Protein AF-A0A2E5CVJ9-F1 (afdb_monomer)

Solvent-accessible surface area (backbone atoms only — not comparable to full-atom values): 20787 Å² total; per-residue (Å²): 78,38,44,54,58,46,54,50,49,50,53,54,50,50,54,51,42,42,71,76,62,38,68,64,44,75,41,68,32,81,36,80,92,50,66,47,78,45,80,44,48,50,70,61,49,52,54,45,48,54,71,52,48,55,94,54,54,66,62,48,43,51,52,49,49,52,39,53,52,56,51,56,73,47,45,86,59,35,15,34,48,66,8,47,48,53,57,63,71,62,81,58,63,62,57,53,71,69,59,51,49,56,24,42,77,51,47,33,35,79,43,66,55,35,90,88,40,83,83,40,42,88,94,59,72,52,65,37,55,35,95,87,59,55,48,70,37,27,38,39,73,44,95,61,48,53,56,91,58,66,48,98,76,36,35,35,41,39,49,52,56,100,43,71,67,48,20,47,36,53,54,48,45,40,47,50,18,62,70,56,51,46,59,39,65,29,37,40,36,41,66,30,41,38,77,80,46,98,84,43,39,33,33,30,40,31,29,45,26,30,51,69,58,61,73,87,63,86,49,56,64,84,44,48,60,47,57,47,33,36,26,45,34,50,61,67,56,51,51,51,48,50,50,52,53,52,47,33,60,73,41,92,58,76,55,79,62,72,70,83,74,57,66,67,56,41,66,64,49,13,49,70,43,27,72,75,42,71,56,37,54,15,50,52,46,30,36,25,75,71,64,37,53,22,42,35,68,88,60,69,42,44,46,36,65,82,44,59,74,89,43,52,39,80,37,54,54,59,22,61,69,58,20,68,75,36,78,95,32,54,84,47,45,42,28,24,71,31,27,28,65,25,39,46,73,43,44,63,72,46,66,79,46,66,66,51,71,71,42,43,54,30,35,68,72,72,40,29,48,34,54,45,52,74,77,40,45,67,61,31,72,75,67

pLDDT: mean 88.73, std 8.66, range [50.25, 98.0]

Secondary structure (DSSP, 8-state):
--HHHHHHHHHHHHHHHHHHH---EEEEEP-TT-PEEEEE-HHHHHHHHHHHS-S-HHHHHHHHHHHHHHHHTTGGGPPPHHHHHHHHHT--SB--HHHHHHHHHTT---EE--SS-TTS-TTS-SEEE-TTSSSEEEEE--TTSEES---TTSEEEEPPPSSHHHHHHHHHHHHHHHHHSSPPEEEEEEEEE--SSSS--EEEEEEEEEEEE--S---HHHHTTPPEEEEE--HHHHHHHHHHHHHHHH-SS-PPPPPPPPHHHHHHT-HHHHHHSTHHHHHHHHHHHTT-B---GGGTT-BGGGS-GGGEEEEESS-HHHHHHSGGGTTTTT-GGGEEEEEHHHHHHHTTSPPPHHHHHHHHHH--HHHHHHHHHHHHHT-

Foldseek 3Di:
DFLLVLLVCLLVLVLVLLVPFADWDWDWFDWPVGTDTDTDDSVVLNVLSPLLCDPDSVVVLVQVLVLLVVLLVCLVQAFALVLVVLVLVVPAQADDPVSVVVSVVRRWGKDFADPVDPQRHDPDDQWDADPSRNAGAAGEDDRTFWDSDQDPQRKTWGWFDSDSNRLVRLLSQLSSCVSQVFFRKHKYKYKHQYPPDPRGGMIMHIFIKTFDDNPPDPNCNVRSGGITIIGTDHSVSSVVSSVSSVCSNPDPDPDRDDNDFDVVCQVCQFQVNLVVDCLVVLQLVLQLVVQFFALFPVVPGHTSVPPDSVQKDKAFQQAPVNLVVDVVSVSVHRGQQRIAIHGNVRRVVQPNHHDDPSSVVSCVVRDTSSRCCVPPVVSSVVD

Mean predicted aligned error: 9.16 Å

Sequence (383 aa):
MKLEQHLSKIASSLSNDISKKFIDGNREIPRPNGSKKIYISKSKLLSTLNNLIPSKINNYNDQFIDNIMSIRSYLSFCSTPKAFRTAWDLRSLELNSQDAETILNQGGQFVPFNTESRVFKYEMQGVLYDESKHFLKGIRHVEGNYDDKLDDLGHFTYQPPENMSGMLRYRIAERISVETSIPYVVLVIMWFKYKINNKLNHVFTIAPAKIVSINQSKNINKNIEKSLTLQLISRKEAQSLINLFLSLHETALDIDVRTELKEELTREWSYDKVCSSNKGKKIKNWAKKTGKVCPGTICSHRNFNDIPLSQIAFGHIVSQKWCKSFTYLLDKVNHPDNLYLTCNKCNSSLSDKFPNIKLRNSIVKYGTIGDWLRSDIDAIRDS

Nearest PDB structures (foldseek):
  4v98-assembly1_AO  TM=3.113E-01  e=5.704E+00  Drosophila melanogaster
  5ms8-assembly1_A-2  TM=2.003E-01  e=3.496E+00  Legionella pneumophila subsp. pneumophila ATCC 33215
  5izv-assembly2_B  TM=1.790E-01  e=7.906E+00  Legionella pneumophila subsp. pneumophila str. Philadelphia 1
  5izv-assembly1_A  TM=1.404E-01  e=7.091E+00  Legionella pneumophila subsp. pneumophila str. Philadelphia 1

Structure (mmCIF, N/CA/C/O backbone):
data_AF-A0A2E5CVJ9-F1
#
_entry.id   AF-A0A2E5CVJ9-F1
#
loop_
_atom_site.group_PDB
_atom_site.id
_atom_site.type_symbol
_atom_site.label_atom_id
_atom_site.label_alt_id
_atom_site.label_comp_id
_atom_site.label_asym_id
_atom_site.label_entity_id
_atom_site.label_seq_id
_atom_site.pdbx_PDB_ins_code
_atom_site.Cartn_x
_atom_site.Cartn_y
_atom_site.Cartn_z
_atom_site.occupancy
_atom_site.B_iso_or_equiv
_atom_site.auth_seq_id
_atom_site.auth_comp_id
_atom_site.auth_asym_id
_atom_site.auth_atom_id
_atom_site.pdbx_PDB_model_num
ATOM 1 N N . MET A 1 1 ? 0.719 5.404 16.244 1.00 66.88 1 MET A N 1
ATOM 2 C CA . MET A 1 1 ? 2.050 5.978 16.576 1.00 66.88 1 MET A CA 1
ATOM 3 C C . MET A 1 1 ? 2.409 7.001 15.501 1.00 66.88 1 MET A C 1
ATOM 5 O O . MET A 1 1 ? 1.917 6.862 14.387 1.00 66.88 1 MET A O 1
ATOM 9 N N . LYS A 1 2 ? 3.153 8.084 15.794 1.00 83.38 2 LYS A N 1
ATOM 10 C CA . LYS A 1 2 ? 3.495 9.072 14.742 1.00 83.38 2 LYS A CA 1
ATOM 11 C C . LYS A 1 2 ? 4.380 8.425 13.679 1.00 83.38 2 LYS A C 1
ATOM 13 O O . LYS A 1 2 ? 5.191 7.559 14.008 1.00 83.38 2 LYS A O 1
ATOM 18 N N . LEU A 1 3 ? 4.287 8.874 12.427 1.00 86.50 3 LEU A N 1
ATOM 19 C CA . LEU A 1 3 ? 5.105 8.328 11.338 1.00 86.50 3 LEU A CA 1
ATOM 20 C C . LEU A 1 3 ? 6.612 8.341 11.656 1.00 86.50 3 LEU A C 1
ATOM 22 O O . LEU A 1 3 ? 7.287 7.327 11.493 1.00 86.50 3 LEU A O 1
ATOM 26 N N . GLU A 1 4 ? 7.120 9.441 12.211 1.00 89.00 4 GLU A N 1
ATOM 27 C CA . GLU A 1 4 ? 8.515 9.577 12.650 1.00 89.00 4 GLU A CA 1
ATOM 28 C C . GLU A 1 4 ? 8.931 8.479 13.648 1.00 89.00 4 GLU A C 1
ATOM 30 O O . GLU A 1 4 ? 10.008 7.891 13.539 1.00 89.00 4 GLU A O 1
ATOM 35 N N . GLN A 1 5 ? 8.047 8.134 14.587 1.00 88.75 5 GLN A N 1
ATOM 36 C CA . GLN A 1 5 ? 8.289 7.082 15.575 1.00 88.75 5 GLN A CA 1
ATOM 37 C C . GLN A 1 5 ? 8.313 5.692 14.916 1.00 88.75 5 GLN A C 1
ATOM 39 O O . GLN A 1 5 ? 9.154 4.864 15.274 1.00 88.75 5 GLN A O 1
ATOM 44 N N . HIS A 1 6 ? 7.460 5.441 13.911 1.00 89.69 6 HIS A N 1
ATOM 45 C CA . HIS A 1 6 ? 7.540 4.220 13.097 1.00 89.69 6 HIS A CA 1
ATOM 46 C C . HIS A 1 6 ? 8.879 4.135 12.356 1.00 89.69 6 HIS A C 1
ATOM 48 O O . HIS A 1 6 ? 9.546 3.103 12.424 1.00 89.69 6 HIS A O 1
ATOM 54 N N . LEU A 1 7 ? 9.308 5.213 11.696 1.00 91.38 7 LEU A N 1
ATOM 55 C CA . LEU A 1 7 ? 10.571 5.249 10.954 1.00 91.38 7 LEU A CA 1
ATOM 56 C C . LEU A 1 7 ? 11.788 5.062 11.874 1.00 91.38 7 LEU A C 1
ATOM 58 O O . LEU A 1 7 ? 12.687 4.284 11.551 1.00 91.38 7 LEU A O 1
ATOM 62 N N . SER A 1 8 ? 11.780 5.688 13.054 1.00 90.56 8 SER A N 1
ATOM 63 C CA . SER A 1 8 ? 12.811 5.499 14.082 1.00 90.56 8 SER A CA 1
ATOM 64 C C . SER A 1 8 ? 12.890 4.037 14.537 1.00 90.56 8 SER A C 1
ATOM 66 O O . SER A 1 8 ? 13.958 3.418 14.525 1.00 90.56 8 SER A O 1
ATOM 68 N N . LYS A 1 9 ? 11.736 3.422 14.830 1.00 90.56 9 LYS A N 1
ATOM 69 C CA . LYS A 1 9 ? 11.647 2.005 15.206 1.00 90.56 9 LYS A CA 1
ATOM 70 C C . LYS A 1 9 ? 12.171 1.079 14.105 1.00 90.56 9 LYS A C 1
ATOM 72 O O . LYS A 1 9 ? 12.856 0.101 14.411 1.00 90.56 9 LYS A O 1
ATOM 77 N N . ILE A 1 10 ? 11.887 1.379 12.836 1.00 90.94 10 ILE A N 1
ATOM 78 C CA . ILE A 1 10 ? 12.404 0.624 11.684 1.00 90.94 10 ILE A CA 1
ATOM 79 C C . ILE A 1 10 ? 13.930 0.698 11.640 1.00 90.94 10 ILE A C 1
ATOM 81 O O . ILE A 1 10 ? 14.576 -0.346 11.524 1.00 90.94 10 ILE A O 1
ATOM 85 N N . ALA A 1 11 ? 14.502 1.895 11.787 1.00 90.38 11 ALA A N 1
ATOM 86 C CA . ALA A 1 11 ? 15.947 2.102 11.784 1.00 90.38 11 ALA A CA 1
ATOM 87 C C . ALA A 1 11 ? 16.637 1.284 12.887 1.00 90.38 11 ALA A C 1
ATOM 89 O O . ALA A 1 11 ? 17.545 0.492 12.611 1.00 90.38 11 ALA A O 1
ATOM 90 N N . SER A 1 12 ? 16.152 1.400 14.128 1.00 90.75 12 SER A N 1
ATOM 91 C CA . SER A 1 12 ? 16.694 0.653 15.266 1.00 90.75 12 SER A CA 1
ATOM 92 C C . SER A 1 12 ? 16.511 -0.858 15.108 1.00 90.75 12 SER A C 1
ATOM 94 O O . SER A 1 12 ? 17.447 -1.621 15.356 1.00 90.75 12 SER A O 1
ATOM 96 N N . SER A 1 13 ? 15.334 -1.315 14.658 1.00 90.44 13 SER A N 1
ATOM 97 C CA . SER A 1 13 ? 15.065 -2.744 14.460 1.00 90.44 13 SER A CA 1
ATOM 98 C C . SER A 1 13 ? 15.957 -3.346 13.381 1.00 90.44 13 SER A C 1
ATOM 100 O O . SER A 1 13 ? 16.484 -4.435 13.598 1.00 90.44 13 SER A O 1
ATOM 102 N N . LEU A 1 14 ? 16.123 -2.677 12.235 1.00 90.94 14 LEU A N 1
ATOM 103 C CA . LEU A 1 14 ? 16.967 -3.169 11.144 1.00 90.94 14 LEU A CA 1
ATOM 104 C C . LEU A 1 14 ? 18.436 -3.205 11.556 1.00 90.94 14 LEU A C 1
ATOM 106 O O . LEU A 1 14 ? 19.096 -4.218 11.341 1.00 90.94 14 LEU A O 1
ATOM 110 N N . SER A 1 15 ? 18.930 -2.147 12.203 1.00 92.44 15 SER A N 1
ATOM 111 C CA . SER A 1 15 ? 20.306 -2.097 12.704 1.00 92.44 15 SER A CA 1
ATOM 112 C C . SER A 1 15 ? 20.592 -3.237 13.692 1.00 92.44 15 SER A C 1
ATOM 114 O O . SER A 1 15 ? 21.582 -3.963 13.558 1.00 92.44 15 SER A O 1
ATOM 116 N N . ASN A 1 16 ? 19.675 -3.479 14.634 1.00 91.56 16 ASN A N 1
ATOM 117 C CA . ASN A 1 16 ? 19.777 -4.576 15.595 1.00 91.56 16 ASN A CA 1
ATOM 118 C C . ASN A 1 16 ? 19.699 -5.961 14.924 1.00 91.56 16 ASN A C 1
ATOM 120 O O . ASN A 1 16 ? 20.491 -6.847 15.255 1.00 91.56 16 ASN A O 1
ATOM 124 N N . ASP A 1 17 ? 18.782 -6.154 13.970 1.00 90.62 17 ASP A N 1
ATOM 125 C CA . ASP A 1 17 ? 18.656 -7.410 13.223 1.00 90.62 17 ASP A CA 1
ATOM 126 C C . ASP A 1 17 ? 19.923 -7.702 12.404 1.00 90.62 17 ASP A C 1
ATOM 128 O O . ASP A 1 17 ? 20.408 -8.834 12.421 1.00 90.62 17 ASP A O 1
ATOM 132 N N . ILE A 1 18 ? 20.510 -6.695 11.748 1.00 92.81 18 ILE A N 1
ATOM 133 C CA . ILE A 1 18 ? 21.761 -6.865 11.002 1.00 92.81 18 ILE A CA 1
ATOM 134 C C . ILE A 1 18 ? 22.907 -7.217 11.956 1.00 92.81 18 ILE A C 1
ATOM 136 O O . ILE A 1 18 ? 23.622 -8.197 11.743 1.00 92.81 18 ILE A O 1
ATOM 140 N N . SER A 1 19 ? 23.056 -6.459 13.042 1.00 92.44 19 SER A N 1
ATOM 141 C CA . SER A 1 19 ? 24.164 -6.628 13.988 1.00 92.44 19 SER A CA 1
ATOM 142 C C . SER A 1 19 ? 24.170 -8.025 14.618 1.00 92.44 19 SER A C 1
ATOM 144 O O . SER A 1 19 ? 25.200 -8.707 14.628 1.00 92.44 19 SER A O 1
ATOM 146 N N . LYS A 1 20 ? 23.002 -8.481 15.089 1.00 91.38 20 LYS A N 1
ATOM 147 C CA . LYS A 1 20 ? 22.864 -9.734 15.843 1.00 91.38 20 LYS A CA 1
ATOM 148 C C . LYS A 1 20 ? 22.680 -10.971 14.969 1.00 91.38 20 LYS A C 1
ATOM 150 O O . LYS A 1 20 ? 23.138 -12.038 15.358 1.00 91.38 20 LYS A O 1
ATOM 155 N N . LYS A 1 21 ? 21.986 -10.859 13.831 1.00 89.88 21 LYS A N 1
ATOM 156 C CA . LYS A 1 21 ? 21.498 -12.033 13.078 1.00 89.88 21 LYS A CA 1
ATOM 157 C C . LYS A 1 21 ? 22.088 -12.169 11.679 1.00 89.88 21 LYS A C 1
ATOM 159 O O . LYS A 1 21 ? 21.960 -13.242 11.094 1.00 89.88 21 LYS A O 1
ATOM 164 N N .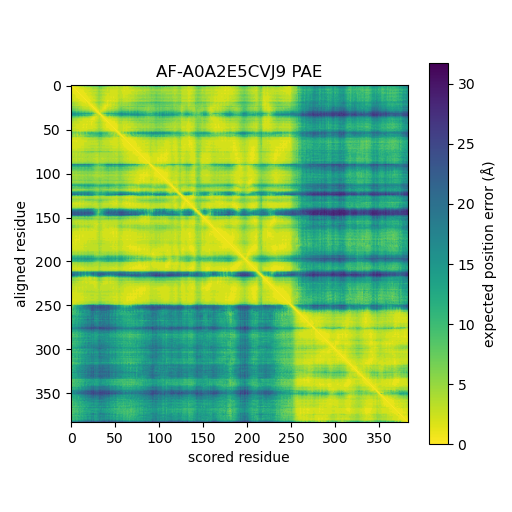 PHE A 1 22 ? 22.684 -11.116 11.115 1.00 93.19 22 PHE A N 1
ATOM 165 C CA . PHE A 1 22 ? 23.265 -11.208 9.778 1.00 93.19 22 PHE A CA 1
ATOM 166 C C . PHE A 1 22 ? 24.570 -12.000 9.806 1.00 93.19 22 PHE A C 1
ATOM 168 O O . PHE A 1 22 ? 25.380 -11.850 10.723 1.00 93.19 22 PHE A O 1
ATOM 175 N N . ILE A 1 23 ? 24.764 -12.836 8.793 1.00 94.00 23 ILE A N 1
ATOM 176 C CA . ILE A 1 23 ? 25.963 -13.642 8.599 1.00 94.00 23 ILE A CA 1
ATOM 177 C C . ILE A 1 23 ? 26.539 -13.265 7.242 1.00 94.00 23 ILE A C 1
ATOM 179 O O . ILE A 1 23 ? 25.831 -13.279 6.231 1.00 94.00 23 ILE A O 1
ATOM 183 N N . ASP A 1 24 ? 27.818 -12.920 7.234 1.00 95.81 24 ASP A N 1
ATOM 184 C CA . ASP A 1 24 ? 28.555 -12.598 6.021 1.00 95.81 24 ASP A CA 1
ATOM 185 C C . ASP A 1 24 ? 28.488 -13.756 5.023 1.00 95.81 24 ASP A C 1
ATOM 187 O O . ASP A 1 24 ? 28.498 -14.930 5.395 1.00 95.81 24 ASP A O 1
ATOM 191 N N . GLY A 1 25 ? 28.397 -13.437 3.736 1.00 94.25 25 GLY A N 1
ATOM 192 C CA . GLY A 1 25 ? 28.458 -14.459 2.704 1.00 94.25 25 GLY A CA 1
ATOM 193 C C . GLY A 1 25 ? 27.848 -14.035 1.384 1.00 94.25 25 GLY A C 1
ATOM 194 O O . GLY A 1 25 ? 27.333 -12.928 1.220 1.00 94.25 25 GLY A O 1
ATOM 195 N N . ASN A 1 26 ? 27.884 -14.967 0.438 1.00 92.81 26 ASN A N 1
ATOM 196 C CA . ASN A 1 26 ? 27.261 -14.781 -0.860 1.00 92.81 26 ASN A CA 1
ATOM 197 C C . ASN A 1 26 ? 25.738 -14.866 -0.747 1.00 92.81 26 ASN A C 1
ATOM 199 O O . ASN A 1 26 ? 25.193 -15.653 0.031 1.00 92.81 26 ASN A O 1
ATOM 203 N N . ARG A 1 27 ? 25.057 -14.035 -1.526 1.00 91.00 27 ARG A N 1
ATOM 204 C CA . ARG A 1 27 ? 23.621 -14.099 -1.774 1.00 91.00 27 ARG A CA 1
ATOM 205 C C . ARG A 1 27 ? 23.390 -14.279 -3.260 1.00 91.00 27 ARG A C 1
ATOM 207 O O . ARG A 1 27 ? 24.069 -13.645 -4.067 1.00 91.00 27 ARG A O 1
ATOM 214 N N . GLU A 1 28 ? 22.455 -15.152 -3.598 1.00 89.62 28 GLU A N 1
ATOM 215 C CA . GLU A 1 28 ? 22.069 -15.420 -4.977 1.00 89.62 28 GLU A CA 1
ATOM 216 C C . GLU A 1 28 ? 20.807 -14.640 -5.310 1.00 89.62 28 GLU A C 1
ATOM 218 O O . GLU A 1 28 ? 19.771 -14.812 -4.672 1.00 89.62 28 GLU A O 1
ATOM 223 N N . ILE A 1 29 ? 20.908 -13.774 -6.314 1.00 85.62 29 ILE A N 1
ATOM 224 C CA . ILE A 1 29 ? 19.768 -13.038 -6.848 1.00 85.62 29 ILE A CA 1
ATOM 225 C C . ILE A 1 29 ? 19.336 -13.742 -8.130 1.00 85.62 29 ILE A C 1
ATOM 227 O O . ILE A 1 29 ? 20.142 -13.812 -9.066 1.00 85.62 29 ILE A O 1
ATOM 231 N N . PRO A 1 30 ? 18.100 -14.252 -8.204 1.00 79.06 30 PRO A N 1
ATOM 232 C CA . PRO A 1 30 ? 17.574 -14.817 -9.436 1.00 79.06 30 PRO A CA 1
ATOM 233 C C . PRO A 1 30 ? 17.549 -13.766 -10.553 1.00 79.06 30 PRO A C 1
ATOM 235 O O . PRO A 1 30 ? 17.074 -12.646 -10.353 1.00 79.06 30 PRO A O 1
ATOM 238 N N . ARG A 1 31 ? 18.034 -14.140 -11.739 1.00 77.38 31 ARG A N 1
ATOM 239 C CA . ARG A 1 31 ? 17.828 -13.410 -12.998 1.00 77.38 31 ARG A CA 1
ATOM 240 C C . ARG A 1 31 ? 17.408 -14.402 -14.083 1.00 77.38 31 ARG A C 1
ATOM 242 O O . ARG A 1 31 ? 17.767 -15.576 -13.977 1.00 77.38 31 ARG A O 1
ATOM 249 N N . PRO A 1 32 ? 16.748 -13.942 -15.155 1.00 64.06 32 PRO A N 1
ATOM 250 C CA . PRO A 1 32 ? 16.433 -14.779 -16.312 1.00 64.06 32 PRO A CA 1
ATOM 251 C C . PRO A 1 32 ? 17.667 -15.382 -16.995 1.00 64.06 32 PRO A C 1
ATOM 253 O O . PRO A 1 32 ? 17.611 -16.519 -17.443 1.00 64.06 32 PRO A O 1
ATOM 256 N N . ASN A 1 33 ? 18.815 -14.692 -16.967 1.00 68.69 33 ASN A N 1
ATOM 257 C CA . ASN A 1 33 ? 20.073 -15.180 -17.558 1.00 68.69 33 ASN A CA 1
ATOM 258 C C . ASN A 1 33 ? 20.957 -15.977 -16.570 1.00 68.69 33 ASN A C 1
ATOM 260 O O . ASN A 1 33 ? 22.147 -16.161 -16.820 1.00 68.69 33 ASN A O 1
ATOM 264 N N . GLY A 1 34 ? 20.402 -16.421 -15.436 1.00 74.31 34 GLY A N 1
ATOM 265 C CA . GLY A 1 34 ? 21.121 -17.143 -14.378 1.00 74.31 34 GLY A CA 1
ATOM 266 C C . GLY A 1 34 ? 21.323 -16.319 -13.103 1.00 74.31 34 GLY A C 1
ATOM 267 O O . GLY A 1 34 ? 21.303 -15.090 -13.120 1.00 74.31 34 GLY A O 1
ATOM 268 N N . SER A 1 35 ? 21.486 -16.983 -11.955 1.00 80.69 35 SER A N 1
ATOM 269 C CA . SER A 1 35 ? 21.605 -16.276 -10.676 1.00 80.69 35 SER A CA 1
ATOM 270 C C . SER A 1 35 ? 22.925 -15.508 -10.569 1.00 80.69 35 SER A C 1
ATOM 272 O O . SER A 1 35 ? 23.999 -16.009 -10.910 1.00 80.69 35 SER A O 1
ATOM 274 N N . LYS A 1 36 ? 22.863 -14.276 -10.053 1.00 84.25 36 LYS A N 1
ATOM 275 C CA . LYS A 1 36 ? 24.064 -13.495 -9.743 1.00 84.25 36 LYS A CA 1
ATOM 276 C C . LYS A 1 36 ? 24.418 -13.638 -8.272 1.00 84.25 36 LYS A C 1
ATOM 278 O O . LYS A 1 36 ? 23.585 -13.390 -7.399 1.00 84.25 36 LYS A O 1
ATOM 283 N N . LYS A 1 37 ? 25.676 -13.985 -7.999 1.00 89.38 37 LYS A N 1
ATOM 284 C CA . LYS A 1 37 ? 26.233 -14.043 -6.643 1.00 89.38 37 LYS A CA 1
ATOM 285 C C . LYS A 1 37 ? 26.786 -12.687 -6.233 1.00 89.38 37 LYS A C 1
ATOM 287 O O . LYS A 1 37 ? 27.607 -12.108 -6.940 1.00 89.38 37 LYS A O 1
ATOM 292 N N . ILE A 1 38 ? 26.355 -12.198 -5.076 1.00 91.00 38 ILE A N 1
ATOM 293 C CA . ILE A 1 38 ? 26.859 -10.963 -4.473 1.00 91.00 38 ILE A CA 1
ATOM 294 C C . ILE A 1 38 ? 27.292 -11.254 -3.048 1.00 91.00 38 ILE A C 1
ATOM 296 O O . ILE A 1 38 ? 26.495 -11.724 -2.238 1.00 91.00 38 ILE A O 1
ATOM 300 N N . TYR A 1 39 ? 28.547 -10.949 -2.733 1.00 93.50 39 TYR A N 1
ATOM 301 C CA . TYR A 1 39 ? 29.034 -11.022 -1.364 1.00 93.50 39 TYR A CA 1
ATOM 302 C C . TYR A 1 39 ? 28.523 -9.830 -0.551 1.00 93.50 39 TYR A C 1
ATOM 304 O O . TYR A 1 39 ? 28.719 -8.671 -0.933 1.00 93.50 39 TYR A O 1
ATOM 312 N N . ILE A 1 40 ? 27.885 -10.111 0.583 1.00 94.12 40 ILE A N 1
ATOM 313 C CA . ILE A 1 40 ? 27.387 -9.101 1.516 1.00 94.12 40 ILE A CA 1
ATOM 314 C C . ILE A 1 40 ? 28.063 -9.325 2.865 1.00 94.12 40 ILE A C 1
ATOM 316 O O . ILE A 1 40 ? 27.905 -10.386 3.469 1.00 94.12 40 ILE A O 1
ATOM 320 N N . SER A 1 41 ? 28.785 -8.312 3.348 1.00 95.25 41 SER A N 1
ATOM 321 C CA . SER A 1 41 ? 29.308 -8.292 4.714 1.00 95.25 41 SER A CA 1
ATOM 322 C C . SER A 1 41 ? 28.399 -7.495 5.640 1.00 95.25 41 SER A C 1
ATOM 324 O O . SER A 1 41 ? 27.815 -6.478 5.251 1.00 95.25 41 SER A O 1
ATOM 326 N N . LYS A 1 42 ? 28.322 -7.919 6.900 1.00 95.81 42 LYS A N 1
ATOM 327 C CA . LYS A 1 42 ? 27.581 -7.241 7.965 1.00 95.81 42 LYS A CA 1
ATOM 328 C C . LYS A 1 42 ? 28.027 -5.792 8.134 1.00 95.81 42 LYS A C 1
ATOM 330 O O . LYS A 1 42 ? 27.186 -4.901 8.210 1.00 95.81 42 LYS A O 1
ATOM 335 N N . SER A 1 43 ? 29.339 -5.550 8.159 1.00 95.00 43 SER A N 1
ATOM 336 C CA . SER A 1 43 ? 29.911 -4.209 8.347 1.00 95.00 43 SER A CA 1
ATOM 337 C C . SER A 1 43 ? 29.488 -3.244 7.239 1.00 95.00 43 SER A C 1
ATOM 339 O O . SER A 1 43 ? 29.063 -2.123 7.518 1.00 95.00 43 SER A O 1
ATOM 341 N N . LYS A 1 44 ? 29.529 -3.698 5.981 1.00 94.62 44 LYS A N 1
ATOM 342 C CA . LYS A 1 44 ? 29.136 -2.896 4.819 1.00 94.62 44 LYS A CA 1
ATOM 343 C C . LYS A 1 44 ? 27.624 -2.713 4.732 1.00 94.62 44 LYS A C 1
ATOM 345 O O . LYS A 1 44 ? 27.157 -1.669 4.281 1.00 94.62 44 LYS A O 1
ATOM 350 N N . LEU A 1 45 ? 26.848 -3.695 5.185 1.00 94.38 45 LEU A N 1
ATOM 351 C CA . LEU A 1 45 ? 25.396 -3.578 5.255 1.00 94.38 45 LEU A CA 1
ATOM 352 C C . LEU A 1 45 ? 24.965 -2.544 6.309 1.00 94.38 45 LEU A C 1
ATOM 354 O O . LEU A 1 45 ? 24.104 -1.717 6.019 1.00 94.38 45 LEU A O 1
ATOM 358 N N . LEU A 1 46 ? 25.603 -2.536 7.486 1.00 94.25 46 LEU A N 1
ATOM 359 C CA . LEU A 1 46 ? 25.372 -1.524 8.526 1.00 94.25 46 LEU A CA 1
ATOM 360 C C . LEU A 1 46 ? 25.763 -0.121 8.061 1.00 94.25 46 LEU A C 1
ATOM 362 O O . LEU A 1 46 ? 24.979 0.811 8.225 1.00 94.25 46 LEU A O 1
ATOM 366 N N . SER A 1 47 ? 26.935 0.040 7.438 1.00 94.19 47 SER A N 1
ATOM 367 C CA . SER A 1 47 ? 27.337 1.349 6.909 1.00 94.19 47 SER A CA 1
ATOM 368 C C . SER A 1 47 ? 26.394 1.831 5.805 1.00 94.19 47 SER A C 1
ATOM 370 O O . SER A 1 47 ? 26.029 3.003 5.772 1.00 94.19 47 SER A O 1
ATOM 372 N N . THR A 1 48 ? 25.916 0.922 4.949 1.00 94.50 48 THR A N 1
ATOM 373 C CA . THR A 1 48 ? 24.906 1.247 3.934 1.00 94.50 48 THR A CA 1
ATOM 374 C C . THR A 1 48 ? 23.589 1.680 4.578 1.00 94.50 48 THR A C 1
ATOM 376 O O . THR A 1 48 ? 23.010 2.665 4.133 1.00 94.50 48 THR A O 1
ATOM 379 N N . LEU A 1 49 ? 23.124 1.000 5.632 1.00 93.38 49 LEU A N 1
ATOM 380 C CA . LEU A 1 49 ? 21.911 1.390 6.358 1.00 93.38 49 LEU A CA 1
ATOM 381 C C . LEU A 1 49 ? 22.040 2.796 6.959 1.00 93.38 49 LEU A C 1
ATOM 383 O O . LEU A 1 49 ? 21.137 3.607 6.782 1.00 93.38 49 LEU A O 1
ATOM 387 N N . ASN A 1 50 ? 23.171 3.101 7.597 1.00 90.50 50 ASN A N 1
ATOM 388 C CA . ASN A 1 50 ? 23.429 4.418 8.189 1.00 90.50 50 ASN A CA 1
ATOM 389 C C . ASN A 1 50 ? 23.494 5.539 7.138 1.00 90.50 50 ASN A C 1
ATOM 391 O O . ASN A 1 50 ? 23.147 6.675 7.431 1.00 90.50 50 ASN A O 1
ATOM 395 N N . ASN A 1 51 ? 23.904 5.228 5.905 1.00 90.12 51 ASN A N 1
ATOM 396 C CA . ASN A 1 51 ? 23.864 6.188 4.799 1.00 90.12 51 ASN A CA 1
ATOM 397 C C . ASN A 1 51 ? 22.447 6.367 4.229 1.00 90.12 51 ASN A C 1
ATOM 399 O O . ASN A 1 51 ? 22.133 7.417 3.673 1.00 90.12 51 ASN A O 1
ATOM 403 N N . LEU A 1 52 ? 21.599 5.337 4.321 1.00 90.56 52 LEU A N 1
ATOM 404 C CA . LEU A 1 52 ? 20.216 5.384 3.846 1.00 90.56 52 LEU A CA 1
ATOM 405 C C . LEU A 1 52 ? 19.266 6.052 4.833 1.00 90.56 52 LEU A C 1
ATOM 407 O O . LEU A 1 52 ? 18.265 6.602 4.390 1.00 90.56 52 LEU A O 1
ATOM 411 N N . ILE A 1 53 ? 19.547 5.978 6.131 1.00 88.69 53 ILE A N 1
ATOM 412 C CA . ILE A 1 53 ? 18.726 6.582 7.178 1.00 88.69 53 ILE A CA 1
ATOM 413 C C . ILE A 1 53 ? 19.553 7.699 7.825 1.00 88.69 53 ILE A C 1
ATOM 415 O O . ILE A 1 53 ? 20.495 7.397 8.558 1.00 88.69 53 ILE A O 1
ATOM 419 N N . PRO A 1 54 ? 19.242 8.979 7.561 1.00 78.00 54 PRO A N 1
ATOM 420 C CA . PRO A 1 54 ? 20.003 10.092 8.098 1.00 78.00 54 PRO A CA 1
ATOM 421 C C . PRO A 1 54 ? 19.886 10.148 9.626 1.00 78.00 54 PRO A C 1
ATOM 423 O O . PRO A 1 54 ? 18.893 9.730 10.219 1.00 78.00 54 PRO A O 1
ATOM 426 N N . SER A 1 55 ? 20.904 10.718 10.272 1.00 75.88 55 SER A N 1
ATOM 427 C CA . SER A 1 55 ? 20.981 10.827 11.736 1.00 75.88 55 SER A CA 1
ATOM 428 C C . SER A 1 55 ? 19.854 11.667 12.347 1.00 75.88 55 SER A C 1
ATOM 430 O O . SER A 1 55 ? 19.457 11.434 13.487 1.00 75.88 55 SER A O 1
ATOM 432 N N . LYS A 1 56 ? 19.320 12.634 11.590 1.00 82.50 56 LYS A N 1
ATOM 433 C CA . LYS A 1 56 ? 18.148 13.433 11.965 1.00 82.50 56 LYS A CA 1
ATOM 434 C C . LYS A 1 56 ? 16.884 12.784 11.406 1.00 82.50 56 LYS A C 1
ATOM 436 O O . LYS A 1 56 ? 16.588 12.933 10.222 1.00 82.50 56 LYS A O 1
ATOM 441 N N . ILE A 1 57 ? 16.128 12.105 12.268 1.00 83.38 57 ILE A N 1
ATOM 442 C CA . ILE A 1 57 ? 14.930 11.359 11.862 1.00 83.38 57 ILE A CA 1
ATOM 443 C C . ILE A 1 57 ? 13.824 12.253 11.276 1.00 83.38 57 ILE A C 1
ATOM 445 O O . ILE A 1 57 ? 13.133 11.820 10.360 1.00 83.38 57 ILE A O 1
ATOM 449 N N . ASN A 1 58 ? 13.709 13.511 11.718 1.00 80.50 58 ASN A N 1
ATOM 450 C CA . ASN A 1 58 ? 12.733 14.463 11.167 1.00 80.50 58 ASN A CA 1
ATOM 451 C C . ASN A 1 58 ? 12.952 14.674 9.668 1.00 80.50 58 ASN A C 1
ATOM 453 O O . ASN A 1 58 ? 12.019 14.537 8.889 1.00 80.50 58 ASN A O 1
ATOM 457 N N . ASN A 1 59 ? 14.207 14.871 9.253 1.00 84.88 59 ASN A N 1
ATOM 458 C CA . ASN A 1 59 ? 14.543 15.009 7.839 1.00 84.88 59 ASN A CA 1
ATOM 459 C C . ASN A 1 59 ? 14.166 13.745 7.051 1.00 84.88 59 ASN A C 1
ATOM 461 O O . ASN A 1 59 ? 13.709 13.847 5.921 1.00 84.88 59 ASN A O 1
ATOM 465 N N . TYR A 1 60 ? 14.334 12.558 7.643 1.00 88.69 60 TYR A N 1
ATOM 466 C CA . TYR A 1 60 ? 13.951 11.295 7.004 1.00 88.69 60 TYR A CA 1
ATOM 467 C C . TYR A 1 60 ? 12.434 11.153 6.840 1.00 88.69 60 TYR A C 1
ATOM 469 O O . TYR A 1 60 ? 11.958 10.640 5.830 1.00 88.69 60 TYR A O 1
ATOM 477 N N . ASN A 1 61 ? 11.679 11.604 7.842 1.00 91.06 61 ASN A N 1
ATOM 478 C CA . ASN A 1 61 ? 10.222 11.641 7.823 1.00 91.06 61 ASN A CA 1
ATOM 479 C C . ASN A 1 61 ? 9.705 12.595 6.737 1.00 91.06 61 ASN A C 1
ATOM 481 O O . ASN A 1 61 ? 8.844 12.201 5.954 1.00 91.06 61 ASN A O 1
ATOM 485 N N . ASP A 1 62 ? 10.283 13.790 6.628 1.00 90.69 62 ASP A N 1
ATOM 486 C CA . ASP A 1 62 ? 9.916 14.763 5.594 1.00 90.69 62 ASP A CA 1
ATOM 487 C C . ASP A 1 62 ? 10.263 14.232 4.194 1.00 90.69 62 ASP A C 1
ATOM 489 O O . ASP A 1 62 ? 9.409 14.208 3.313 1.00 90.69 62 ASP A O 1
ATOM 493 N N . GLN A 1 63 ? 11.456 13.652 4.016 1.00 92.75 63 GLN A N 1
ATOM 494 C CA . GLN A 1 63 ? 11.862 12.998 2.763 1.00 92.75 63 GLN A CA 1
ATOM 495 C C . GLN A 1 63 ? 10.938 11.839 2.362 1.00 92.75 63 GLN A C 1
ATOM 497 O O . GLN A 1 63 ? 10.693 11.608 1.174 1.00 92.75 63 GLN A O 1
ATOM 502 N N . PHE A 1 64 ? 10.419 11.082 3.334 1.00 95.19 64 PHE A N 1
ATOM 503 C CA . PHE A 1 64 ? 9.434 10.041 3.055 1.00 95.19 64 PHE A CA 1
ATOM 504 C C . PHE A 1 64 ? 8.134 10.650 2.528 1.00 95.19 64 PHE A C 1
ATOM 506 O O . PHE A 1 64 ? 7.598 10.169 1.526 1.00 95.19 64 PHE A O 1
ATOM 513 N N . ILE A 1 65 ? 7.639 11.711 3.170 1.00 94.94 65 ILE A N 1
ATOM 514 C CA . ILE A 1 65 ? 6.429 12.410 2.734 1.00 94.94 65 ILE A CA 1
ATOM 515 C C . ILE A 1 65 ? 6.618 13.039 1.358 1.00 94.94 65 ILE A C 1
ATOM 517 O O . ILE A 1 65 ? 5.743 12.872 0.510 1.00 94.94 65 ILE A O 1
ATOM 521 N N . ASP A 1 66 ? 7.771 13.642 1.082 1.00 95.31 66 ASP A N 1
ATOM 522 C CA . ASP A 1 66 ? 8.108 14.169 -0.240 1.00 95.31 66 ASP A CA 1
ATOM 523 C C . ASP A 1 66 ? 8.075 13.071 -1.306 1.00 95.31 66 ASP A C 1
ATOM 525 O O . ASP A 1 66 ? 7.493 13.259 -2.377 1.00 95.31 66 ASP A O 1
ATOM 529 N N . ASN A 1 67 ? 8.619 11.882 -1.018 1.00 95.94 67 ASN A N 1
ATOM 530 C CA . ASN A 1 67 ? 8.529 10.742 -1.932 1.00 95.94 67 ASN A CA 1
ATOM 531 C C . ASN A 1 67 ? 7.071 10.317 -2.179 1.00 95.94 67 ASN A C 1
ATOM 533 O O . ASN A 1 67 ? 6.664 10.135 -3.328 1.00 95.94 67 ASN A O 1
ATOM 537 N N . ILE A 1 68 ? 6.268 10.192 -1.121 1.00 96.38 68 ILE A N 1
ATOM 538 C CA . ILE A 1 68 ? 4.854 9.808 -1.211 1.00 96.38 68 ILE A CA 1
ATOM 539 C C . ILE A 1 68 ? 4.032 10.853 -1.988 1.00 96.38 68 ILE A C 1
ATOM 541 O O . ILE A 1 68 ? 3.235 10.500 -2.861 1.00 96.38 68 ILE A O 1
ATOM 545 N N . MET A 1 69 ? 4.263 12.142 -1.744 1.00 95.81 69 MET A N 1
ATOM 546 C CA . MET A 1 69 ? 3.641 13.242 -2.485 1.00 95.81 69 MET A CA 1
ATOM 547 C C . MET A 1 69 ? 4.109 13.288 -3.940 1.00 95.81 69 MET A C 1
ATOM 549 O O . MET A 1 69 ? 3.310 13.546 -4.842 1.00 95.81 69 MET A O 1
ATOM 553 N N . SER A 1 70 ? 5.374 12.953 -4.193 1.00 95.19 70 SER A N 1
ATOM 554 C CA . SER A 1 70 ? 5.898 12.803 -5.546 1.00 95.19 70 SER A CA 1
ATOM 555 C C . SER A 1 70 ? 5.208 11.665 -6.293 1.00 95.19 70 SER A C 1
ATOM 557 O O . SER A 1 70 ? 4.938 11.814 -7.472 1.00 95.19 70 SER A O 1
ATOM 559 N N . ILE A 1 71 ? 4.873 10.543 -5.647 1.00 96.81 71 ILE A N 1
ATOM 560 C CA . ILE A 1 71 ? 4.067 9.476 -6.270 1.00 96.81 71 ILE A CA 1
ATOM 561 C C . ILE A 1 71 ? 2.644 9.972 -6.548 1.00 96.81 71 ILE A C 1
ATOM 563 O O . ILE A 1 71 ? 2.114 9.739 -7.638 1.00 96.81 71 ILE A O 1
ATOM 567 N N . ARG A 1 72 ? 2.040 10.695 -5.593 1.00 97.12 72 ARG A N 1
ATOM 568 C CA . ARG A 1 72 ? 0.687 11.259 -5.718 1.00 97.12 72 ARG A CA 1
ATOM 569 C C . ARG A 1 72 ? 0.526 12.107 -6.979 1.00 97.12 72 ARG A C 1
ATOM 571 O O . ARG A 1 72 ? -0.495 11.987 -7.653 1.00 97.12 72 ARG A O 1
ATOM 578 N N . SER A 1 73 ? 1.524 12.924 -7.320 1.00 95.38 73 SER A N 1
ATOM 579 C CA . SER A 1 73 ? 1.463 13.805 -8.493 1.00 95.38 73 SER A CA 1
ATOM 580 C C . SER A 1 73 ? 1.415 13.053 -9.830 1.00 95.38 73 SER A C 1
ATOM 582 O O . SER A 1 73 ? 0.952 13.620 -10.817 1.00 95.38 73 SER A O 1
ATOM 584 N N . TYR A 1 74 ? 1.807 11.772 -9.867 1.00 96.06 74 TYR A N 1
ATOM 585 C CA . TYR A 1 74 ? 1.689 10.934 -11.064 1.00 96.06 74 TYR A CA 1
ATOM 586 C C . TYR A 1 74 ? 0.380 10.143 -11.155 1.00 96.06 74 TYR A C 1
ATOM 588 O O . TYR A 1 74 ? 0.109 9.552 -12.201 1.00 96.06 74 TYR A O 1
ATOM 596 N N . LEU A 1 75 ? -0.452 10.111 -10.105 1.00 96.75 75 LEU A N 1
ATOM 597 C CA . LEU A 1 75 ? -1.656 9.271 -10.097 1.00 96.75 75 LEU A CA 1
ATOM 598 C C . LEU A 1 75 ? -2.661 9.659 -11.185 1.00 96.75 75 LEU A C 1
ATOM 600 O O . LEU A 1 75 ? -3.344 8.787 -11.719 1.00 96.75 75 LEU A O 1
ATOM 604 N N . SER A 1 76 ? -2.744 10.940 -11.545 1.00 93.75 76 SER A N 1
ATOM 605 C CA . SER A 1 76 ? -3.606 11.415 -12.634 1.00 93.75 76 SER A CA 1
ATOM 606 C C . SER A 1 76 ? -3.220 10.839 -13.997 1.00 93.75 76 SER A C 1
ATOM 608 O O . SER A 1 76 ? -4.121 10.645 -14.810 1.00 93.75 76 SER A O 1
ATOM 610 N N . PHE A 1 77 ? -1.930 10.533 -14.191 1.00 95.44 77 PHE A N 1
ATOM 611 C CA . PHE A 1 77 ? -1.334 9.964 -15.406 1.00 95.44 77 PHE A CA 1
ATOM 612 C C . PHE A 1 77 ? -1.315 8.426 -15.421 1.00 95.44 77 PHE A C 1
ATOM 614 O O . PHE A 1 77 ? -0.748 7.815 -16.326 1.00 95.44 77 PHE A O 1
ATOM 621 N N . CYS A 1 78 ? -1.874 7.786 -14.390 1.00 97.38 78 CYS A N 1
ATOM 622 C CA . CYS A 1 78 ? -1.874 6.335 -14.285 1.00 97.38 78 CYS A CA 1
ATOM 623 C C . CYS A 1 78 ? -3.022 5.684 -15.060 1.00 97.38 78 CYS A C 1
ATOM 625 O O . CYS A 1 78 ? -4.193 6.052 -14.916 1.00 97.38 78 CYS A O 1
ATOM 627 N N . SER A 1 79 ? -2.666 4.634 -15.792 1.00 97.44 79 SER A N 1
ATOM 628 C CA . SER A 1 79 ? -3.569 3.658 -16.391 1.00 97.44 79 SER A CA 1
ATOM 629 C C . SER A 1 79 ? -4.341 2.881 -15.320 1.00 97.44 79 SER A C 1
ATOM 631 O O . SER A 1 79 ? -3.911 2.755 -14.168 1.00 97.44 79 SER A O 1
ATOM 633 N N . THR A 1 80 ? -5.489 2.316 -15.697 1.00 96.56 80 THR A N 1
ATOM 634 C CA . THR A 1 80 ? -6.169 1.318 -14.856 1.00 96.56 80 THR A CA 1
ATOM 635 C C . THR A 1 80 ? -5.313 0.044 -14.730 1.00 96.56 80 THR A C 1
ATOM 637 O O . THR A 1 80 ? -4.543 -0.259 -15.646 1.00 96.56 80 THR A O 1
ATOM 640 N N . PRO A 1 81 ? -5.467 -0.759 -13.655 1.00 95.94 81 PRO A N 1
ATOM 641 C CA . PRO A 1 81 ? -4.790 -2.056 -13.545 1.00 95.94 81 PRO A CA 1
ATOM 642 C C . PRO A 1 81 ? -5.033 -2.965 -14.753 1.00 95.94 81 PRO A C 1
ATOM 644 O O . PRO A 1 81 ? -4.109 -3.606 -15.242 1.00 95.94 81 PRO A O 1
ATOM 647 N N . LYS A 1 82 ? -6.266 -2.962 -15.279 1.00 95.00 82 LYS A N 1
ATOM 648 C CA . LYS A 1 82 ? -6.655 -3.743 -16.456 1.00 95.00 82 LYS A CA 1
ATOM 649 C C . LYS A 1 82 ? -5.890 -3.306 -17.710 1.00 95.00 82 LYS A C 1
ATOM 651 O O . LYS A 1 82 ? -5.300 -4.144 -18.379 1.00 95.00 82 LYS A O 1
ATOM 656 N N . ALA A 1 83 ? -5.855 -2.005 -18.000 1.00 95.62 83 ALA A N 1
ATOM 657 C CA . ALA A 1 83 ? -5.130 -1.491 -19.158 1.00 95.62 83 ALA A CA 1
ATOM 658 C C . ALA A 1 83 ? -3.616 -1.697 -19.038 1.00 95.62 83 ALA A C 1
ATOM 660 O O . ALA A 1 83 ? -2.957 -2.022 -20.022 1.00 95.62 83 ALA A O 1
ATOM 661 N N . PHE A 1 84 ? -3.062 -1.530 -17.833 1.00 94.81 84 PHE A N 1
ATOM 662 C CA . PHE A 1 84 ? -1.644 -1.777 -17.588 1.00 94.81 84 PHE A CA 1
ATOM 663 C C . PHE A 1 84 ? -1.287 -3.254 -17.773 1.00 94.81 84 PHE A C 1
ATOM 665 O O . PHE A 1 84 ? -0.267 -3.553 -18.382 1.00 94.81 84 PHE A O 1
ATOM 672 N N . ARG A 1 85 ? -2.150 -4.176 -17.327 1.00 92.94 85 ARG A N 1
ATOM 673 C CA . ARG A 1 85 ? -1.997 -5.609 -17.598 1.00 92.94 85 ARG A CA 1
ATOM 674 C C . ARG A 1 85 ? -2.017 -5.916 -19.091 1.00 92.94 85 ARG A C 1
ATOM 676 O O . ARG A 1 85 ? -1.127 -6.596 -19.575 1.00 92.94 85 ARG A O 1
ATOM 683 N N . THR A 1 86 ? -2.973 -5.363 -19.829 1.00 93.06 86 THR A N 1
ATOM 684 C CA . THR A 1 86 ? -3.014 -5.536 -21.287 1.00 93.06 86 THR A CA 1
ATOM 685 C C . THR A 1 86 ? -1.729 -5.048 -21.944 1.00 93.06 86 THR A C 1
ATOM 687 O O . THR A 1 86 ? -1.192 -5.737 -22.799 1.00 93.06 86 THR A O 1
ATOM 690 N N . ALA A 1 87 ? -1.183 -3.911 -21.501 1.00 92.00 87 ALA A N 1
ATOM 691 C CA . ALA A 1 87 ? 0.114 -3.439 -21.975 1.00 92.00 87 ALA A CA 1
ATOM 692 C C . ALA A 1 87 ? 1.260 -4.405 -21.619 1.00 92.00 87 ALA A C 1
ATOM 694 O O . ALA A 1 87 ? 2.120 -4.666 -22.456 1.00 92.00 87 ALA A O 1
ATOM 695 N N . TRP A 1 88 ? 1.260 -4.954 -20.402 1.00 89.31 88 TRP A N 1
ATOM 696 C CA . TRP A 1 88 ? 2.221 -5.959 -19.934 1.00 89.31 88 TRP A CA 1
ATOM 697 C C . TRP A 1 88 ? 2.221 -7.224 -20.800 1.00 89.31 88 TRP A C 1
ATOM 699 O O . TRP A 1 88 ? 3.282 -7.744 -21.151 1.00 89.31 88 TRP A O 1
ATOM 709 N N . ASP A 1 89 ? 1.034 -7.679 -21.194 1.00 89.31 89 ASP A N 1
ATOM 710 C CA . ASP A 1 89 ? 0.832 -8.918 -21.944 1.00 89.31 89 ASP A CA 1
ATOM 711 C C . ASP A 1 89 ? 1.186 -8.803 -23.438 1.00 89.31 89 ASP A C 1
ATOM 713 O O . ASP A 1 89 ? 1.338 -9.831 -24.094 1.00 89.31 89 ASP A O 1
ATOM 717 N N . LEU A 1 90 ? 1.397 -7.593 -23.980 1.00 86.25 90 LEU A N 1
ATOM 718 C CA . LEU A 1 90 ? 1.792 -7.404 -25.387 1.00 86.25 90 LEU A CA 1
ATOM 719 C C . LEU A 1 90 ? 3.162 -8.009 -25.727 1.00 86.25 90 LEU A C 1
ATOM 721 O O . LEU A 1 90 ? 3.422 -8.288 -26.894 1.00 86.25 90 LEU A O 1
ATOM 725 N N . ARG A 1 91 ? 4.056 -8.171 -24.736 1.00 74.50 91 ARG A N 1
ATOM 726 C CA . ARG A 1 91 ? 5.434 -8.697 -24.899 1.00 74.50 91 ARG A CA 1
ATOM 727 C C . ARG A 1 91 ? 6.222 -8.089 -26.071 1.00 74.50 91 ARG A C 1
ATOM 729 O O . ARG A 1 91 ? 7.137 -8.715 -26.596 1.00 74.50 91 ARG A O 1
ATOM 736 N N . SER A 1 92 ? 5.891 -6.860 -26.458 1.00 81.00 92 SER A N 1
ATOM 737 C CA . SER A 1 92 ? 6.523 -6.128 -27.554 1.00 81.00 92 SER A CA 1
ATOM 738 C C . SER A 1 92 ? 7.163 -4.848 -27.033 1.00 81.00 92 SER A C 1
ATOM 740 O O . SER A 1 92 ? 6.611 -4.168 -26.168 1.00 81.00 92 SER A O 1
ATOM 742 N N . LEU A 1 93 ? 8.324 -4.499 -27.591 1.00 83.81 93 LEU A N 1
ATOM 743 C CA . LEU A 1 93 ? 8.975 -3.208 -27.356 1.00 83.81 93 LEU A CA 1
ATOM 744 C C . LEU A 1 93 ? 8.403 -2.098 -28.247 1.00 83.81 93 LEU A C 1
ATOM 746 O O . LEU A 1 93 ? 8.601 -0.920 -27.949 1.00 83.81 93 LEU A O 1
ATOM 750 N N . GLU A 1 94 ? 7.706 -2.453 -29.328 1.00 90.38 94 GLU A N 1
ATOM 751 C CA . GLU A 1 94 ? 7.078 -1.511 -30.256 1.00 90.38 94 GLU A CA 1
ATOM 752 C C . GLU A 1 94 ? 5.556 -1.617 -30.170 1.00 90.38 94 GLU A C 1
ATOM 754 O O . GLU A 1 94 ? 4.997 -2.713 -30.144 1.00 90.38 94 GLU A O 1
ATOM 759 N N . LEU A 1 95 ? 4.890 -0.466 -30.122 1.00 91.19 95 LEU A N 1
ATOM 760 C CA . LEU A 1 95 ? 3.438 -0.383 -30.029 1.00 91.19 95 LEU A CA 1
ATOM 761 C C . LEU A 1 95 ? 2.859 -0.023 -31.402 1.00 91.19 95 LEU A C 1
ATOM 763 O O . LEU A 1 95 ? 3.240 0.993 -31.984 1.00 91.19 95 LEU A O 1
ATOM 767 N N . ASN A 1 96 ? 1.941 -0.835 -31.926 1.00 91.38 96 ASN A N 1
ATOM 768 C CA . ASN A 1 96 ? 1.172 -0.482 -33.123 1.00 91.38 96 ASN A CA 1
ATOM 769 C C . ASN A 1 96 ? -0.144 0.229 -32.739 1.00 91.38 96 ASN A C 1
ATOM 771 O O . ASN A 1 96 ? -0.499 0.328 -31.563 1.00 91.38 96 ASN A O 1
ATOM 775 N N . SER A 1 97 ? -0.871 0.756 -33.728 1.00 90.94 97 SER A N 1
ATOM 776 C CA . SER A 1 97 ? -2.112 1.505 -33.488 1.00 90.94 97 SER A CA 1
ATOM 777 C C . SER A 1 97 ? -3.224 0.657 -32.861 1.00 90.94 97 SER A C 1
ATOM 779 O O . SER A 1 97 ? -3.946 1.161 -32.006 1.00 90.94 97 SER A O 1
ATOM 781 N N . GLN A 1 98 ? -3.339 -0.619 -33.237 1.00 93.25 98 GLN A N 1
ATOM 782 C CA . GLN A 1 98 ? -4.365 -1.531 -32.724 1.00 93.25 98 GLN A CA 1
ATOM 783 C C . GLN A 1 98 ? -4.129 -1.875 -31.246 1.00 93.25 98 GLN A C 1
ATOM 785 O O . GLN A 1 98 ? -5.058 -1.873 -30.434 1.00 93.25 98 GLN A O 1
ATOM 790 N N . ASP A 1 99 ? -2.874 -2.127 -30.880 1.00 93.75 99 ASP A N 1
ATOM 791 C CA . ASP A 1 99 ? -2.464 -2.383 -29.501 1.00 93.75 99 ASP A CA 1
ATOM 792 C C . ASP A 1 99 ? -2.667 -1.136 -28.635 1.00 93.75 99 ASP A C 1
ATOM 794 O O . ASP A 1 99 ? -3.198 -1.215 -27.523 1.00 93.75 99 ASP A O 1
ATOM 798 N N . ALA A 1 100 ? -2.303 0.037 -29.169 1.00 93.81 100 ALA A N 1
ATOM 799 C CA . ALA A 1 100 ? -2.528 1.316 -28.507 1.00 93.81 100 ALA A CA 1
ATOM 800 C C . ALA A 1 100 ? -4.021 1.548 -28.233 1.00 93.81 100 ALA A C 1
ATOM 802 O O . ALA A 1 100 ? -4.397 1.883 -27.109 1.00 93.81 100 ALA A O 1
ATOM 803 N N . GLU A 1 101 ? -4.879 1.323 -29.229 1.00 94.94 101 GLU A N 1
ATOM 804 C CA . GLU A 1 101 ? -6.330 1.456 -29.094 1.00 94.94 101 GLU A CA 1
ATOM 805 C C . GLU A 1 101 ? -6.902 0.466 -28.069 1.00 94.94 101 GLU A C 1
ATOM 807 O O . GLU A 1 101 ? -7.719 0.840 -27.224 1.00 94.94 101 GLU A O 1
ATOM 812 N N . THR A 1 102 ? -6.410 -0.774 -28.060 1.00 95.75 102 THR A N 1
ATOM 813 C CA . THR A 1 102 ? -6.821 -1.797 -27.087 1.00 95.75 102 THR A CA 1
ATOM 814 C C . THR A 1 102 ? -6.495 -1.375 -25.651 1.00 95.75 102 THR A C 1
ATOM 816 O O . THR A 1 102 ? -7.343 -1.495 -24.762 1.00 95.75 102 THR A O 1
ATOM 819 N N . ILE A 1 103 ? -5.296 -0.833 -25.413 1.00 96.06 103 ILE A N 1
ATOM 820 C CA . ILE A 1 103 ? -4.892 -0.304 -24.102 1.00 96.06 103 ILE A CA 1
ATOM 821 C C . ILE A 1 103 ? -5.777 0.887 -23.703 1.00 96.06 103 ILE A C 1
ATOM 823 O O . ILE A 1 103 ? -6.290 0.926 -22.580 1.00 96.06 103 ILE A O 1
ATOM 827 N N . LEU A 1 104 ? -5.993 1.845 -24.611 1.00 96.00 104 LEU A N 1
ATOM 828 C CA . LEU A 1 104 ? -6.801 3.045 -24.358 1.00 96.00 104 LEU A CA 1
ATOM 829 C C . LEU A 1 104 ? -8.250 2.695 -23.997 1.00 96.00 104 LEU A C 1
ATOM 831 O O . LEU A 1 104 ? -8.765 3.191 -22.993 1.00 96.00 104 LEU A O 1
ATOM 835 N N . ASN A 1 105 ? -8.871 1.772 -24.734 1.00 96.56 105 ASN A N 1
ATOM 836 C CA . ASN A 1 105 ? -10.252 1.332 -24.509 1.00 96.56 105 ASN A CA 1
ATOM 837 C C . ASN A 1 105 ? -10.467 0.660 -23.143 1.00 96.56 105 ASN A C 1
ATOM 839 O O . ASN A 1 105 ? -11.590 0.585 -22.647 1.00 96.56 105 ASN A O 1
ATOM 843 N N . GLN A 1 106 ? -9.398 0.200 -22.492 1.00 96.00 106 GLN A N 1
ATOM 844 C CA . GLN A 1 106 ? -9.450 -0.366 -21.143 1.00 96.00 106 GLN A CA 1
ATOM 845 C C . GLN A 1 106 ? -9.120 0.654 -20.038 1.00 96.00 106 GLN A C 1
ATOM 847 O O . GLN A 1 106 ? -9.003 0.292 -18.862 1.00 96.00 106 GLN A O 1
ATOM 852 N N . GLY A 1 107 ? -8.985 1.933 -20.392 1.00 95.94 107 GLY A N 1
ATOM 853 C CA . GLY A 1 107 ? -8.603 3.011 -19.481 1.00 95.94 107 GLY A CA 1
ATOM 854 C C . GLY A 1 107 ? -7.090 3.185 -19.351 1.00 95.94 107 GLY A C 1
ATOM 855 O O . GLY A 1 107 ? -6.600 3.567 -18.285 1.00 95.94 107 GLY A O 1
ATOM 856 N N . GLY A 1 108 ? -6.345 2.856 -20.404 1.00 95.81 108 GLY A N 1
ATOM 857 C CA . GLY A 1 108 ? -4.923 3.142 -20.495 1.00 95.81 108 GLY A CA 1
ATOM 858 C C . GLY A 1 108 ? -4.655 4.628 -20.681 1.00 95.81 108 GLY A C 1
ATOM 859 O O . GLY A 1 108 ? -5.473 5.364 -21.231 1.00 95.81 108 GLY A O 1
ATOM 860 N N . GLN A 1 109 ? -3.496 5.071 -20.214 1.00 95.62 109 GLN A N 1
ATOM 861 C CA . GLN A 1 109 ? -2.995 6.418 -20.422 1.00 95.62 109 GLN A CA 1
ATOM 862 C C . GLN A 1 109 ? -1.571 6.342 -20.958 1.00 95.62 109 GLN A C 1
ATOM 864 O O . GLN A 1 109 ? -0.708 5.694 -20.363 1.00 95.62 109 GLN A O 1
ATOM 869 N N . PHE A 1 110 ? -1.336 7.015 -22.084 1.00 94.38 110 PHE A N 1
ATOM 870 C CA . PHE A 1 110 ? -0.006 7.151 -22.658 1.00 94.38 110 PHE A CA 1
ATOM 871 C C . PHE A 1 110 ? 0.574 8.514 -22.318 1.00 94.38 110 PHE A C 1
ATOM 873 O O . PHE A 1 110 ? -0.017 9.549 -22.621 1.00 94.38 110 PHE A O 1
ATOM 880 N N . VAL A 1 111 ? 1.758 8.503 -21.716 1.00 93.75 111 VAL A N 1
ATOM 881 C CA . VAL A 1 111 ? 2.536 9.711 -21.454 1.00 93.75 111 VAL A CA 1
ATOM 882 C C . VAL A 1 111 ? 3.709 9.746 -22.429 1.00 93.75 111 VAL A C 1
ATOM 884 O O . VAL A 1 111 ? 4.493 8.795 -22.451 1.00 93.75 111 VAL A O 1
ATOM 887 N N . PRO A 1 112 ? 3.862 10.793 -23.254 1.00 90.94 112 PRO A N 1
ATOM 888 C CA . PRO A 1 112 ? 5.000 10.889 -24.155 1.00 90.94 112 PRO A CA 1
ATOM 889 C C . PRO A 1 112 ? 6.314 11.020 -23.377 1.00 90.94 112 PRO A C 1
ATOM 891 O O . PRO A 1 112 ? 6.354 11.520 -22.251 1.00 90.94 112 PRO A O 1
ATOM 894 N N . PHE A 1 113 ? 7.401 10.580 -24.006 1.00 88.44 113 PHE A N 1
ATOM 895 C CA . PHE A 1 113 ? 8.757 10.777 -23.505 1.00 88.44 113 PHE A CA 1
ATOM 896 C C . PHE A 1 113 ? 9.040 12.226 -23.085 1.00 88.44 113 PHE A C 1
ATOM 898 O O . PHE A 1 113 ? 8.693 13.172 -23.791 1.00 88.44 113 PHE A O 1
ATOM 905 N N . ASN A 1 114 ? 9.713 12.380 -21.940 1.00 84.00 114 ASN A N 1
ATOM 906 C CA . ASN A 1 114 ? 10.113 13.674 -21.400 1.00 84.00 114 ASN A CA 1
ATOM 907 C C . ASN A 1 114 ? 11.483 13.567 -20.704 1.00 84.00 114 ASN A C 1
ATOM 909 O O . ASN A 1 114 ? 11.673 12.760 -19.793 1.00 84.00 114 ASN A O 1
ATOM 913 N N . THR A 1 115 ? 12.433 14.412 -21.114 1.00 79.50 115 THR A N 1
ATOM 914 C CA . THR A 1 115 ? 13.805 14.455 -20.583 1.00 79.50 115 THR A CA 1
ATOM 915 C C . THR A 1 115 ? 13.926 15.048 -19.181 1.00 79.50 115 THR A C 1
ATOM 917 O O . THR A 1 115 ? 14.877 14.722 -18.473 1.00 79.50 115 THR A O 1
ATOM 920 N N . GLU A 1 116 ? 12.991 15.903 -18.774 1.00 84.75 116 GLU A N 1
ATOM 921 C CA . GLU A 1 116 ? 12.988 16.587 -17.474 1.00 84.75 116 GLU A CA 1
ATOM 922 C C . GLU A 1 116 ? 12.501 15.664 -16.350 1.00 84.75 116 GLU A C 1
ATOM 924 O O . GLU A 1 116 ? 12.927 15.772 -15.201 1.00 84.75 116 GLU A O 1
ATOM 929 N N . SER A 1 117 ? 11.644 14.695 -16.683 1.00 84.06 117 SER A N 1
ATOM 930 C CA . SER A 1 117 ? 11.117 13.734 -15.719 1.00 84.06 117 SER A CA 1
ATOM 931 C C . SER A 1 117 ? 11.930 12.446 -15.717 1.00 84.06 117 SER A C 1
ATOM 933 O O . SER A 1 117 ? 11.893 11.656 -16.661 1.00 84.06 117 SER A O 1
ATOM 935 N N . ARG A 1 118 ? 12.556 12.131 -14.577 1.00 85.00 118 ARG A N 1
ATOM 936 C CA . ARG A 1 118 ? 13.179 10.813 -14.361 1.00 85.00 118 ARG A CA 1
ATOM 937 C C . ARG A 1 118 ? 12.198 9.647 -14.461 1.00 85.00 118 ARG A C 1
ATOM 939 O O . ARG A 1 118 ? 12.673 8.528 -14.579 1.00 85.00 118 ARG A O 1
ATOM 946 N N . VAL A 1 119 ? 10.878 9.862 -14.395 1.00 88.06 119 VAL A N 1
ATOM 947 C CA . VAL A 1 119 ? 9.852 8.816 -14.598 1.00 88.06 119 VAL A CA 1
ATOM 948 C C . VAL A 1 119 ? 9.666 8.516 -16.091 1.00 88.06 119 VAL A C 1
ATOM 950 O O . VAL A 1 119 ? 9.572 7.349 -16.468 1.00 88.06 119 VAL A O 1
ATOM 953 N N . PHE A 1 120 ? 9.737 9.527 -16.957 1.00 89.62 120 PHE A N 1
ATOM 954 C CA . PHE A 1 120 ? 9.430 9.414 -18.392 1.00 89.62 120 PHE A CA 1
ATOM 955 C C . PHE A 1 120 ? 10.679 9.419 -19.288 1.00 89.62 120 PHE A C 1
ATOM 957 O O . PHE A 1 120 ? 10.636 9.864 -20.434 1.00 89.62 120 PHE A O 1
ATOM 964 N N . LYS A 1 121 ? 11.790 8.880 -18.767 1.00 85.69 121 LYS A N 1
ATOM 965 C CA . LYS A 1 121 ? 13.052 8.660 -19.486 1.00 85.69 121 LYS A CA 1
ATOM 966 C C . LYS A 1 121 ? 13.299 7.160 -19.709 1.00 85.69 121 LYS A C 1
ATOM 968 O O . LYS A 1 121 ? 13.330 6.404 -18.739 1.00 85.69 121 LYS A O 1
ATOM 973 N N . TYR A 1 122 ? 13.468 6.731 -20.965 1.00 76.19 122 TYR A N 1
ATOM 974 C CA . TYR A 1 122 ? 13.497 5.304 -21.342 1.00 76.19 122 TYR A CA 1
ATOM 975 C C . TYR A 1 122 ? 14.852 4.613 -21.076 1.00 76.19 122 TYR A C 1
ATOM 977 O O . TYR A 1 122 ? 14.889 3.413 -20.841 1.00 76.19 122 TYR A O 1
ATOM 985 N N . GLU A 1 123 ? 15.959 5.360 -21.004 1.00 70.69 123 GLU A N 1
ATOM 986 C CA . GLU A 1 123 ? 17.333 4.830 -20.832 1.00 70.69 123 GLU A CA 1
ATOM 987 C C . GLU A 1 123 ? 17.732 4.533 -19.369 1.00 70.69 123 GLU A C 1
ATOM 989 O O . GLU A 1 123 ? 18.913 4.436 -19.038 1.00 70.69 123 GLU A O 1
ATOM 994 N N . MET A 1 124 ? 16.772 4.465 -18.444 1.00 67.38 124 MET A N 1
ATOM 995 C CA . MET A 1 124 ? 17.057 4.377 -17.007 1.00 67.38 124 MET A CA 1
ATOM 996 C C . MET A 1 124 ? 16.932 2.951 -16.453 1.00 67.38 124 MET A C 1
ATOM 998 O O . MET A 1 124 ? 16.056 2.188 -16.848 1.00 67.38 124 MET A O 1
ATOM 1002 N N . GLN A 1 125 ? 17.789 2.623 -15.477 1.00 65.69 125 GLN A N 1
ATOM 1003 C CA . GLN A 1 125 ? 17.793 1.333 -14.773 1.00 65.69 125 GLN A CA 1
ATOM 1004 C C . GLN A 1 125 ? 16.448 1.013 -14.094 1.00 65.69 125 GLN A C 1
ATOM 1006 O O . GLN A 1 125 ? 15.680 1.905 -13.734 1.00 65.69 125 GLN A O 1
ATOM 1011 N N . GLY A 1 126 ? 16.209 -0.285 -13.867 1.00 80.25 126 GLY A N 1
ATOM 1012 C CA . GLY A 1 126 ? 14.927 -0.872 -13.459 1.00 80.25 126 GLY A CA 1
ATOM 1013 C C . GLY A 1 126 ? 14.300 -0.378 -12.147 1.00 80.25 126 GLY A C 1
ATOM 1014 O O . GLY A 1 126 ? 13.140 -0.683 -11.891 1.00 80.25 126 GLY A O 1
ATOM 1015 N N . VAL A 1 127 ? 15.010 0.367 -11.298 1.00 88.31 127 VAL A N 1
ATOM 1016 C CA . VAL A 1 127 ? 14.463 0.893 -10.036 1.00 88.31 127 VAL A CA 1
ATOM 1017 C C . VAL A 1 127 ? 14.611 2.404 -9.993 1.00 88.31 127 VAL A C 1
ATOM 1019 O O . VAL A 1 127 ? 15.687 2.943 -10.253 1.00 88.31 127 VAL A O 1
ATOM 1022 N N . LEU A 1 128 ? 13.525 3.080 -9.631 1.00 91.25 128 LEU A N 1
ATOM 1023 C CA . LEU A 1 128 ? 13.458 4.521 -9.476 1.00 91.25 128 LEU A CA 1
ATOM 1024 C C . LEU A 1 128 ? 13.397 4.882 -7.991 1.00 91.25 128 LEU A C 1
ATOM 1026 O O . LEU A 1 128 ? 12.514 4.432 -7.259 1.00 91.25 128 LEU A O 1
ATOM 1030 N N . TYR A 1 129 ? 14.315 5.743 -7.572 1.00 91.31 129 TYR A N 1
ATOM 1031 C CA . TYR A 1 129 ? 14.328 6.324 -6.233 1.00 91.31 129 TYR A CA 1
ATOM 1032 C C . TYR A 1 129 ? 13.841 7.770 -6.268 1.00 91.31 129 TYR A C 1
ATOM 1034 O O . TYR A 1 129 ? 13.784 8.396 -7.333 1.00 91.31 129 TYR A O 1
ATOM 1042 N N . ASP A 1 130 ? 13.508 8.294 -5.099 1.00 87.44 130 ASP A N 1
ATOM 1043 C CA . ASP A 1 130 ? 13.274 9.718 -4.898 1.00 87.44 130 ASP A CA 1
ATOM 1044 C C . ASP A 1 130 ? 14.562 10.546 -5.116 1.00 87.44 130 ASP A C 1
ATOM 1046 O O . ASP A 1 130 ? 15.646 10.007 -5.374 1.00 87.44 130 ASP A O 1
ATOM 1050 N N . GLU A 1 131 ? 14.460 11.874 -5.043 1.00 85.25 131 GLU A N 1
ATOM 1051 C CA . GLU A 1 131 ? 15.592 12.773 -5.313 1.00 85.25 131 GLU A CA 1
ATOM 1052 C C . GLU A 1 131 ? 16.743 12.586 -4.325 1.00 85.25 131 GLU A C 1
ATOM 1054 O O . GLU A 1 131 ? 17.905 12.523 -4.744 1.00 85.25 131 GLU A O 1
ATOM 1059 N N . SER A 1 132 ? 16.413 12.395 -3.045 1.00 84.75 132 SER A N 1
ATOM 1060 C CA . SER A 1 132 ? 17.383 12.115 -1.984 1.00 84.75 132 SER A CA 1
ATOM 1061 C C . SER A 1 132 ? 17.896 10.670 -2.010 1.00 84.75 132 SER A C 1
ATOM 1063 O O . SER A 1 132 ? 18.864 10.324 -1.335 1.00 84.75 132 SER A O 1
ATOM 1065 N N . LYS A 1 133 ? 17.299 9.826 -2.862 1.00 89.06 133 LYS A N 1
ATOM 1066 C CA . LYS A 1 133 ? 17.595 8.400 -3.017 1.00 89.06 133 LYS A CA 1
ATOM 1067 C C . LYS A 1 133 ? 17.453 7.629 -1.706 1.00 89.06 133 LYS A C 1
ATOM 1069 O O . LYS A 1 133 ? 18.124 6.615 -1.530 1.00 89.06 133 LYS A O 1
ATOM 1074 N N . HIS A 1 134 ? 16.606 8.048 -0.783 1.00 90.69 134 HIS A N 1
ATOM 1075 C CA . HIS A 1 134 ? 16.354 7.325 0.460 1.00 90.69 134 HIS A CA 1
ATOM 1076 C C . HIS A 1 134 ? 15.252 6.273 0.302 1.00 90.69 134 HIS A C 1
ATOM 1078 O O . HIS A 1 134 ? 15.323 5.202 0.910 1.00 90.69 134 HIS A O 1
ATOM 1084 N N . PHE A 1 135 ? 14.292 6.523 -0.585 1.00 94.06 135 PHE A N 1
ATOM 1085 C CA . PHE A 1 135 ? 13.059 5.761 -0.703 1.00 94.06 135 PHE A CA 1
ATOM 1086 C C . PHE A 1 135 ? 12.821 5.234 -2.117 1.00 94.06 135 PHE A C 1
ATOM 1088 O O . PHE A 1 135 ? 13.356 5.725 -3.113 1.00 94.06 135 PHE A O 1
ATOM 1095 N N . LEU A 1 136 ? 12.027 4.167 -2.193 1.00 94.56 136 LEU A N 1
ATOM 1096 C CA . LEU A 1 136 ? 11.598 3.584 -3.454 1.00 94.56 136 LEU A CA 1
ATOM 1097 C C . LEU A 1 136 ? 10.436 4.417 -4.005 1.00 94.56 136 LEU A C 1
ATOM 1099 O O . LEU A 1 136 ? 9.394 4.526 -3.370 1.00 94.56 136 LEU A O 1
ATOM 1103 N N . LYS A 1 137 ? 10.602 4.987 -5.197 1.00 95.25 137 LYS A N 1
ATOM 1104 C CA . LYS A 1 137 ? 9.541 5.742 -5.876 1.00 95.25 137 LYS A CA 1
ATOM 1105 C C . LYS A 1 137 ? 8.787 4.870 -6.872 1.00 95.25 137 LYS A C 1
ATOM 1107 O O . LYS A 1 137 ? 7.572 4.974 -7.029 1.00 95.25 137 LYS A O 1
ATOM 1112 N N . GLY A 1 138 ? 9.513 4.004 -7.568 1.00 94.19 138 GLY A N 1
ATOM 1113 C CA . GLY A 1 138 ? 8.932 3.159 -8.593 1.00 94.19 138 GLY A CA 1
ATOM 1114 C C . GLY A 1 138 ? 9.877 2.094 -9.109 1.00 94.19 138 GLY A C 1
ATOM 1115 O O . GLY A 1 138 ? 11.059 2.043 -8.769 1.00 94.19 138 GLY A O 1
ATOM 1116 N N . ILE A 1 139 ? 9.335 1.256 -9.970 1.00 92.69 139 ILE A N 1
ATOM 1117 C CA . ILE A 1 139 ? 10.035 0.208 -10.691 1.00 92.69 139 ILE A CA 1
ATOM 1118 C C . ILE A 1 13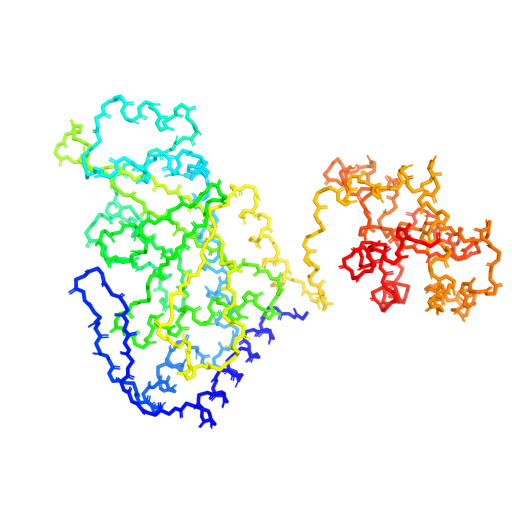9 ? 9.682 0.314 -12.170 1.00 92.69 139 ILE A C 1
ATOM 1120 O O . ILE A 1 139 ? 8.577 0.713 -12.542 1.00 92.69 139 ILE A O 1
ATOM 1124 N N . ARG A 1 140 ? 10.641 -0.021 -13.025 1.00 88.38 140 ARG A N 1
ATOM 1125 C CA . ARG A 1 140 ? 10.447 -0.073 -14.468 1.00 88.38 140 ARG A CA 1
ATOM 1126 C C . ARG A 1 140 ? 10.363 -1.519 -14.903 1.00 88.38 140 ARG A C 1
ATOM 1128 O O . ARG A 1 140 ? 11.206 -2.326 -14.529 1.00 88.38 140 ARG A O 1
ATOM 1135 N N . HIS A 1 141 ? 9.389 -1.817 -15.738 1.00 80.38 141 HIS A N 1
ATOM 1136 C CA . HIS A 1 141 ? 9.349 -3.062 -16.470 1.00 80.38 141 HIS A CA 1
ATOM 1137 C C . HIS A 1 141 ? 10.523 -3.092 -17.449 1.00 80.38 141 HIS A C 1
ATOM 1139 O O . HIS A 1 141 ? 10.575 -2.319 -18.406 1.00 80.38 141 HIS A O 1
ATOM 1145 N N . VAL A 1 142 ? 11.505 -3.935 -17.153 1.00 69.69 142 VAL A N 1
ATOM 1146 C CA . VAL A 1 142 ? 12.700 -4.148 -17.970 1.00 69.69 142 VAL A CA 1
ATOM 1147 C C . VAL A 1 142 ? 12.897 -5.644 -18.036 1.00 69.69 142 VAL A C 1
ATOM 1149 O O . VAL A 1 142 ? 13.075 -6.266 -16.983 1.00 69.69 142 VAL A O 1
ATOM 1152 N N . GLU A 1 143 ? 12.797 -6.210 -19.241 1.00 62.06 143 GLU A N 1
ATOM 1153 C CA . GLU A 1 143 ? 13.016 -7.638 -19.498 1.00 62.06 143 GLU A CA 1
ATOM 1154 C C . GLU A 1 143 ? 14.284 -8.097 -18.759 1.00 62.06 143 GLU A C 1
ATOM 1156 O O . GLU A 1 143 ? 15.313 -7.421 -18.816 1.00 62.06 143 GLU A O 1
ATOM 1161 N N . GLY A 1 144 ? 14.196 -9.162 -17.955 1.00 55.91 144 GLY A N 1
ATOM 1162 C CA . GLY A 1 144 ? 15.320 -9.583 -17.104 1.00 55.91 144 GLY A CA 1
ATOM 1163 C C . GLY A 1 144 ? 15.217 -9.269 -15.599 1.00 55.91 144 GLY A C 1
ATOM 1164 O O . GLY A 1 144 ? 15.997 -9.813 -14.818 1.00 55.91 144 GLY A O 1
ATOM 1165 N N . ASN A 1 145 ? 14.301 -8.401 -15.145 1.00 56.88 145 ASN A N 1
ATOM 1166 C CA . ASN A 1 145 ? 14.238 -7.951 -13.734 1.00 56.88 145 ASN A CA 1
ATOM 1167 C C . ASN A 1 145 ? 12.998 -8.401 -12.938 1.00 56.88 145 ASN A C 1
ATOM 1169 O O . ASN A 1 145 ? 12.851 -8.036 -11.768 1.00 56.88 145 ASN A O 1
ATOM 1173 N N . TYR A 1 146 ? 12.131 -9.214 -13.529 1.00 62.50 146 TYR A N 1
ATOM 1174 C CA . TYR A 1 146 ? 10.864 -9.655 -12.949 1.00 62.50 146 TYR A CA 1
ATOM 1175 C C . TYR A 1 146 ? 10.606 -11.130 -13.291 1.00 62.50 146 TYR A C 1
ATOM 1177 O O . TYR A 1 146 ? 11.203 -11.660 -14.224 1.00 62.50 146 TYR A O 1
ATOM 1185 N N . ASP A 1 147 ? 9.769 -11.800 -12.496 1.00 60.22 147 ASP A N 1
ATOM 1186 C CA . ASP A 1 147 ? 9.095 -13.018 -12.960 1.00 60.22 147 ASP A CA 1
ATOM 1187 C C . ASP A 1 147 ? 7.928 -1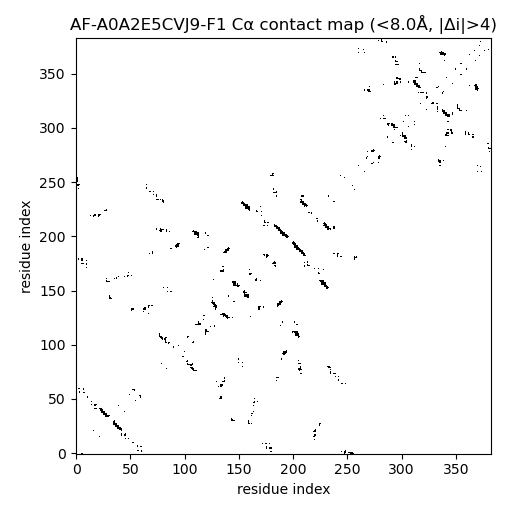2.540 -13.828 1.00 60.22 147 ASP A C 1
ATOM 1189 O O . ASP A 1 147 ? 7.105 -11.750 -13.362 1.00 60.22 147 ASP A O 1
ATOM 1193 N N . ASP A 1 148 ? 7.901 -12.939 -15.098 1.00 62.22 148 ASP A N 1
ATOM 1194 C CA . ASP A 1 148 ? 7.036 -12.396 -16.155 1.00 62.22 148 ASP A CA 1
ATOM 1195 C C . ASP A 1 148 ? 5.528 -12.501 -15.880 1.00 62.22 148 ASP A C 1
ATOM 1197 O O . ASP A 1 148 ? 4.715 -11.963 -16.630 1.00 62.22 148 ASP A O 1
ATOM 1201 N N . LYS A 1 149 ? 5.119 -13.176 -14.810 1.00 74.81 149 LYS A N 1
ATOM 1202 C CA . LYS A 1 149 ? 3.720 -13.480 -14.525 1.00 74.81 149 LYS A CA 1
ATOM 1203 C C . LYS A 1 149 ? 3.058 -12.365 -13.718 1.00 74.81 149 LYS A C 1
ATOM 1205 O O . LYS A 1 149 ? 3.249 -12.262 -12.507 1.00 74.81 149 LYS A O 1
ATOM 1210 N N . LEU A 1 150 ? 2.245 -11.571 -14.413 1.00 86.00 150 LEU A N 1
ATOM 1211 C CA . LEU A 1 150 ? 1.218 -10.722 -13.821 1.00 86.00 150 LEU A CA 1
ATOM 1212 C C . LEU A 1 150 ? -0.092 -11.522 -13.748 1.00 86.00 150 LEU A C 1
ATOM 1214 O O . LEU A 1 150 ? -0.651 -11.886 -14.783 1.00 86.00 150 LEU A O 1
ATOM 1218 N N . ASP A 1 151 ? -0.551 -11.850 -12.540 1.00 87.56 151 ASP A N 1
ATOM 1219 C CA . ASP A 1 151 ? -1.752 -12.674 -12.353 1.00 87.56 151 ASP A CA 1
ATOM 1220 C C . ASP A 1 151 ? -3.067 -11.894 -12.568 1.00 87.56 151 ASP A C 1
ATOM 1222 O O . ASP A 1 151 ? -3.081 -10.680 -12.796 1.00 87.56 151 ASP A O 1
ATOM 1226 N N . ASP A 1 152 ? -4.202 -12.596 -12.474 1.00 84.38 152 ASP A N 1
ATOM 1227 C CA . ASP A 1 152 ? -5.528 -11.998 -12.673 1.00 84.38 152 ASP A CA 1
ATOM 1228 C C . ASP A 1 152 ? -5.907 -10.913 -11.665 1.00 84.38 152 ASP A C 1
ATOM 1230 O O . ASP A 1 152 ? -6.736 -10.049 -11.956 1.00 84.38 152 ASP A O 1
ATOM 1234 N N . LEU A 1 153 ? -5.273 -10.933 -10.498 1.00 86.56 153 LEU A N 1
ATOM 1235 C CA . LEU A 1 153 ? -5.460 -9.968 -9.424 1.00 86.56 153 LEU A CA 1
ATOM 1236 C C . LEU A 1 153 ? -4.411 -8.846 -9.473 1.00 86.56 153 LEU A C 1
ATOM 1238 O O . LEU A 1 153 ? -4.385 -7.989 -8.585 1.00 86.56 153 LEU A O 1
ATOM 1242 N N . GLY A 1 154 ? -3.565 -8.838 -10.507 1.00 90.50 154 GLY A N 1
ATOM 1243 C CA . GLY A 1 154 ? -2.509 -7.862 -10.715 1.00 90.50 154 GLY A CA 1
ATOM 1244 C C . GLY A 1 154 ? -1.281 -8.084 -9.836 1.00 90.50 154 GLY A C 1
ATOM 1245 O O . GLY A 1 154 ? -0.528 -7.129 -9.637 1.00 90.50 154 GLY A O 1
ATOM 1246 N N . HIS A 1 155 ? -1.073 -9.283 -9.285 1.00 92.12 155 HIS A N 1
ATOM 1247 C CA . HIS A 1 155 ? 0.134 -9.614 -8.535 1.00 92.12 155 HIS A CA 1
ATOM 1248 C C . HIS A 1 155 ? 1.294 -9.974 -9.448 1.00 92.12 155 HIS A C 1
ATOM 1250 O O . HIS A 1 155 ? 1.127 -10.672 -10.445 1.00 92.12 155 HIS A O 1
ATOM 1256 N N . PHE A 1 156 ? 2.488 -9.548 -9.055 1.00 90.38 156 PHE A N 1
ATOM 1257 C CA . PHE A 1 156 ? 3.732 -9.887 -9.732 1.00 90.38 156 PHE A CA 1
ATOM 1258 C C . PHE A 1 156 ? 4.909 -9.784 -8.757 1.00 90.38 156 PHE A C 1
ATOM 1260 O O . PHE A 1 156 ? 4.796 -9.202 -7.670 1.00 90.38 156 PHE A O 1
ATOM 1267 N N . THR A 1 157 ? 6.061 -10.341 -9.137 1.00 89.69 157 THR A N 1
ATOM 1268 C CA . THR A 1 157 ? 7.288 -10.220 -8.340 1.00 89.69 157 THR A CA 1
ATOM 1269 C C . THR A 1 157 ? 8.359 -9.419 -9.060 1.00 89.69 157 THR A C 1
ATOM 1271 O O . THR A 1 157 ? 8.480 -9.461 -10.283 1.00 89.69 157 THR A O 1
ATOM 1274 N N . TYR A 1 158 ? 9.150 -8.675 -8.290 1.00 89.00 158 TYR A N 1
ATOM 1275 C CA . TYR A 1 158 ? 10.182 -7.804 -8.836 1.00 89.00 158 TYR A CA 1
ATOM 1276 C C . TYR A 1 158 ? 11.510 -8.000 -8.101 1.00 89.00 158 TYR A C 1
ATOM 1278 O O . TYR A 1 158 ? 11.586 -7.856 -6.874 1.00 89.00 158 TYR A O 1
ATOM 1286 N N . GLN A 1 159 ? 12.554 -8.377 -8.841 1.00 88.12 159 GLN A N 1
ATOM 1287 C CA . GLN A 1 159 ? 13.845 -8.762 -8.269 1.00 88.12 159 GLN A CA 1
ATOM 1288 C C . GLN A 1 159 ? 14.587 -7.540 -7.703 1.00 88.12 159 GLN A C 1
ATOM 1290 O O . GLN A 1 159 ? 14.440 -6.420 -8.209 1.00 88.12 159 GLN A O 1
ATOM 1295 N N . PRO A 1 160 ? 15.392 -7.704 -6.639 1.00 87.50 160 PRO A N 1
ATOM 1296 C CA . PRO A 1 160 ? 16.136 -6.590 -6.071 1.00 87.50 160 PRO A CA 1
ATOM 1297 C C . PRO A 1 160 ? 17.298 -6.153 -6.971 1.00 87.50 160 PRO A C 1
ATOM 1299 O O . PRO A 1 160 ? 17.820 -6.951 -7.756 1.00 87.50 160 PRO A O 1
ATOM 1302 N N . PRO A 1 161 ? 17.765 -4.898 -6.845 1.00 87.75 161 PRO A N 1
ATOM 1303 C CA . PRO A 1 161 ? 19.004 -4.453 -7.469 1.00 87.75 161 PRO A CA 1
ATOM 1304 C C . PRO A 1 161 ? 20.224 -5.237 -6.982 1.00 87.75 161 PRO A C 1
ATOM 1306 O O . PRO A 1 161 ? 20.278 -5.716 -5.852 1.00 87.75 161 PRO A O 1
ATOM 1309 N N . GLU A 1 162 ? 21.268 -5.262 -7.806 1.00 86.69 162 GLU A N 1
ATOM 1310 C CA . GLU A 1 162 ? 22.537 -5.962 -7.544 1.00 86.69 162 GLU A CA 1
ATOM 1311 C C . GLU A 1 162 ? 23.471 -5.185 -6.610 1.00 86.69 162 GLU A C 1
ATOM 1313 O O . GLU A 1 162 ? 24.690 -5.182 -6.757 1.00 86.69 162 GLU A O 1
ATOM 1318 N N . ASN A 1 163 ? 22.898 -4.453 -5.662 1.00 88.62 163 ASN A N 1
ATOM 1319 C CA . ASN A 1 163 ? 23.655 -3.699 -4.685 1.00 88.62 163 ASN A CA 1
ATOM 1320 C C . ASN A 1 163 ? 22.904 -3.651 -3.353 1.00 88.62 163 ASN A C 1
ATOM 1322 O O . ASN A 1 163 ? 21.675 -3.581 -3.312 1.00 88.62 163 ASN A O 1
ATOM 1326 N N . MET A 1 164 ? 23.671 -3.631 -2.260 1.00 90.75 164 MET A N 1
ATOM 1327 C CA . MET A 1 164 ? 23.138 -3.626 -0.892 1.00 90.75 164 MET A CA 1
ATOM 1328 C C . MET A 1 164 ? 22.173 -2.470 -0.638 1.00 90.75 164 MET A C 1
ATOM 1330 O O . MET A 1 164 ? 21.203 -2.638 0.092 1.00 90.75 164 MET A O 1
ATOM 1334 N N . SER A 1 165 ? 22.409 -1.305 -1.250 1.00 92.31 165 SER A N 1
ATOM 1335 C CA . SER A 1 165 ? 21.550 -0.143 -1.032 1.00 92.31 165 SER A CA 1
ATOM 1336 C C . SER A 1 165 ? 20.146 -0.358 -1.609 1.00 92.31 165 SER A C 1
ATOM 1338 O O . SER A 1 165 ? 19.155 -0.017 -0.971 1.00 92.31 165 SER A O 1
ATOM 1340 N N . GLY A 1 166 ? 20.036 -0.951 -2.800 1.00 91.19 166 GLY A N 1
ATOM 1341 C CA . GLY A 1 166 ? 18.758 -1.285 -3.423 1.00 91.19 166 GLY A CA 1
ATOM 1342 C C . GLY A 1 166 ? 18.026 -2.383 -2.657 1.00 91.19 166 GLY A C 1
ATOM 1343 O O . GLY A 1 166 ? 16.846 -2.235 -2.349 1.00 91.19 166 GLY A O 1
ATOM 1344 N N . MET A 1 167 ? 18.751 -3.434 -2.263 1.00 91.75 167 MET A N 1
ATOM 1345 C CA . MET A 1 167 ? 18.216 -4.512 -1.423 1.00 91.75 167 MET A CA 1
ATOM 1346 C C . MET A 1 167 ? 17.656 -3.988 -0.096 1.00 91.75 167 MET A C 1
ATOM 1348 O O . MET A 1 167 ? 16.534 -4.323 0.282 1.00 91.75 167 MET A O 1
ATOM 1352 N N . LEU A 1 168 ? 18.403 -3.123 0.601 1.00 92.94 168 LEU A N 1
ATOM 1353 C CA . LEU A 1 168 ? 17.952 -2.525 1.857 1.00 92.94 168 LEU A CA 1
ATOM 1354 C C . LEU A 1 168 ? 16.706 -1.662 1.665 1.00 92.94 168 LEU A C 1
ATOM 1356 O O . LEU A 1 168 ? 15.800 -1.753 2.486 1.00 92.94 168 LEU A O 1
ATOM 1360 N N . ARG A 1 169 ? 16.605 -0.882 0.581 1.00 93.38 169 ARG A N 1
ATOM 1361 C CA . ARG A 1 169 ? 15.402 -0.076 0.305 1.00 93.38 169 ARG A CA 1
ATOM 1362 C C . ARG A 1 169 ? 14.147 -0.931 0.134 1.00 93.38 169 ARG A C 1
ATOM 1364 O O . ARG A 1 169 ? 13.094 -0.532 0.618 1.00 93.38 169 ARG A O 1
ATOM 1371 N N . TYR A 1 170 ? 14.249 -2.116 -0.472 1.00 93.00 170 TYR A N 1
ATOM 1372 C CA . TYR A 1 170 ? 13.115 -3.050 -0.548 1.00 93.00 170 TYR A CA 1
ATOM 1373 C C . TYR A 1 170 ? 12.674 -3.490 0.848 1.00 93.00 170 TYR A C 1
ATOM 1375 O O . TYR A 1 170 ? 11.492 -3.426 1.179 1.00 93.00 170 TYR A O 1
ATOM 1383 N N . ARG A 1 171 ? 13.636 -3.871 1.696 1.00 92.31 171 ARG A N 1
ATOM 1384 C CA . ARG A 1 171 ? 13.348 -4.295 3.073 1.00 92.31 171 ARG A CA 1
ATOM 1385 C C . ARG A 1 171 ? 12.818 -3.144 3.934 1.00 92.31 171 ARG A C 1
ATOM 1387 O O . ARG A 1 171 ? 11.967 -3.375 4.787 1.00 92.31 171 ARG A O 1
ATOM 1394 N N . ILE A 1 172 ? 13.276 -1.912 3.705 1.00 93.06 172 ILE A N 1
ATOM 1395 C CA . ILE A 1 172 ? 12.739 -0.707 4.351 1.00 93.06 172 ILE A CA 1
ATOM 1396 C C . ILE A 1 172 ? 11.284 -0.481 3.921 1.00 93.06 172 ILE A C 1
ATOM 1398 O O . ILE A 1 172 ? 10.435 -0.305 4.788 1.00 93.06 172 ILE A O 1
ATOM 1402 N N . ALA A 1 173 ? 10.965 -0.552 2.625 1.00 93.88 173 ALA A N 1
ATOM 1403 C CA . ALA A 1 173 ? 9.598 -0.369 2.127 1.00 93.88 173 ALA A CA 1
ATOM 1404 C C . ALA A 1 173 ? 8.616 -1.422 2.689 1.00 93.88 173 ALA A C 1
ATOM 1406 O O . ALA A 1 173 ? 7.511 -1.089 3.128 1.00 93.88 173 ALA A O 1
ATOM 1407 N N . GLU A 1 174 ? 9.038 -2.687 2.775 1.00 92.31 174 GLU A N 1
ATOM 1408 C CA . GLU A 1 174 ? 8.272 -3.735 3.463 1.00 92.31 174 GLU A CA 1
ATOM 1409 C C . GLU A 1 174 ? 8.093 -3.434 4.956 1.00 92.31 174 GLU A C 1
ATOM 1411 O O . GLU A 1 174 ? 6.990 -3.556 5.483 1.00 92.31 174 GLU A O 1
ATOM 1416 N N . ARG A 1 175 ? 9.161 -3.024 5.655 1.00 90.81 175 ARG A N 1
ATOM 1417 C CA . ARG A 1 175 ? 9.100 -2.702 7.090 1.00 90.81 175 ARG A CA 1
ATOM 1418 C C . ARG A 1 175 ? 8.207 -1.502 7.376 1.00 90.81 175 ARG A C 1
ATOM 1420 O O . ARG A 1 175 ? 7.495 -1.538 8.371 1.00 90.81 175 ARG A O 1
ATOM 1427 N N . ILE A 1 176 ? 8.191 -0.493 6.506 1.00 92.31 176 ILE A N 1
ATOM 1428 C CA . ILE A 1 176 ? 7.227 0.612 6.582 1.00 92.31 176 ILE A CA 1
ATOM 1429 C C . ILE A 1 176 ? 5.810 0.052 6.495 1.00 92.31 176 ILE A C 1
ATOM 1431 O O . ILE A 1 176 ? 4.988 0.378 7.348 1.00 92.31 176 ILE A O 1
ATOM 1435 N N . SER A 1 177 ? 5.554 -0.856 5.548 1.00 91.69 177 SER A N 1
ATOM 1436 C CA . SER A 1 177 ? 4.233 -1.478 5.396 1.00 91.69 177 SER A CA 1
ATOM 1437 C C . SER A 1 177 ? 3.785 -2.235 6.647 1.00 91.69 177 SER A C 1
ATOM 1439 O O . SER A 1 177 ? 2.643 -2.107 7.076 1.00 91.69 177 SER A O 1
ATOM 1441 N N . VAL A 1 178 ? 4.701 -2.984 7.268 1.00 87.94 178 VAL A N 1
ATOM 1442 C CA . VAL A 1 178 ? 4.440 -3.732 8.509 1.00 87.94 178 VAL A CA 1
ATOM 1443 C C . VAL A 1 178 ? 4.193 -2.807 9.684 1.00 87.94 178 VAL A C 1
ATOM 1445 O O . VAL A 1 178 ? 3.202 -2.952 10.389 1.00 87.94 178 VAL A O 1
ATOM 1448 N N . GLU A 1 179 ? 5.130 -1.898 9.944 1.00 87.56 179 GLU A N 1
ATOM 1449 C CA . GLU A 1 179 ? 5.113 -1.123 11.178 1.00 87.56 179 GLU A CA 1
ATOM 1450 C C . GLU A 1 179 ? 3.968 -0.114 11.174 1.00 87.56 179 GLU A C 1
ATOM 1452 O O . GLU A 1 179 ? 3.414 0.140 12.235 1.00 87.56 179 GLU A O 1
ATOM 1457 N N . THR A 1 180 ? 3.594 0.429 10.011 1.00 87.00 180 THR A N 1
ATOM 1458 C CA . THR A 1 180 ? 2.471 1.376 9.883 1.00 87.00 180 THR A CA 1
ATOM 1459 C C . THR A 1 180 ? 1.126 0.699 9.628 1.00 87.00 180 THR A C 1
ATOM 1461 O O . THR A 1 180 ? 0.094 1.350 9.747 1.00 87.00 180 THR A O 1
ATOM 1464 N N . SER A 1 181 ? 1.114 -0.590 9.269 1.00 87.19 181 SER A N 1
ATOM 1465 C CA . SER A 1 181 ? -0.070 -1.289 8.741 1.00 87.19 181 SER A CA 1
ATOM 1466 C C . SER A 1 181 ? -0.672 -0.649 7.477 1.00 87.19 181 SER A C 1
ATOM 1468 O O . SER A 1 181 ? -1.832 -0.898 7.149 1.00 87.19 181 SER A O 1
ATOM 1470 N N . ILE A 1 182 ? 0.111 0.150 6.740 1.00 90.94 182 ILE A N 1
ATOM 1471 C CA . ILE A 1 182 ? -0.278 0.770 5.468 1.00 90.94 182 ILE A CA 1
ATOM 1472 C C . ILE A 1 182 ? 0.629 0.225 4.361 1.00 90.94 182 ILE A C 1
ATOM 1474 O O . ILE A 1 182 ? 1.830 0.490 4.389 1.00 90.94 182 ILE A O 1
ATOM 1478 N N . PRO A 1 183 ? 0.102 -0.494 3.356 1.00 94.06 183 PRO A N 1
ATOM 1479 C CA . PRO A 1 183 ? 0.898 -0.942 2.218 1.00 94.06 183 PRO A CA 1
ATOM 1480 C C . PRO A 1 183 ? 1.670 0.199 1.539 1.00 94.06 183 PRO A C 1
ATOM 1482 O O . PRO A 1 183 ? 1.092 1.214 1.144 1.00 94.06 183 PRO A O 1
ATOM 1485 N N . TYR A 1 184 ? 2.981 0.019 1.376 1.00 95.88 184 TYR A N 1
ATOM 1486 C CA . TYR A 1 184 ? 3.840 0.974 0.683 1.00 95.88 184 TYR A CA 1
ATOM 1487 C C . TYR A 1 184 ? 3.471 1.030 -0.802 1.00 95.88 184 TYR A C 1
ATOM 1489 O O . TYR A 1 184 ? 3.406 -0.009 -1.465 1.00 95.88 184 TYR A O 1
ATOM 1497 N N . VAL A 1 185 ? 3.266 2.241 -1.320 1.00 97.50 185 VAL A N 1
ATOM 1498 C CA . VAL A 1 185 ? 2.870 2.491 -2.712 1.00 97.50 185 VAL A CA 1
ATOM 1499 C C . VAL A 1 185 ? 4.096 2.828 -3.558 1.00 97.50 185 VAL A C 1
ATOM 1501 O O . VAL A 1 185 ? 4.962 3.583 -3.128 1.00 97.50 185 VAL A O 1
ATOM 1504 N N . VAL A 1 186 ? 4.157 2.288 -4.773 1.00 97.06 186 VAL A N 1
ATOM 1505 C CA . VAL A 1 186 ? 5.182 2.576 -5.787 1.00 97.06 186 VAL A CA 1
ATOM 1506 C C . VAL A 1 186 ? 4.534 2.772 -7.156 1.00 97.06 186 VAL A C 1
ATOM 1508 O O . VAL A 1 186 ? 3.419 2.312 -7.395 1.00 97.06 186 VAL A O 1
ATOM 1511 N N . LEU A 1 187 ? 5.243 3.416 -8.082 1.00 97.00 187 LEU A N 1
ATOM 1512 C CA . LEU A 1 187 ? 4.863 3.439 -9.498 1.00 97.00 187 LEU A CA 1
ATOM 1513 C C . LEU A 1 187 ? 5.465 2.246 -10.243 1.00 97.00 187 LEU A C 1
ATOM 1515 O O . LEU A 1 187 ? 6.658 1.980 -10.122 1.00 97.00 187 LEU A O 1
ATOM 1519 N N . VAL A 1 188 ? 4.669 1.575 -11.065 1.00 94.81 188 VAL A N 1
ATOM 1520 C CA . VAL A 1 188 ? 5.128 0.604 -12.061 1.00 94.81 188 VAL A CA 1
ATOM 1521 C C . VAL A 1 188 ? 5.113 1.291 -13.414 1.00 94.81 188 VAL A C 1
ATOM 1523 O O . VAL A 1 188 ? 4.121 1.921 -13.776 1.00 94.81 188 VAL A O 1
ATOM 1526 N N . ILE A 1 189 ? 6.228 1.225 -14.133 1.00 93.69 189 ILE A N 1
ATOM 1527 C CA . ILE A 1 189 ? 6.456 2.025 -15.335 1.00 93.69 189 ILE A CA 1
ATOM 1528 C C . ILE A 1 189 ? 6.852 1.106 -16.483 1.00 93.69 189 ILE A C 1
ATOM 1530 O O . ILE A 1 189 ? 7.864 0.417 -16.397 1.00 93.69 189 ILE A O 1
ATOM 1534 N N . MET A 1 190 ? 6.110 1.147 -17.580 1.00 90.75 190 MET A N 1
ATOM 1535 C CA . MET A 1 190 ? 6.490 0.526 -18.847 1.00 90.75 190 MET A CA 1
ATOM 1536 C C . MET A 1 190 ? 6.684 1.604 -19.903 1.00 90.75 190 MET A C 1
ATOM 1538 O O . MET A 1 190 ? 6.078 2.676 -19.829 1.00 90.75 190 MET A O 1
ATOM 1542 N N . TRP A 1 191 ? 7.509 1.312 -20.900 1.00 91.25 191 TRP A N 1
ATOM 1543 C CA . TRP A 1 191 ? 7.648 2.151 -22.079 1.00 91.25 191 TRP A CA 1
ATOM 1544 C C . TRP A 1 191 ? 7.567 1.305 -23.340 1.00 91.25 191 TRP A C 1
ATOM 1546 O O . TRP A 1 191 ? 7.962 0.143 -23.339 1.00 91.25 191 TRP A O 1
ATOM 1556 N N . PHE A 1 192 ? 7.074 1.925 -24.403 1.00 90.81 192 PHE A N 1
ATOM 1557 C CA . PHE A 1 192 ? 7.045 1.371 -25.744 1.00 90.81 192 PHE A CA 1
ATOM 1558 C C . PHE A 1 192 ? 7.663 2.371 -26.700 1.00 90.81 192 PHE A C 1
ATOM 1560 O O . PHE A 1 192 ? 7.493 3.586 -26.556 1.00 90.81 192 PHE A O 1
ATOM 1567 N N . LYS A 1 193 ? 8.349 1.859 -27.709 1.00 92.06 193 LYS A N 1
ATOM 1568 C CA . LYS A 1 193 ? 8.718 2.637 -28.877 1.00 92.06 193 LYS A CA 1
ATOM 1569 C C . LYS A 1 193 ? 7.450 2.881 -29.698 1.00 92.06 193 LYS A C 1
ATOM 1571 O O . LYS A 1 193 ? 6.740 1.949 -30.066 1.00 92.06 193 LYS A O 1
ATOM 1576 N N . TYR A 1 194 ? 7.154 4.152 -29.940 1.00 91.06 194 TYR A N 1
ATOM 1577 C CA . TYR A 1 194 ? 5.986 4.615 -30.685 1.00 91.06 194 TYR A CA 1
ATOM 1578 C C . TYR A 1 194 ? 6.385 5.873 -31.453 1.00 91.06 194 TYR A C 1
ATOM 1580 O O . TYR A 1 194 ? 6.488 6.965 -30.889 1.00 91.06 194 TYR A O 1
ATOM 1588 N N . LYS A 1 195 ? 6.727 5.703 -32.733 1.00 87.75 195 LYS A N 1
ATOM 1589 C CA . LYS A 1 195 ? 7.372 6.750 -33.531 1.00 87.75 195 LYS A CA 1
ATOM 1590 C C . LYS A 1 195 ? 6.334 7.657 -34.186 1.00 87.75 195 LYS A C 1
ATOM 1592 O O . LYS A 1 195 ? 5.849 7.359 -35.269 1.00 87.75 195 LYS A O 1
ATOM 1597 N N . ILE A 1 196 ? 6.064 8.797 -33.553 1.00 85.44 196 ILE A N 1
ATOM 1598 C CA . ILE A 1 196 ? 5.299 9.896 -34.161 1.00 85.44 196 ILE A CA 1
ATOM 1599 C C . ILE A 1 196 ? 6.248 10.789 -34.967 1.00 85.44 196 ILE A C 1
ATOM 1601 O O . ILE A 1 196 ? 5.971 11.149 -36.106 1.00 85.44 196 ILE A O 1
ATOM 1605 N N . ASN A 1 197 ? 7.395 11.143 -34.382 1.00 86.19 197 ASN A N 1
ATOM 1606 C CA . ASN A 1 197 ? 8.468 11.889 -35.043 1.00 86.19 197 ASN A CA 1
ATOM 1607 C C . ASN A 1 197 ? 9.815 11.644 -34.331 1.00 86.19 197 ASN A C 1
ATOM 1609 O O . ASN A 1 197 ? 9.909 10.824 -33.420 1.00 86.19 197 ASN A O 1
ATOM 1613 N N . ASN A 1 198 ? 10.874 12.353 -34.735 1.00 82.88 198 ASN A N 1
ATOM 1614 C CA . ASN A 1 198 ? 12.216 12.173 -34.161 1.00 82.88 198 ASN A CA 1
ATOM 1615 C C . ASN A 1 198 ? 12.331 12.590 -32.680 1.00 82.88 198 ASN A C 1
ATOM 1617 O O . ASN A 1 198 ? 13.248 12.138 -32.004 1.00 82.88 198 ASN A O 1
ATOM 1621 N N . LYS A 1 199 ? 11.426 13.440 -32.177 1.00 82.12 199 LYS A N 1
ATOM 1622 C CA . LYS A 1 199 ? 11.392 13.903 -30.777 1.00 82.12 199 LYS A CA 1
ATOM 1623 C C . LYS A 1 199 ? 10.413 13.099 -29.912 1.00 82.12 199 LYS A C 1
ATOM 1625 O O . LYS A 1 199 ? 10.647 12.933 -28.722 1.00 82.12 199 LYS A O 1
ATOM 1630 N N . LEU A 1 200 ? 9.330 12.600 -30.507 1.00 84.31 200 LEU A N 1
ATOM 1631 C CA . LEU A 1 200 ? 8.289 11.791 -29.871 1.00 84.31 200 LEU A CA 1
ATOM 1632 C C . LEU A 1 200 ? 8.343 10.373 -30.436 1.00 84.31 200 LEU A C 1
ATOM 1634 O O . LEU A 1 200 ? 7.631 10.031 -31.382 1.00 84.31 200 LEU A O 1
ATOM 1638 N N . ASN A 1 201 ? 9.251 9.580 -29.875 1.00 89.56 201 ASN A N 1
ATOM 1639 C CA . ASN A 1 201 ? 9.553 8.224 -30.328 1.00 89.56 201 ASN A CA 1
ATOM 1640 C C . ASN A 1 201 ? 9.262 7.138 -29.283 1.00 89.56 201 ASN A C 1
ATOM 1642 O O . ASN A 1 201 ? 9.365 5.956 -29.608 1.00 89.56 201 ASN A O 1
ATOM 1646 N N . HIS A 1 202 ? 8.891 7.522 -28.059 1.00 92.25 202 HIS A N 1
ATOM 1647 C CA . HIS A 1 202 ? 8.495 6.604 -26.998 1.00 92.25 202 HIS A CA 1
ATOM 1648 C C . HIS A 1 202 ? 7.288 7.141 -26.233 1.00 92.25 202 HIS A C 1
ATOM 1650 O O . HIS A 1 202 ? 7.138 8.353 -26.038 1.00 92.25 202 HIS A O 1
ATOM 1656 N N . VAL A 1 203 ? 6.466 6.214 -25.756 1.00 93.38 203 VAL A N 1
ATOM 1657 C CA . VAL A 1 203 ? 5.343 6.470 -24.854 1.00 93.38 203 VAL A CA 1
ATOM 1658 C C . VAL A 1 203 ? 5.460 5.580 -23.627 1.00 93.38 203 VAL A C 1
ATOM 1660 O O . VAL A 1 203 ? 6.004 4.480 -23.687 1.00 93.38 203 VAL A O 1
ATOM 1663 N N . PHE A 1 204 ? 4.947 6.064 -22.506 1.00 93.94 204 PHE A N 1
ATOM 1664 C CA . PHE A 1 204 ? 4.954 5.379 -21.225 1.00 93.94 204 PHE A CA 1
ATOM 1665 C C . PHE A 1 204 ? 3.530 5.041 -20.818 1.00 93.94 204 PHE A C 1
ATOM 1667 O O . PHE A 1 204 ? 2.630 5.862 -20.978 1.00 93.94 204 PHE A O 1
ATOM 1674 N N . THR A 1 205 ? 3.350 3.867 -20.226 1.00 94.44 205 THR A N 1
ATOM 1675 C CA . THR A 1 205 ? 2.178 3.557 -19.404 1.00 94.44 205 THR A CA 1
ATOM 1676 C C . THR A 1 205 ? 2.665 3.365 -17.978 1.00 94.44 205 THR A C 1
ATOM 1678 O O . THR A 1 205 ? 3.717 2.762 -17.742 1.00 94.44 205 THR A O 1
ATOM 1681 N N . ILE A 1 206 ? 1.940 3.933 -17.021 1.00 96.12 206 ILE A N 1
ATOM 1682 C CA . ILE A 1 206 ? 2.271 3.825 -15.602 1.00 96.12 206 ILE A CA 1
ATOM 1683 C C . ILE A 1 206 ? 1.046 3.374 -14.817 1.00 96.12 206 ILE A C 1
ATOM 1685 O O . ILE A 1 206 ? -0.083 3.700 -15.181 1.00 96.12 206 ILE A O 1
ATOM 1689 N N . ALA A 1 207 ? 1.261 2.638 -13.735 1.00 97.25 207 ALA A N 1
ATOM 1690 C CA . ALA A 1 207 ? 0.211 2.242 -12.804 1.00 97.25 207 ALA A CA 1
ATOM 1691 C C . ALA A 1 207 ? 0.743 2.266 -11.367 1.00 97.25 207 ALA A C 1
ATOM 1693 O O . ALA A 1 207 ? 1.922 1.977 -11.150 1.00 97.25 207 ALA A O 1
ATOM 1694 N N . PRO A 1 208 ? -0.085 2.594 -10.364 1.00 98.00 208 PRO A N 1
ATOM 1695 C CA . PRO A 1 208 ? 0.317 2.433 -8.982 1.00 98.00 208 PRO A CA 1
ATOM 1696 C C . PRO A 1 208 ? 0.264 0.951 -8.595 1.00 98.00 208 PRO A C 1
ATOM 1698 O O . PRO A 1 208 ? -0.640 0.213 -8.993 1.00 98.00 208 PRO A O 1
ATOM 1701 N N . ALA A 1 209 ? 1.215 0.531 -7.772 1.00 97.19 209 ALA A N 1
ATOM 1702 C CA . ALA A 1 209 ? 1.215 -0.769 -7.122 1.00 97.19 209 ALA A CA 1
ATOM 1703 C C . ALA A 1 209 ? 1.479 -0.622 -5.625 1.00 97.19 209 ALA A C 1
ATOM 1705 O O . ALA A 1 209 ? 2.114 0.339 -5.189 1.00 97.19 209 ALA A O 1
ATOM 1706 N N . LYS A 1 210 ? 1.024 -1.599 -4.842 1.00 96.38 210 LYS A N 1
ATOM 1707 C CA . LYS A 1 210 ? 1.367 -1.730 -3.422 1.00 96.38 210 LYS A CA 1
ATOM 1708 C C . LYS A 1 210 ? 2.195 -2.979 -3.168 1.00 96.38 210 LYS A C 1
ATOM 1710 O O . LYS A 1 210 ? 2.052 -3.975 -3.874 1.00 96.38 210 LYS A O 1
ATOM 1715 N N . ILE A 1 211 ? 3.018 -2.951 -2.126 1.00 94.06 211 ILE A N 1
ATOM 1716 C CA . ILE A 1 211 ? 3.690 -4.150 -1.612 1.00 94.06 211 ILE A CA 1
ATOM 1717 C C . ILE A 1 211 ? 2.664 -5.008 -0.855 1.00 94.06 211 ILE A C 1
ATOM 1719 O O . ILE A 1 211 ? 2.033 -4.520 0.080 1.00 94.06 211 ILE A O 1
ATOM 1723 N N . VAL A 1 212 ? 2.492 -6.274 -1.259 1.00 87.06 212 VAL A N 1
ATOM 1724 C CA . VAL A 1 212 ? 1.499 -7.201 -0.665 1.00 87.06 212 VAL A CA 1
ATOM 1725 C C . VAL A 1 212 ? 2.114 -8.330 0.151 1.00 87.06 212 VAL A C 1
ATOM 1727 O O . VAL A 1 212 ? 1.559 -8.705 1.181 1.00 87.06 212 VAL A O 1
ATOM 1730 N N . SER A 1 213 ? 3.265 -8.861 -0.268 1.00 68.88 213 SER A N 1
ATOM 1731 C CA . SER A 1 213 ? 3.981 -9.857 0.526 1.00 68.88 213 SER A CA 1
ATOM 1732 C C . SER A 1 213 ? 5.034 -9.151 1.349 1.00 68.88 213 SER A C 1
ATOM 1734 O O . SER A 1 213 ? 6.027 -8.641 0.833 1.00 68.88 213 SER A O 1
ATOM 1736 N N . ILE A 1 214 ? 4.805 -9.141 2.651 1.00 64.12 214 ILE A N 1
ATOM 1737 C CA . ILE A 1 214 ? 5.853 -8.898 3.620 1.00 64.12 214 ILE A CA 1
ATOM 1738 C C . ILE A 1 214 ? 6.475 -10.266 3.858 1.00 64.12 214 ILE A C 1
ATOM 1740 O O . ILE A 1 214 ? 5.815 -11.142 4.419 1.00 64.12 214 ILE A O 1
ATOM 1744 N N . ASN A 1 215 ? 7.729 -10.464 3.447 1.00 56.28 215 ASN A N 1
ATOM 1745 C CA . ASN A 1 215 ? 8.455 -11.686 3.779 1.00 56.28 215 ASN A CA 1
ATOM 1746 C C . ASN A 1 215 ? 8.314 -11.970 5.287 1.00 56.28 215 ASN A C 1
ATOM 1748 O O . ASN A 1 215 ? 8.854 -11.245 6.122 1.00 56.28 215 ASN A O 1
ATOM 1752 N N . GLN A 1 216 ? 7.567 -13.027 5.627 1.00 50.25 216 GLN A N 1
ATOM 1753 C CA . GLN A 1 216 ? 7.089 -13.324 6.989 1.00 50.25 216 GLN A CA 1
ATOM 1754 C C . GLN A 1 216 ? 8.235 -13.477 8.002 1.00 50.25 216 GLN A C 1
ATOM 1756 O O . GLN A 1 216 ? 8.078 -13.280 9.206 1.00 50.25 216 GLN A O 1
ATOM 1761 N N . SER A 1 217 ? 9.435 -13.775 7.507 1.00 52.94 217 SER A N 1
ATOM 1762 C CA . SER A 1 217 ? 10.657 -13.742 8.290 1.00 52.94 217 SER A CA 1
ATOM 1763 C C . SER A 1 217 ? 11.147 -12.291 8.450 1.00 52.94 217 SER A C 1
ATOM 1765 O O . SER A 1 217 ? 11.748 -11.699 7.555 1.00 52.94 217 SER A O 1
ATOM 1767 N N . LYS A 1 218 ? 11.027 -11.736 9.662 1.00 66.94 218 LYS A N 1
ATOM 1768 C CA . LYS A 1 218 ? 11.759 -10.515 10.067 1.00 66.94 218 LYS A CA 1
ATOM 1769 C C . LYS A 1 218 ? 13.292 -10.670 9.964 1.00 66.94 218 LYS A C 1
ATOM 1771 O O . LYS A 1 218 ? 14.020 -9.708 10.197 1.00 66.94 218 LYS A O 1
ATOM 1776 N N . ASN A 1 219 ? 13.802 -11.861 9.634 1.00 82.25 219 ASN A N 1
ATOM 1777 C CA . ASN A 1 219 ? 15.224 -12.148 9.541 1.00 82.25 219 ASN A CA 1
ATOM 1778 C C . ASN A 1 219 ? 15.823 -11.625 8.226 1.00 82.25 219 ASN A C 1
ATOM 1780 O O . ASN A 1 219 ? 15.747 -12.268 7.178 1.00 82.25 219 ASN A O 1
ATOM 1784 N N . ILE A 1 220 ? 16.488 -10.475 8.331 1.00 86.75 220 ILE A N 1
ATOM 1785 C CA . ILE A 1 220 ? 17.228 -9.820 7.248 1.00 86.75 220 ILE A CA 1
ATOM 1786 C C . ILE A 1 220 ? 18.273 -10.741 6.592 1.00 86.75 220 ILE A C 1
ATOM 1788 O O . ILE A 1 220 ? 18.492 -10.649 5.390 1.00 86.75 220 ILE A O 1
ATOM 1792 N N . ASN A 1 221 ? 18.857 -11.690 7.334 1.00 87.94 221 ASN A N 1
ATOM 1793 C CA . ASN A 1 221 ? 19.869 -12.610 6.812 1.00 87.94 221 ASN A CA 1
ATOM 1794 C C . ASN A 1 221 ? 19.348 -13.524 5.695 1.00 87.94 221 ASN A C 1
ATOM 1796 O O . ASN A 1 221 ? 20.108 -13.867 4.793 1.00 87.94 221 ASN A O 1
ATOM 1800 N N . LYS A 1 222 ? 18.070 -13.917 5.782 1.00 86.31 222 LYS A N 1
ATOM 1801 C CA . LYS A 1 222 ? 17.409 -14.847 4.851 1.00 86.31 222 LYS A CA 1
ATOM 1802 C C . LYS A 1 222 ? 16.655 -14.149 3.714 1.00 86.31 222 LYS A C 1
ATOM 1804 O O . LYS A 1 222 ? 16.156 -14.829 2.825 1.00 86.31 222 LYS A O 1
ATOM 1809 N N . ASN A 1 223 ? 16.487 -12.828 3.813 1.00 88.75 223 ASN A N 1
ATOM 1810 C CA . ASN A 1 223 ? 15.518 -12.091 3.004 1.00 88.75 223 ASN A CA 1
ATOM 1811 C C . ASN A 1 223 ? 16.094 -10.887 2.258 1.00 88.75 223 ASN A C 1
ATOM 1813 O O . ASN A 1 223 ? 15.371 -10.277 1.472 1.00 88.75 223 ASN A O 1
ATOM 1817 N N . ILE A 1 224 ? 17.354 -10.514 2.496 1.00 91.06 224 ILE A N 1
ATOM 1818 C CA . ILE A 1 224 ? 17.954 -9.321 1.885 1.00 91.06 224 ILE A CA 1
ATOM 1819 C C . ILE A 1 224 ? 17.931 -9.385 0.348 1.00 91.06 224 ILE A C 1
ATOM 1821 O O . ILE A 1 224 ? 17.693 -8.374 -0.304 1.00 91.06 224 ILE A O 1
ATOM 1825 N N . GLU A 1 225 ? 18.106 -10.576 -0.223 1.00 89.88 225 GLU A N 1
ATOM 1826 C CA . GLU A 1 225 ? 18.167 -10.849 -1.661 1.00 89.88 225 GLU A CA 1
ATOM 1827 C C . GLU A 1 225 ? 16.825 -11.227 -2.299 1.00 89.88 225 GLU A C 1
ATOM 1829 O O . GLU A 1 225 ? 16.767 -11.511 -3.494 1.00 89.88 225 GLU A O 1
ATOM 1834 N N . LYS A 1 226 ? 15.740 -11.256 -1.521 1.00 89.69 226 LYS A N 1
ATOM 1835 C CA . LYS A 1 226 ? 14.429 -11.674 -2.023 1.00 89.69 226 LYS A CA 1
ATOM 1836 C C . LYS A 1 226 ? 13.758 -10.573 -2.844 1.00 89.69 226 LYS A C 1
ATOM 1838 O O . LYS A 1 226 ? 13.975 -9.378 -2.615 1.00 89.69 226 LYS A O 1
ATOM 1843 N N . SER A 1 227 ? 12.904 -10.990 -3.777 1.00 89.81 227 SER A N 1
ATOM 1844 C CA . SER A 1 227 ? 12.041 -10.100 -4.553 1.00 89.81 227 SER A CA 1
ATOM 1845 C C . SER A 1 227 ? 11.027 -9.369 -3.666 1.00 89.81 227 SER A C 1
ATOM 1847 O O . SER A 1 227 ? 10.788 -9.738 -2.510 1.00 89.81 227 SER A O 1
ATOM 1849 N N . LEU A 1 228 ? 10.447 -8.300 -4.209 1.00 90.00 228 LEU A N 1
ATOM 1850 C CA . LEU A 1 228 ? 9.179 -7.762 -3.722 1.00 90.00 228 LEU A CA 1
ATOM 1851 C C . LEU A 1 228 ? 8.037 -8.512 -4.391 1.00 90.00 228 LEU A C 1
ATOM 1853 O O . LEU A 1 228 ? 8.135 -8.849 -5.568 1.00 90.00 228 LEU A O 1
ATOM 1857 N N . THR A 1 229 ? 6.945 -8.717 -3.659 1.00 91.50 229 THR A N 1
ATOM 1858 C CA . THR A 1 229 ? 5.654 -9.064 -4.267 1.00 91.50 229 THR A CA 1
ATOM 1859 C C . THR A 1 229 ? 4.777 -7.829 -4.253 1.00 91.50 229 THR A C 1
ATOM 1861 O O . THR A 1 229 ? 4.542 -7.233 -3.196 1.00 91.50 229 THR A O 1
ATOM 1864 N N . LEU A 1 230 ? 4.319 -7.444 -5.432 1.00 93.50 230 LEU A N 1
ATOM 1865 C CA . LEU A 1 230 ? 3.574 -6.225 -5.682 1.00 93.50 230 LEU A CA 1
ATOM 1866 C C . LEU A 1 230 ? 2.201 -6.578 -6.239 1.00 93.50 230 LEU A C 1
ATOM 1868 O O . LEU A 1 230 ? 2.037 -7.632 -6.844 1.00 93.50 230 LEU A O 1
ATOM 1872 N N . GLN A 1 231 ? 1.237 -5.688 -6.040 1.00 95.25 231 GLN A N 1
ATOM 1873 C CA . GLN A 1 231 ? -0.086 -5.768 -6.645 1.00 95.25 231 GLN A CA 1
ATOM 1874 C C . GLN A 1 231 ? -0.416 -4.444 -7.317 1.00 95.25 231 GLN A C 1
ATOM 1876 O O . GLN A 1 231 ? -0.322 -3.403 -6.664 1.00 95.25 231 GLN A O 1
ATOM 1881 N N . LEU A 1 232 ? -0.821 -4.473 -8.587 1.00 96.31 232 LEU A N 1
ATOM 1882 C CA . LEU A 1 232 ? -1.413 -3.314 -9.253 1.00 96.31 232 LEU A CA 1
ATOM 1883 C C . LEU A 1 232 ? -2.695 -2.900 -8.528 1.00 96.31 232 LEU A C 1
ATOM 1885 O O . LEU A 1 232 ? -3.553 -3.731 -8.243 1.00 96.31 232 LEU A O 1
ATOM 1889 N N . ILE A 1 233 ? -2.840 -1.608 -8.255 1.00 97.00 233 ILE A N 1
ATOM 1890 C CA . ILE A 1 233 ? -3.995 -1.067 -7.536 1.00 97.00 233 ILE A CA 1
ATOM 1891 C C . ILE A 1 233 ? -4.656 0.057 -8.318 1.00 97.00 233 ILE A C 1
ATOM 1893 O O . ILE A 1 233 ? -4.093 0.638 -9.245 1.00 97.00 233 ILE A O 1
ATOM 1897 N N . SER A 1 234 ? -5.894 0.377 -7.954 1.00 96.75 234 SER A N 1
ATOM 1898 C CA . SER A 1 234 ? -6.578 1.518 -8.557 1.00 96.75 234 SER A CA 1
ATOM 1899 C C . SER A 1 234 ? -5.969 2.846 -8.090 1.00 96.75 234 SER A C 1
ATOM 1901 O O . SER A 1 234 ? -5.424 2.956 -6.991 1.00 96.75 234 SER A O 1
ATOM 1903 N N . ARG A 1 235 ? -6.146 3.909 -8.887 1.00 96.06 235 ARG A N 1
ATOM 1904 C CA . ARG A 1 235 ? -5.781 5.284 -8.491 1.00 96.06 235 ARG A CA 1
ATOM 1905 C C . ARG A 1 235 ? -6.449 5.709 -7.180 1.00 96.06 235 ARG A C 1
ATOM 1907 O O . ARG A 1 235 ? -5.825 6.377 -6.363 1.00 96.06 235 ARG A O 1
ATOM 1914 N N . LYS A 1 236 ? -7.709 5.304 -6.980 1.00 94.25 236 LYS A N 1
ATOM 1915 C CA . LYS A 1 236 ? -8.483 5.596 -5.767 1.00 94.25 236 LYS A CA 1
ATOM 1916 C C . LYS A 1 236 ? -7.852 4.934 -4.544 1.00 94.25 236 LYS A C 1
ATOM 1918 O O . LYS A 1 236 ? -7.650 5.601 -3.539 1.00 94.25 236 LYS A O 1
ATOM 1923 N N . GLU A 1 237 ? -7.508 3.655 -4.653 1.00 94.50 237 GLU A N 1
ATOM 1924 C CA . GLU A 1 237 ? -6.849 2.916 -3.575 1.00 94.50 237 GLU A CA 1
ATOM 1925 C C . GLU A 1 237 ? -5.472 3.507 -3.250 1.00 94.50 237 GLU A C 1
ATOM 1927 O O . GLU A 1 237 ? -5.181 3.775 -2.087 1.00 94.50 237 GLU A O 1
ATOM 1932 N N . ALA A 1 238 ? -4.661 3.814 -4.268 1.00 97.38 238 ALA A N 1
ATOM 1933 C CA . ALA A 1 238 ? -3.372 4.476 -4.076 1.00 97.38 238 ALA A CA 1
ATOM 1934 C C . ALA A 1 238 ? -3.530 5.825 -3.354 1.00 97.38 238 ALA A C 1
ATOM 1936 O O . ALA A 1 238 ? -2.824 6.096 -2.387 1.00 97.38 238 ALA A O 1
ATOM 1937 N N . GLN A 1 239 ? -4.499 6.647 -3.772 1.00 96.19 239 GLN A N 1
ATOM 1938 C CA . GLN A 1 239 ? -4.801 7.924 -3.125 1.00 96.19 239 GLN A CA 1
ATOM 1939 C C . GLN A 1 239 ? -5.223 7.744 -1.660 1.00 96.19 239 GLN A C 1
ATOM 1941 O O . GLN A 1 239 ? -4.798 8.524 -0.807 1.00 96.19 239 GLN A O 1
ATOM 1946 N N . SER A 1 240 ? -6.021 6.720 -1.353 1.00 92.94 240 SER A N 1
ATOM 1947 C CA . SER A 1 240 ? -6.407 6.384 0.019 1.00 92.94 240 SER A CA 1
ATOM 1948 C C . SER A 1 240 ? -5.201 5.994 0.876 1.00 92.94 240 SER A C 1
ATOM 1950 O O . SER A 1 240 ? -5.045 6.539 1.965 1.00 92.94 240 SER A O 1
ATOM 1952 N N . LEU A 1 241 ? -4.314 5.126 0.379 1.00 94.75 241 LEU A N 1
ATOM 1953 C CA . LEU A 1 241 ? -3.091 4.724 1.088 1.00 94.75 241 LEU A CA 1
ATOM 1954 C C . LEU A 1 241 ? -2.153 5.913 1.344 1.00 94.75 241 LEU A C 1
ATOM 1956 O O . LEU A 1 241 ? -1.646 6.083 2.450 1.00 94.75 241 LEU A O 1
ATOM 1960 N N . ILE A 1 242 ? -1.977 6.780 0.345 1.00 96.12 242 ILE A N 1
ATOM 1961 C CA . ILE A 1 242 ? -1.191 8.014 0.477 1.00 96.12 242 ILE A CA 1
ATOM 1962 C C . ILE A 1 242 ? -1.786 8.929 1.552 1.00 96.12 242 ILE A C 1
ATOM 1964 O O . ILE A 1 242 ? -1.058 9.429 2.406 1.00 96.12 242 ILE A O 1
ATOM 1968 N N . ASN A 1 243 ? -3.108 9.115 1.560 1.00 92.94 243 ASN A N 1
ATOM 1969 C CA . ASN A 1 243 ? -3.772 9.939 2.569 1.00 92.94 243 ASN A CA 1
ATOM 1970 C C . ASN A 1 243 ? -3.604 9.377 3.988 1.00 92.94 243 ASN A C 1
ATOM 1972 O O . ASN A 1 243 ? -3.525 10.1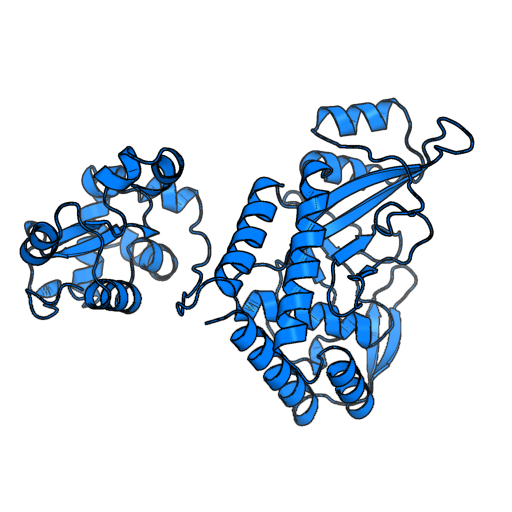58 4.936 1.00 92.94 243 ASN A O 1
ATOM 1976 N N . LEU A 1 244 ? -3.514 8.053 4.155 1.00 91.06 244 LEU A N 1
ATOM 1977 C CA . LEU A 1 244 ? -3.218 7.448 5.456 1.00 91.06 244 LEU A CA 1
ATOM 1978 C C . LEU A 1 244 ? -1.804 7.805 5.934 1.00 91.06 244 LEU A C 1
ATOM 1980 O O . LEU A 1 244 ? -1.641 8.173 7.096 1.00 91.06 244 LEU A O 1
ATOM 1984 N N . PHE A 1 245 ? -0.799 7.777 5.051 1.00 92.56 245 PHE A N 1
ATOM 1985 C CA . PHE A 1 245 ? 0.555 8.226 5.400 1.00 92.56 245 PHE A CA 1
ATOM 1986 C C . PHE A 1 245 ? 0.598 9.711 5.773 1.00 92.56 245 PHE A C 1
ATOM 1988 O O . PHE A 1 245 ? 1.204 10.061 6.784 1.00 92.56 245 PHE A O 1
ATOM 1995 N N . LEU A 1 246 ? -0.084 10.571 5.007 1.00 91.75 246 LEU A N 1
ATOM 1996 C CA . LEU A 1 246 ? -0.197 12.001 5.322 1.00 91.75 246 LEU A CA 1
ATOM 1997 C C . LEU A 1 246 ? -0.878 12.220 6.680 1.00 91.75 246 LEU A C 1
ATOM 1999 O O . LEU A 1 246 ? -0.393 12.992 7.500 1.00 91.75 246 LEU A O 1
ATOM 2003 N N . SER A 1 247 ? -1.933 11.457 6.972 1.00 87.88 247 SER A N 1
ATOM 2004 C CA . SER A 1 247 ? -2.607 11.511 8.273 1.00 87.88 247 SER A CA 1
ATOM 2005 C C . SER A 1 247 ? -1.662 11.109 9.413 1.00 87.88 247 SER A C 1
ATOM 2007 O O . SER A 1 247 ? -1.604 11.791 10.433 1.00 87.88 247 SER A O 1
ATOM 2009 N N . LEU A 1 248 ? -0.871 10.040 9.255 1.00 86.56 248 LEU A N 1
ATOM 2010 C CA . LEU A 1 248 ? 0.119 9.628 10.264 1.00 86.56 248 LEU A CA 1
ATOM 2011 C C . LEU A 1 248 ? 1.236 10.659 10.491 1.00 86.56 248 LEU A C 1
ATOM 2013 O O . LEU A 1 248 ? 1.863 10.653 11.554 1.00 86.56 248 LEU A O 1
ATOM 2017 N N . HIS A 1 249 ? 1.506 11.506 9.499 1.00 87.88 249 HIS A N 1
ATOM 2018 C CA . HIS A 1 249 ? 2.477 12.589 9.596 1.00 87.88 249 HIS A CA 1
ATOM 2019 C C . HIS A 1 249 ? 1.894 13.822 10.301 1.00 87.88 249 HIS A C 1
ATOM 2021 O O . HIS A 1 249 ? 2.498 14.336 11.240 1.00 87.88 249 HIS A O 1
ATOM 2027 N N . GLU A 1 250 ? 0.705 14.268 9.888 1.00 82.00 250 GLU A N 1
ATOM 2028 C CA . GLU A 1 250 ? 0.081 15.502 10.382 1.00 82.00 250 GLU A CA 1
ATOM 2029 C C . GLU A 1 250 ? -0.501 15.361 11.795 1.00 82.00 250 GLU A C 1
ATOM 2031 O O . GLU A 1 250 ? -0.553 16.330 12.559 1.00 82.00 250 GLU A O 1
ATOM 2036 N N . THR A 1 251 ? -0.964 14.166 12.176 1.00 67.56 251 THR A N 1
ATOM 2037 C CA . THR A 1 251 ? -1.728 14.040 13.419 1.00 67.56 251 THR A CA 1
ATOM 2038 C C . THR A 1 251 ? -0.815 13.975 14.647 1.00 67.56 251 THR A C 1
ATOM 2040 O O . THR A 1 251 ? 0.038 13.102 14.790 1.00 67.56 251 THR A O 1
ATOM 2043 N N . ALA A 1 252 ? -1.059 14.857 15.624 1.00 58.28 252 ALA A N 1
ATOM 2044 C CA . ALA A 1 252 ? -0.463 14.760 16.961 1.00 58.28 252 ALA A CA 1
ATOM 2045 C C . ALA A 1 252 ? -0.994 13.568 17.785 1.00 58.28 252 ALA A C 1
ATOM 2047 O O . ALA A 1 252 ? -0.481 13.283 18.865 1.00 58.28 252 ALA A O 1
ATOM 2048 N N . LEU A 1 253 ? -2.039 12.903 17.288 1.00 56.31 253 LEU A N 1
ATOM 2049 C CA . LEU A 1 253 ? -2.720 11.806 17.952 1.00 56.31 253 LEU A CA 1
ATOM 2050 C C . LEU A 1 253 ? -2.055 10.479 17.594 1.00 56.31 253 LEU A C 1
ATOM 2052 O O . LEU A 1 253 ? -1.764 10.201 16.433 1.00 56.31 253 LEU A O 1
ATOM 2056 N N . ASP A 1 254 ? -1.876 9.646 18.611 1.00 57.81 254 ASP A N 1
ATOM 2057 C CA . ASP A 1 254 ? -1.446 8.265 18.468 1.00 57.81 254 ASP A CA 1
ATOM 2058 C C . ASP A 1 254 ? -2.610 7.450 17.871 1.00 57.81 254 ASP A C 1
ATOM 2060 O O . ASP A 1 254 ? -3.456 6.918 18.589 1.00 57.81 254 ASP A O 1
ATOM 2064 N N . ILE A 1 255 ? -2.750 7.482 16.541 1.00 61.62 255 ILE A N 1
ATOM 2065 C CA . ILE A 1 255 ? -3.799 6.752 15.822 1.00 61.62 255 ILE A CA 1
ATOM 2066 C C . ILE A 1 255 ? -3.203 5.445 15.312 1.00 61.62 255 ILE A C 1
ATOM 2068 O O . ILE A 1 255 ? -2.260 5.456 14.520 1.00 61.62 255 ILE A O 1
ATOM 2072 N N . ASP A 1 256 ? -3.773 4.325 15.749 1.00 65.88 256 ASP A N 1
ATOM 2073 C CA . ASP A 1 256 ? -3.541 3.034 15.114 1.00 65.88 256 ASP A CA 1
ATOM 2074 C C . ASP A 1 256 ? -4.403 2.935 13.856 1.00 65.88 256 ASP A C 1
ATOM 2076 O O . ASP A 1 256 ? -5.633 3.071 13.894 1.00 65.88 256 ASP A O 1
ATOM 2080 N N . VAL A 1 257 ? -3.746 2.715 12.720 1.00 71.88 257 VAL A N 1
ATOM 2081 C CA . VAL A 1 257 ? -4.421 2.503 11.442 1.00 71.88 257 VAL A CA 1
ATOM 2082 C C . VAL A 1 257 ? -4.914 1.063 11.398 1.00 71.88 257 VAL A C 1
ATOM 2084 O O . VAL A 1 257 ? -4.134 0.118 11.501 1.00 71.88 257 VAL A O 1
ATOM 2087 N N . ARG A 1 258 ? -6.228 0.892 11.249 1.00 78.50 258 ARG A N 1
ATOM 2088 C CA . ARG A 1 258 ? -6.838 -0.426 11.054 1.00 78.50 258 ARG A CA 1
ATOM 2089 C C . ARG A 1 258 ? -6.645 -0.866 9.609 1.00 78.50 258 ARG A C 1
ATOM 2091 O O . ARG A 1 258 ? -6.823 -0.064 8.694 1.00 78.50 258 ARG A O 1
ATOM 2098 N N . THR A 1 259 ? -6.363 -2.149 9.402 1.00 78.38 259 THR A N 1
ATOM 2099 C CA . THR A 1 259 ? -6.461 -2.755 8.069 1.00 78.38 259 THR A CA 1
ATOM 2100 C C . THR A 1 259 ? -7.885 -2.600 7.543 1.00 78.38 259 THR A C 1
ATOM 2102 O O . THR A 1 259 ? -8.845 -2.699 8.306 1.00 78.38 259 THR A O 1
ATOM 2105 N N . GLU A 1 260 ? -8.058 -2.331 6.252 1.00 81.50 260 GLU A N 1
ATOM 2106 C CA . GLU A 1 260 ? -9.398 -2.152 5.687 1.00 81.50 260 GLU A CA 1
ATOM 2107 C C . GLU A 1 260 ? -10.238 -3.429 5.860 1.00 81.50 260 GLU A C 1
ATOM 2109 O O . GLU A 1 260 ? -9.748 -4.549 5.688 1.00 81.50 260 GLU A O 1
ATOM 2114 N N . LEU A 1 261 ? -11.501 -3.270 6.266 1.00 87.00 261 LEU A N 1
ATOM 2115 C CA . LEU A 1 261 ? -12.424 -4.395 6.373 1.00 87.00 261 LEU A CA 1
ATOM 2116 C C . LEU A 1 261 ? -12.819 -4.840 4.959 1.00 87.00 261 LEU A C 1
ATOM 2118 O O . LEU A 1 261 ? -13.141 -4.001 4.119 1.00 87.00 261 LEU A O 1
ATOM 2122 N N . LYS A 1 262 ? -12.815 -6.154 4.692 1.00 86.44 262 LYS A N 1
ATOM 2123 C CA . LYS A 1 262 ? -13.236 -6.698 3.389 1.00 86.44 262 LYS A CA 1
ATOM 2124 C C . LYS A 1 262 ? -14.620 -6.158 3.016 1.00 86.44 262 LYS A C 1
ATOM 2126 O O . LYS A 1 262 ? -15.534 -6.206 3.838 1.00 86.44 262 LYS A O 1
ATOM 2131 N N . GLU A 1 263 ? -14.790 -5.712 1.772 1.00 84.25 263 GLU A N 1
ATOM 2132 C CA . GLU A 1 263 ? -16.025 -5.053 1.320 1.00 84.25 263 GLU A CA 1
ATOM 2133 C C . GLU A 1 263 ? -17.279 -5.919 1.537 1.00 84.25 263 GLU A C 1
ATOM 2135 O O . GLU A 1 263 ? -18.332 -5.419 1.935 1.00 84.25 263 GLU A O 1
ATOM 2140 N N . GLU A 1 264 ? -17.151 -7.234 1.354 1.00 89.50 264 GLU A N 1
ATOM 2141 C CA . GLU A 1 264 ? -18.203 -8.213 1.641 1.00 89.50 264 GLU A CA 1
ATOM 2142 C C . GLU A 1 264 ? -18.675 -8.139 3.097 1.00 89.50 264 GLU A C 1
ATOM 2144 O O . GLU A 1 264 ? -19.876 -8.049 3.348 1.00 89.50 264 GLU A O 1
ATOM 2149 N N . LEU A 1 265 ? -17.742 -8.091 4.056 1.00 92.19 265 LEU A N 1
ATOM 2150 C CA . LEU A 1 265 ? -18.053 -7.979 5.483 1.00 92.19 265 LEU A CA 1
ATOM 2151 C C . LEU A 1 265 ? -18.673 -6.621 5.808 1.00 92.19 265 LEU A C 1
ATOM 2153 O O . LEU A 1 265 ? -19.642 -6.555 6.564 1.00 92.19 265 LEU A O 1
ATOM 2157 N N . THR A 1 266 ? -18.162 -5.548 5.202 1.00 91.38 266 THR A N 1
ATOM 2158 C CA . THR A 1 266 ? -18.716 -4.198 5.356 1.00 91.38 266 THR A CA 1
ATOM 2159 C C . THR A 1 266 ? -20.184 -4.141 4.940 1.00 91.38 266 THR A C 1
ATOM 2161 O O . THR A 1 266 ? -21.010 -3.584 5.664 1.00 91.38 266 THR A O 1
ATOM 2164 N N . ARG A 1 267 ? -20.535 -4.747 3.799 1.00 88.94 267 ARG A N 1
ATOM 2165 C CA . ARG A 1 267 ? -21.922 -4.815 3.311 1.00 88.94 267 ARG A CA 1
ATOM 2166 C C . ARG A 1 267 ? -22.775 -5.768 4.146 1.00 88.94 267 ARG A C 1
ATOM 2168 O O . ARG A 1 267 ? -23.931 -5.469 4.441 1.00 88.94 267 ARG A O 1
ATOM 2175 N N . GLU A 1 268 ? -22.219 -6.918 4.519 1.00 92.00 268 GLU A N 1
ATOM 2176 C CA . GLU A 1 268 ? -22.923 -7.969 5.251 1.00 92.00 268 GLU A CA 1
ATOM 2177 C C . GLU A 1 268 ? -23.323 -7.523 6.669 1.00 92.00 268 GLU A C 1
ATOM 2179 O O . GLU A 1 268 ? -24.419 -7.869 7.129 1.00 92.00 268 GLU A O 1
ATOM 2184 N N . TRP A 1 269 ? -22.453 -6.768 7.342 1.00 93.69 269 TRP A N 1
ATOM 2185 C CA . TRP A 1 269 ? -22.565 -6.402 8.757 1.00 93.69 269 TRP A CA 1
ATOM 2186 C C . TRP A 1 269 ? -22.761 -4.903 8.993 1.00 93.69 269 TRP A C 1
ATOM 2188 O O . TRP A 1 269 ? -22.513 -4.410 10.094 1.00 93.69 269 TRP A O 1
ATOM 2198 N N . SER A 1 270 ? -23.227 -4.171 7.981 1.00 93.06 270 SER A N 1
ATOM 2199 C CA . SER A 1 270 ? -23.557 -2.753 8.129 1.00 93.06 270 SER A CA 1
ATOM 2200 C C . SER A 1 270 ? -24.622 -2.520 9.208 1.00 93.06 270 SER A C 1
ATOM 2202 O O . SER A 1 270 ? -25.409 -3.421 9.517 1.00 93.06 270 SER A O 1
ATOM 2204 N N . TYR A 1 271 ? -24.677 -1.302 9.760 1.00 92.75 271 TYR A N 1
ATOM 2205 C CA . TYR A 1 271 ? -25.636 -0.918 10.810 1.00 92.75 271 TYR A CA 1
ATOM 2206 C C . TYR A 1 271 ? -27.072 -1.352 10.482 1.00 92.75 271 TYR A C 1
ATOM 2208 O O . TYR A 1 271 ? -27.732 -2.008 11.290 1.00 92.75 271 TYR A O 1
ATOM 2216 N N . ASP A 1 272 ? -27.528 -1.066 9.261 1.00 89.69 272 ASP A N 1
ATOM 2217 C CA . ASP A 1 272 ? -28.876 -1.418 8.819 1.00 89.69 272 ASP A CA 1
ATOM 2218 C C . ASP A 1 272 ? -29.103 -2.930 8.878 1.00 89.69 272 ASP A C 1
ATOM 2220 O O . ASP A 1 272 ? -30.159 -3.384 9.320 1.00 89.69 272 ASP A O 1
ATOM 2224 N N . LYS A 1 273 ? -28.107 -3.738 8.490 1.00 91.56 273 LYS A N 1
ATOM 2225 C CA . LYS A 1 273 ? -28.195 -5.204 8.516 1.00 91.56 273 LYS A CA 1
ATOM 2226 C C . LYS A 1 273 ? -28.120 -5.766 9.928 1.00 91.56 273 LYS A C 1
ATOM 2228 O O . LYS A 1 273 ? -28.859 -6.705 10.227 1.00 91.56 273 LYS A O 1
ATOM 2233 N N . VAL A 1 274 ? -27.282 -5.220 10.809 1.00 91.56 274 VAL A N 1
ATOM 2234 C CA . VAL A 1 274 ? -27.221 -5.692 12.203 1.00 91.56 274 VAL A CA 1
ATOM 2235 C C . VAL A 1 274 ? -28.467 -5.300 12.997 1.00 91.56 274 VAL A C 1
ATOM 2237 O O . VAL A 1 274 ? -28.877 -6.060 13.868 1.00 91.56 274 VAL A O 1
ATOM 2240 N N . CYS A 1 275 ? -29.123 -4.186 12.666 1.00 87.75 275 CYS A N 1
ATOM 2241 C CA . CYS A 1 275 ? -30.377 -3.779 13.302 1.00 87.75 275 CYS A CA 1
ATOM 2242 C C . CYS A 1 275 ? -31.606 -4.527 12.765 1.00 87.75 275 CYS A C 1
ATOM 2244 O O . CYS A 1 275 ? -32.504 -4.843 13.540 1.00 87.75 275 CYS A O 1
ATOM 2246 N N . SER A 1 276 ? -31.652 -4.827 11.463 1.00 83.75 276 SER A N 1
ATOM 2247 C CA . SER A 1 276 ? -32.829 -5.434 10.814 1.00 83.75 276 SER A CA 1
ATOM 2248 C C . SER A 1 276 ? -32.831 -6.966 10.773 1.00 83.75 276 SER A C 1
ATOM 2250 O O . SER A 1 276 ? -33.824 -7.558 10.360 1.00 83.75 276 SER A O 1
ATOM 2252 N N . SER A 1 277 ? -31.748 -7.635 11.181 1.00 86.56 277 SER A N 1
ATOM 2253 C CA . SER A 1 277 ? -31.622 -9.095 11.060 1.00 86.56 277 SER A CA 1
ATOM 2254 C C . SER A 1 277 ? -31.126 -9.776 12.338 1.00 86.56 277 SER A C 1
ATOM 2256 O O . SER A 1 277 ? -30.702 -9.135 13.301 1.00 86.56 277 SER A O 1
ATOM 2258 N N . ASN A 1 278 ? -31.114 -11.115 12.336 1.00 91.88 278 ASN A N 1
ATOM 2259 C CA . ASN A 1 278 ? -30.591 -11.916 13.448 1.00 91.88 278 ASN A CA 1
ATOM 2260 C C . ASN A 1 278 ? -29.091 -11.661 13.731 1.00 91.88 278 ASN A C 1
ATOM 2262 O O . ASN A 1 278 ? -28.596 -11.989 14.806 1.00 91.88 278 ASN A O 1
ATOM 2266 N N . LYS A 1 279 ? -28.364 -11.021 12.806 1.00 92.56 279 LYS A N 1
ATOM 2267 C CA . LYS A 1 279 ? -26.945 -10.667 12.964 1.00 92.56 279 LYS A CA 1
ATOM 2268 C C . LYS A 1 279 ? -26.675 -9.821 14.203 1.00 92.56 279 LYS A C 1
ATOM 2270 O O . LYS A 1 279 ? -25.702 -10.067 14.912 1.00 92.56 279 LYS A O 1
ATOM 2275 N N . GLY A 1 280 ? -27.562 -8.874 14.516 1.00 92.56 280 GLY A N 1
ATOM 2276 C CA . GLY A 1 280 ? -27.417 -8.066 15.722 1.00 92.56 280 GLY A CA 1
ATOM 2277 C C . GLY A 1 280 ? -27.491 -8.900 16.998 1.00 92.56 280 GLY A C 1
ATOM 2278 O O . GLY A 1 280 ? -26.751 -8.640 17.944 1.00 92.56 280 GLY A O 1
ATOM 2279 N N . LYS A 1 281 ? -28.344 -9.934 17.024 1.00 94.81 281 LYS A N 1
ATOM 2280 C CA . LYS A 1 281 ? -28.417 -10.871 18.153 1.00 94.81 281 LYS A CA 1
ATOM 2281 C C . LYS A 1 281 ? -27.152 -11.721 18.241 1.00 94.81 281 LYS A C 1
ATOM 2283 O O . LYS A 1 281 ? -26.608 -11.830 19.332 1.00 94.81 281 LYS A O 1
ATOM 2288 N N . LYS A 1 282 ? -26.648 -12.229 17.111 1.00 95.75 282 LYS A N 1
ATOM 2289 C CA . LYS A 1 282 ? -25.408 -13.022 17.049 1.00 95.75 282 LYS A CA 1
ATOM 2290 C C . LYS A 1 282 ? -24.207 -12.285 17.647 1.00 95.75 282 LYS A C 1
ATOM 2292 O O . LYS A 1 282 ? -23.579 -12.797 18.567 1.00 95.75 282 LYS A O 1
ATOM 2297 N N . ILE A 1 283 ? -23.957 -11.040 17.226 1.00 96.25 283 ILE A N 1
ATOM 2298 C CA . ILE A 1 283 ? -22.865 -10.215 17.781 1.00 96.25 283 ILE A CA 1
ATOM 2299 C C . ILE A 1 283 ? -23.0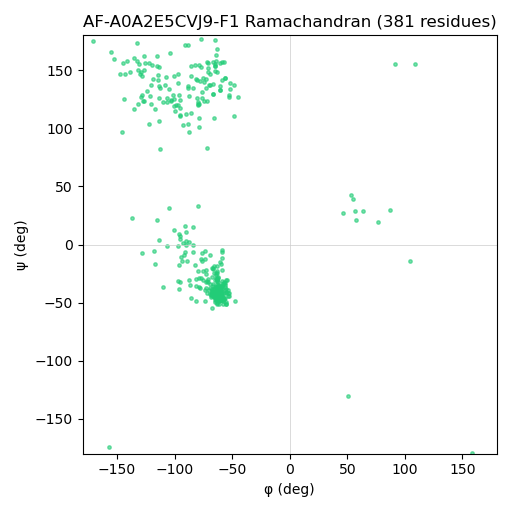41 -9.982 19.285 1.00 96.25 283 ILE A C 1
ATOM 2301 O O . ILE A 1 283 ? -22.081 -10.087 20.046 1.00 96.25 283 ILE A O 1
ATOM 2305 N N . LYS A 1 284 ? -24.259 -9.659 19.737 1.00 96.50 284 LYS A N 1
ATOM 2306 C CA . LYS A 1 284 ? -24.518 -9.425 21.165 1.00 96.50 284 LYS A CA 1
ATOM 2307 C C . LYS A 1 284 ? -24.325 -10.701 21.989 1.00 96.50 284 LYS A C 1
ATOM 2309 O O . LYS A 1 284 ? -23.726 -10.637 23.057 1.00 96.50 284 LYS A O 1
ATOM 2314 N N . ASN A 1 285 ? -24.794 -11.847 21.496 1.00 96.62 285 ASN A N 1
ATOM 2315 C CA . ASN A 1 285 ? -24.612 -13.150 22.136 1.00 96.62 285 ASN A CA 1
ATOM 2316 C C . ASN A 1 285 ? -23.138 -13.529 22.223 1.00 96.62 285 ASN A C 1
ATOM 2318 O O . ASN A 1 285 ? -22.674 -13.904 23.297 1.00 96.62 285 ASN A O 1
ATOM 2322 N N . TRP A 1 286 ? -22.402 -13.376 21.122 1.00 97.12 286 TRP A N 1
ATOM 2323 C CA . TRP A 1 286 ? -20.960 -13.580 21.089 1.00 97.12 286 TRP A CA 1
ATOM 2324 C C . TRP A 1 286 ? -20.264 -12.707 22.139 1.00 97.12 286 TRP A C 1
ATOM 2326 O O . TRP A 1 286 ? -19.561 -13.222 23.003 1.00 97.12 286 TRP A O 1
ATOM 2336 N N . ALA A 1 287 ? -20.562 -11.403 22.160 1.00 96.31 287 ALA A N 1
ATOM 2337 C CA . ALA A 1 287 ? -19.957 -10.465 23.102 1.00 96.31 287 ALA A CA 1
ATOM 2338 C C . ALA A 1 287 ? -20.232 -10.843 24.569 1.00 96.31 287 ALA A C 1
ATOM 2340 O O . ALA A 1 287 ? -19.336 -10.720 25.406 1.00 96.31 287 ALA A O 1
ATOM 2341 N N . LYS A 1 288 ? -21.438 -11.346 24.876 1.00 96.75 288 LYS A N 1
ATOM 2342 C CA . LYS A 1 288 ? -21.778 -11.909 26.194 1.00 96.75 288 LYS A CA 1
ATOM 2343 C C . LYS A 1 288 ? -20.945 -13.151 26.515 1.00 96.75 288 LYS A C 1
ATOM 2345 O O . LYS A 1 288 ? -20.333 -13.201 27.578 1.00 96.75 288 LYS A O 1
ATOM 2350 N N . LYS A 1 289 ? -20.904 -14.125 25.597 1.00 95.88 289 LYS A N 1
ATOM 2351 C CA . LYS A 1 289 ? -20.174 -15.397 25.752 1.00 95.88 289 LYS A CA 1
ATOM 2352 C C . LYS A 1 289 ? -18.674 -15.175 25.963 1.00 95.88 289 LYS A C 1
ATOM 2354 O O . LYS A 1 289 ? -18.072 -15.842 26.792 1.00 95.88 289 LYS A O 1
ATOM 2359 N N . THR A 1 290 ? -18.082 -14.204 25.267 1.00 95.25 290 THR A N 1
ATOM 2360 C CA . THR A 1 290 ? -16.647 -13.889 25.363 1.00 95.25 290 THR A CA 1
ATOM 2361 C C . THR A 1 290 ? -16.312 -12.849 26.440 1.00 95.25 290 THR A C 1
ATOM 2363 O O . THR A 1 290 ? -15.209 -12.307 26.445 1.00 95.25 290 THR A O 1
ATOM 2366 N N . GLY A 1 291 ? -17.266 -12.497 27.311 1.00 94.50 291 GLY A N 1
ATOM 2367 C CA . GLY A 1 291 ? -17.038 -11.588 28.439 1.00 94.50 291 GLY A CA 1
ATOM 2368 C C . GLY A 1 291 ? -16.655 -10.155 28.054 1.00 94.50 291 GLY A C 1
ATOM 2369 O O . GLY A 1 291 ? -15.935 -9.493 28.802 1.00 94.50 291 GLY A O 1
ATOM 2370 N N . LYS A 1 292 ? -17.102 -9.658 26.892 1.00 95.50 292 LYS A N 1
ATOM 2371 C CA . LYS A 1 292 ? -16.873 -8.259 26.498 1.00 95.50 292 LYS A CA 1
ATOM 2372 C C . LYS A 1 292 ? -17.637 -7.315 27.433 1.00 95.50 292 LYS A C 1
ATOM 2374 O O . LYS A 1 292 ? -18.652 -7.671 28.035 1.00 95.50 292 LYS A O 1
ATOM 2379 N N . VAL A 1 293 ? -17.169 -6.074 27.517 1.00 96.56 293 VAL A N 1
ATOM 2380 C CA . VAL A 1 293 ? -17.693 -5.064 28.447 1.00 96.56 293 VAL A CA 1
ATOM 2381 C C . VAL A 1 293 ? -18.179 -3.816 27.720 1.00 96.56 293 VAL A C 1
ATOM 2383 O O . VAL A 1 293 ? -17.715 -3.489 26.627 1.00 96.56 293 VAL A O 1
ATOM 2386 N N . CYS A 1 294 ? -19.092 -3.081 28.351 1.00 95.88 294 CYS A N 1
ATOM 2387 C CA . CYS A 1 294 ? -19.522 -1.779 27.859 1.00 95.88 294 CYS A CA 1
ATOM 2388 C C . CYS A 1 294 ? -18.366 -0.756 27.947 1.00 95.88 294 CYS A C 1
ATOM 2390 O O . CYS A 1 294 ? -17.786 -0.570 29.019 1.00 95.88 294 CYS A O 1
ATOM 2392 N N . PRO A 1 295 ? -18.040 -0.012 26.875 1.00 95.19 295 PRO A N 1
ATOM 2393 C CA . PRO A 1 295 ? -16.987 1.003 26.922 1.00 95.19 295 PRO A CA 1
ATOM 2394 C C . PRO A 1 295 ? -17.411 2.266 27.689 1.00 95.19 295 PRO A C 1
ATOM 2396 O O . PRO A 1 295 ? -16.572 3.106 28.003 1.00 95.19 295 PRO A O 1
ATOM 2399 N N . GLY A 1 296 ? -18.702 2.425 27.995 1.00 91.50 296 GLY A N 1
ATOM 2400 C CA . GLY A 1 296 ? -19.227 3.595 28.690 1.00 91.50 296 GLY A CA 1
ATOM 2401 C C . GLY A 1 296 ? -18.933 3.600 30.192 1.00 91.50 296 GLY A C 1
ATOM 2402 O O . GLY A 1 296 ? -19.240 2.647 30.911 1.00 91.50 296 GLY A O 1
ATOM 2403 N N . THR A 1 297 ? -18.424 4.727 30.685 1.00 89.88 297 THR A N 1
ATOM 2404 C CA . THR A 1 297 ? -18.061 4.921 32.097 1.00 89.88 297 THR A CA 1
ATOM 2405 C C . THR A 1 297 ? -19.267 5.120 33.019 1.00 89.88 297 THR A C 1
ATOM 2407 O O . THR A 1 297 ? -19.173 4.823 34.202 1.00 89.88 297 THR A O 1
ATOM 2410 N N . ILE A 1 298 ? -20.423 5.556 32.499 1.00 90.31 298 ILE A N 1
ATOM 2411 C CA . ILE A 1 298 ? -21.650 5.790 33.294 1.00 90.31 298 ILE A CA 1
ATOM 2412 C C . ILE A 1 298 ? -22.173 4.499 33.944 1.00 90.31 298 ILE A C 1
ATOM 2414 O O . ILE A 1 298 ? -22.829 4.539 34.984 1.00 90.31 298 ILE A O 1
ATOM 2418 N N . CYS A 1 299 ? -21.908 3.351 33.321 1.00 90.94 299 CYS A N 1
ATOM 2419 C CA . CYS A 1 299 ? -22.241 2.035 33.863 1.00 90.94 299 CYS A CA 1
ATOM 2420 C C . CYS A 1 299 ? -21.040 1.325 34.503 1.00 90.94 299 CYS A C 1
ATOM 2422 O O . CYS A 1 299 ? -21.113 0.120 34.724 1.00 90.94 299 CYS A O 1
ATOM 2424 N N . SER A 1 300 ? -19.934 2.041 34.736 1.00 91.56 300 SER A N 1
ATOM 2425 C CA . SER A 1 300 ? -18.688 1.496 35.287 1.00 91.56 300 SER A CA 1
ATOM 2426 C C . SER A 1 300 ? -18.162 0.278 34.517 1.00 91.56 300 SER A C 1
ATOM 2428 O O . SER A 1 300 ? -17.750 -0.707 35.115 1.00 91.56 300 SER A O 1
ATOM 2430 N N . HIS A 1 301 ? -18.199 0.332 33.180 1.00 93.38 301 HIS A N 1
ATOM 2431 C CA . HIS A 1 301 ? -17.739 -0.752 32.302 1.00 93.38 301 HIS A CA 1
ATOM 2432 C C . HIS A 1 301 ? -18.381 -2.124 32.563 1.00 93.38 301 HIS A C 1
ATOM 2434 O O . HIS A 1 301 ? -17.718 -3.156 32.490 1.00 93.38 301 HIS A O 1
ATOM 2440 N N . ARG A 1 302 ? -19.687 -2.147 32.855 1.00 94.81 302 ARG A N 1
ATOM 2441 C CA . ARG A 1 302 ? -20.433 -3.384 33.121 1.00 94.81 302 ARG A CA 1
ATOM 2442 C C . ARG A 1 302 ? -20.240 -4.438 32.020 1.00 94.81 302 ARG A C 1
ATOM 2444 O O . ARG A 1 302 ? -20.271 -4.112 30.828 1.00 94.81 302 ARG A O 1
ATOM 2451 N N . ASN A 1 303 ? -20.088 -5.698 32.430 1.00 96.25 303 ASN A N 1
ATOM 2452 C CA . ASN A 1 303 ? -19.971 -6.840 31.528 1.00 96.25 303 ASN A CA 1
ATOM 2453 C C . ASN A 1 303 ? -21.285 -7.055 30.765 1.00 96.25 303 ASN A C 1
ATOM 2455 O O . ASN A 1 303 ? -22.370 -6.956 31.343 1.00 96.25 303 ASN A O 1
ATOM 2459 N N . PHE A 1 304 ? -21.208 -7.351 29.466 1.00 97.12 304 PHE A N 1
ATOM 2460 C CA . PHE A 1 304 ? -22.410 -7.621 28.680 1.00 97.12 304 PHE A CA 1
ATOM 2461 C C . PHE A 1 304 ? -23.142 -8.875 29.152 1.00 97.12 304 PHE A C 1
ATOM 2463 O O . PHE A 1 304 ? -24.366 -8.950 28.995 1.00 97.12 304 PHE A O 1
ATOM 2470 N N . ASN A 1 305 ? -22.444 -9.831 29.774 1.00 96.19 305 ASN A N 1
ATOM 2471 C CA . ASN A 1 305 ? -23.089 -11.009 30.344 1.00 96.19 305 ASN A CA 1
ATOM 2472 C C . ASN A 1 305 ? -24.172 -10.631 31.375 1.00 96.19 305 ASN A C 1
ATOM 2474 O O . ASN A 1 305 ? -25.253 -11.219 31.378 1.00 96.19 305 ASN A O 1
ATOM 2478 N N . ASP A 1 306 ? -23.961 -9.535 32.106 1.00 95.56 306 ASP A N 1
ATOM 2479 C CA . ASP A 1 306 ? -24.877 -9.028 33.135 1.00 95.56 306 ASP A CA 1
ATOM 2480 C C . ASP A 1 306 ? -25.955 -8.080 32.584 1.00 95.56 306 ASP A C 1
ATOM 2482 O O . ASP A 1 306 ? -26.732 -7.503 33.348 1.00 95.56 306 ASP A O 1
ATOM 2486 N N . ILE A 1 307 ? -25.985 -7.855 31.267 1.00 94.94 307 ILE A N 1
ATOM 2487 C CA . ILE A 1 307 ? -26.913 -6.933 30.606 1.00 94.94 307 ILE A CA 1
ATOM 2488 C C . ILE A 1 307 ? -27.871 -7.743 29.715 1.00 94.94 307 ILE A C 1
ATOM 2490 O O . ILE A 1 307 ? -27.414 -8.509 28.858 1.00 94.94 307 ILE A O 1
ATOM 2494 N N . PRO A 1 308 ? -29.201 -7.596 29.866 1.00 95.38 308 PRO A N 1
ATOM 2495 C CA . PRO A 1 308 ? -30.165 -8.192 28.944 1.00 95.38 308 PRO A CA 1
ATOM 2496 C C . PRO A 1 308 ? -29.903 -7.756 27.496 1.00 95.38 308 PRO A C 1
ATOM 2498 O O . PRO A 1 308 ? -29.582 -6.597 27.248 1.00 95.38 308 PRO A O 1
ATOM 2501 N N . LEU A 1 309 ? -30.092 -8.645 26.516 1.00 93.62 309 LEU A N 1
ATOM 2502 C CA . LEU A 1 309 ? -29.810 -8.345 25.098 1.00 93.62 309 LEU A CA 1
ATOM 2503 C C . LEU A 1 309 ? -30.553 -7.107 24.565 1.00 93.62 309 LEU A C 1
ATOM 2505 O O . LEU A 1 309 ? -30.021 -6.380 23.723 1.00 93.62 309 LEU A O 1
ATOM 2509 N N . SER A 1 310 ? -31.768 -6.860 25.061 1.00 93.75 310 SER A N 1
ATOM 2510 C CA . SER A 1 310 ? -32.588 -5.685 24.733 1.00 93.75 310 SER A CA 1
ATOM 2511 C C . SER A 1 310 ? -32.010 -4.369 25.267 1.00 93.75 310 SER A C 1
ATOM 2513 O O . SER A 1 310 ? -32.336 -3.301 24.756 1.00 93.75 310 SER A O 1
ATOM 2515 N N . GLN A 1 311 ? -31.134 -4.437 26.272 1.00 95.31 311 GLN A N 1
ATOM 2516 C CA . GLN A 1 311 ? -30.456 -3.289 26.875 1.00 95.31 311 GLN A CA 1
ATOM 2517 C C . GLN A 1 311 ? -29.050 -3.044 26.312 1.00 95.31 311 GLN A C 1
ATOM 2519 O O . GLN A 1 311 ? -28.380 -2.096 26.729 1.00 95.31 311 GLN A O 1
ATOM 2524 N N . ILE A 1 312 ? -28.601 -3.888 25.381 1.00 95.81 312 ILE A N 1
ATOM 2525 C CA . ILE A 1 312 ? -27.370 -3.690 24.619 1.00 95.81 312 ILE A CA 1
ATOM 2526 C C . ILE A 1 312 ? -27.743 -3.015 23.295 1.00 95.81 312 ILE A C 1
ATOM 2528 O O . ILE A 1 312 ? -28.551 -3.542 22.530 1.00 95.81 312 ILE A O 1
ATOM 2532 N N . ALA A 1 313 ? -27.130 -1.875 23.004 1.00 94.31 313 ALA A N 1
ATOM 2533 C CA . ALA A 1 313 ? -27.316 -1.076 21.802 1.00 94.31 313 ALA A CA 1
ATOM 2534 C C . ALA A 1 313 ? -26.038 -1.023 20.954 1.00 94.31 313 ALA A C 1
ATOM 2536 O O . ALA A 1 313 ? -24.935 -1.285 21.437 1.00 94.31 313 ALA A O 1
ATOM 2537 N N . PHE A 1 314 ? -26.211 -0.645 19.688 1.00 94.31 314 PHE A N 1
ATOM 2538 C CA . PHE A 1 314 ? -25.125 -0.295 18.778 1.00 94.31 314 PHE A CA 1
ATOM 2539 C C . PHE A 1 314 ? -24.939 1.226 18.801 1.00 94.31 314 PHE A C 1
ATOM 2541 O O . PHE A 1 314 ? -25.813 1.967 18.345 1.00 94.31 314 PHE A O 1
ATOM 2548 N N . GLY A 1 315 ? -23.827 1.681 19.372 1.00 92.75 315 GLY A N 1
ATOM 2549 C CA . GLY A 1 315 ? -23.411 3.080 19.349 1.00 92.75 315 GLY A CA 1
ATOM 2550 C C . GLY A 1 315 ? -22.621 3.399 18.083 1.00 92.75 315 GLY A C 1
ATOM 2551 O O . GLY A 1 315 ? -21.992 2.508 17.511 1.00 92.75 315 GLY A O 1
ATOM 2552 N N . HIS A 1 316 ? -22.644 4.668 17.668 1.00 92.56 316 HIS A N 1
ATOM 2553 C CA . HIS A 1 316 ? -21.835 5.176 16.558 1.00 92.56 316 HIS A CA 1
ATOM 2554 C C . HIS A 1 316 ? -20.711 6.075 17.086 1.00 92.56 316 HIS A C 1
ATOM 2556 O O . HIS A 1 316 ? -20.952 6.896 17.971 1.00 92.56 316 HIS A O 1
ATOM 2562 N N . ILE A 1 317 ? -19.494 5.947 16.549 1.00 90.94 317 ILE A N 1
ATOM 2563 C CA . ILE A 1 317 ? -18.367 6.830 16.901 1.00 90.94 317 ILE A CA 1
ATOM 2564 C C . ILE A 1 317 ? -18.568 8.211 16.267 1.00 90.94 317 ILE A C 1
ATOM 2566 O O . ILE A 1 317 ? -18.460 9.238 16.934 1.00 90.94 317 ILE A O 1
ATOM 2570 N N . VAL A 1 318 ? -18.879 8.231 14.976 1.00 88.69 318 VAL A N 1
ATOM 2571 C CA . VAL A 1 318 ? -19.342 9.400 14.233 1.00 88.69 318 VAL A CA 1
ATOM 2572 C C . VAL A 1 318 ? -20.856 9.288 14.132 1.00 88.69 318 VAL A C 1
ATOM 2574 O O . VAL A 1 318 ? -21.368 8.343 13.528 1.00 88.69 318 VAL A O 1
ATOM 2577 N N . SER A 1 319 ? -21.580 10.219 14.757 1.00 88.00 319 SER A N 1
ATOM 2578 C CA . 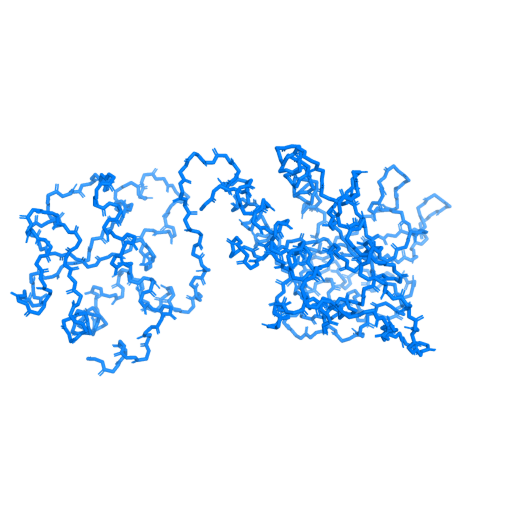SER A 1 319 ? -23.038 10.132 14.825 1.00 88.00 319 SER A CA 1
ATOM 2579 C C . SER A 1 319 ? -23.676 10.217 13.437 1.00 88.00 319 SER A C 1
ATOM 2581 O O . SER A 1 319 ? -23.188 10.898 12.532 1.00 88.00 319 SER A O 1
ATOM 2583 N N . GLN A 1 320 ? -24.812 9.538 13.272 1.00 86.19 320 GLN A N 1
ATOM 2584 C CA . GLN A 1 320 ? -25.510 9.472 11.987 1.00 86.19 320 GLN A CA 1
ATOM 2585 C C . GLN A 1 320 ? -25.911 10.853 11.466 1.00 86.19 320 GLN A C 1
ATOM 2587 O O . GLN A 1 320 ? -25.889 11.092 10.262 1.00 86.19 320 GLN A O 1
ATOM 2592 N N . LYS A 1 321 ? -26.254 11.775 12.371 1.00 85.69 321 LYS A N 1
ATOM 2593 C CA . LYS A 1 321 ? -26.597 13.153 12.026 1.00 85.69 321 LYS A CA 1
ATOM 2594 C C . LYS A 1 321 ? -25.404 13.901 11.440 1.00 85.69 321 LYS A C 1
ATOM 2596 O O . LYS A 1 321 ? -25.557 14.540 10.408 1.00 85.69 321 LYS A O 1
ATOM 2601 N N . TRP A 1 322 ? -24.220 13.755 12.038 1.00 83.94 322 TRP A N 1
ATOM 2602 C CA . TRP A 1 322 ? -22.990 14.309 11.474 1.00 83.94 322 TRP A CA 1
ATOM 2603 C C . TRP A 1 322 ? -22.694 13.707 10.101 1.00 83.94 322 TRP A C 1
ATOM 2605 O O . TRP A 1 322 ? -22.508 14.452 9.148 1.00 83.94 322 TRP A O 1
ATOM 2615 N N . CYS A 1 323 ? -22.752 12.383 9.947 1.00 84.44 323 CYS A N 1
ATOM 2616 C CA . CYS A 1 323 ? -22.548 11.766 8.635 1.00 84.44 323 CYS A CA 1
ATOM 2617 C C . CYS A 1 323 ? -23.543 12.253 7.569 1.00 84.44 323 CYS A C 1
ATOM 2619 O O . CYS A 1 323 ? -23.165 12.398 6.414 1.00 84.44 323 CYS A O 1
ATOM 2621 N N . LYS A 1 324 ? -24.801 12.528 7.939 1.00 83.44 324 LYS A N 1
ATOM 2622 C CA . LYS A 1 324 ? -25.808 13.081 7.017 1.00 83.44 324 LYS A CA 1
ATOM 2623 C C . LYS A 1 324 ? -25.509 14.523 6.606 1.00 83.44 324 LYS A C 1
ATOM 2625 O O . LYS A 1 324 ? -25.798 14.889 5.472 1.00 83.44 324 LYS A O 1
ATOM 2630 N N . SER A 1 325 ? -24.928 15.324 7.498 1.00 85.56 325 SER A N 1
ATOM 2631 C CA . SER A 1 325 ? -24.548 16.711 7.203 1.00 85.56 325 SER A CA 1
ATOM 2632 C C . SER A 1 325 ? -23.332 16.827 6.279 1.00 85.56 325 SER A C 1
ATOM 2634 O O . SER A 1 325 ? -23.163 17.857 5.633 1.00 85.56 325 SER A O 1
ATOM 2636 N N . PHE A 1 326 ? -22.487 15.794 6.198 1.00 81.62 326 PHE A N 1
ATOM 2637 C CA . PHE A 1 326 ? -21.258 15.802 5.403 1.00 81.62 326 PHE A CA 1
ATOM 2638 C C . PHE A 1 326 ? -21.279 14.667 4.380 1.00 81.62 326 PHE A C 1
ATOM 2640 O O . PHE A 1 326 ? -21.036 13.510 4.714 1.00 81.62 326 PHE A O 1
ATOM 2647 N N . THR A 1 327 ? -21.534 14.998 3.112 1.00 76.44 327 THR A N 1
ATOM 2648 C CA . THR A 1 327 ? -21.754 14.017 2.030 1.00 76.44 327 THR A CA 1
ATOM 2649 C C . THR A 1 327 ? -20.619 13.002 1.865 1.00 76.44 327 THR A C 1
ATOM 2651 O O . THR A 1 327 ? -20.873 11.847 1.531 1.00 76.44 327 THR A O 1
ATOM 2654 N N . TYR A 1 328 ? -19.379 13.389 2.170 1.00 77.38 328 TYR A N 1
ATOM 2655 C CA . TYR A 1 328 ? -18.203 12.512 2.124 1.00 77.38 328 TYR A CA 1
ATOM 2656 C C . TYR A 1 328 ? -18.124 11.482 3.269 1.00 77.38 328 TYR A C 1
ATOM 2658 O O . TYR A 1 328 ? -17.220 10.652 3.269 1.00 77.38 328 TYR A O 1
ATOM 2666 N N . LEU A 1 329 ? -19.031 11.529 4.251 1.00 82.56 329 LEU A N 1
ATOM 2667 C CA . LEU A 1 329 ? -19.144 10.555 5.346 1.00 82.56 329 LEU A CA 1
ATOM 2668 C C . LEU A 1 329 ? -20.356 9.625 5.198 1.00 82.56 329 LEU A C 1
ATOM 2670 O O . LEU A 1 329 ? -20.559 8.752 6.048 1.00 82.56 329 LEU A O 1
ATOM 2674 N N . LEU A 1 330 ? -21.172 9.799 4.154 1.00 81.50 330 LEU A N 1
ATOM 2675 C CA . LEU A 1 330 ? -22.399 9.021 3.961 1.00 81.50 330 LEU A CA 1
ATOM 2676 C C . LEU A 1 330 ? -22.124 7.524 3.801 1.00 81.50 330 LEU A C 1
ATOM 2678 O O . LEU A 1 330 ? -22.896 6.711 4.298 1.00 81.50 330 LEU A O 1
ATOM 2682 N N . ASP A 1 331 ? -21.011 7.143 3.176 1.00 79.12 331 ASP A N 1
ATOM 2683 C CA . ASP A 1 331 ? -20.603 5.741 3.040 1.00 79.12 331 ASP A CA 1
ATOM 2684 C C . ASP A 1 331 ? -20.011 5.161 4.340 1.00 79.12 331 ASP A C 1
ATOM 2686 O O . ASP A 1 331 ? -19.881 3.944 4.476 1.00 79.12 331 ASP A O 1
ATOM 2690 N N . LYS A 1 332 ? -19.664 6.012 5.316 1.00 85.12 332 LYS A N 1
ATOM 2691 C CA . LYS A 1 332 ? -19.053 5.606 6.593 1.00 85.12 332 LYS A CA 1
ATOM 2692 C C . LYS A 1 332 ? -20.052 5.460 7.732 1.00 85.12 332 LYS A C 1
ATOM 2694 O O . LYS A 1 332 ? -19.741 4.796 8.718 1.00 85.12 332 LYS A O 1
ATOM 2699 N N . VAL A 1 333 ? -21.249 6.036 7.602 1.00 86.94 333 VAL A N 1
ATOM 2700 C CA . VAL A 1 333 ? -22.241 6.081 8.687 1.00 86.94 333 VAL A CA 1
ATOM 2701 C C . VAL A 1 333 ? -22.574 4.697 9.234 1.00 86.94 333 VAL A C 1
ATOM 2703 O O . VAL A 1 333 ? -22.461 4.468 10.435 1.00 86.94 333 VAL A O 1
ATOM 2706 N N . ASN A 1 334 ? -22.883 3.762 8.338 1.00 90.94 334 ASN A N 1
ATOM 2707 C CA . ASN A 1 334 ? -23.316 2.409 8.672 1.00 90.94 334 ASN A CA 1
ATOM 2708 C C . ASN A 1 334 ? -22.159 1.400 8.649 1.00 90.94 334 ASN A C 1
ATOM 2710 O O . ASN A 1 334 ? -22.401 0.194 8.710 1.00 90.94 334 ASN A O 1
ATOM 2714 N N . HIS A 1 335 ? -20.916 1.872 8.532 1.00 93.62 335 HIS A N 1
ATOM 2715 C CA . HIS A 1 335 ? -19.738 1.020 8.429 1.00 93.62 335 HIS A CA 1
ATOM 2716 C C . HIS A 1 335 ? -19.452 0.319 9.771 1.00 93.62 335 HIS A C 1
ATOM 2718 O O . HIS A 1 335 ? -19.486 0.993 10.801 1.00 93.62 335 HIS A O 1
ATOM 2724 N N . PRO A 1 336 ? -19.102 -0.983 9.806 1.00 95.06 336 PRO A N 1
ATOM 2725 C CA . PRO A 1 336 ? -18.849 -1.699 11.063 1.00 95.06 336 PRO A CA 1
ATOM 2726 C C . PRO A 1 336 ? -17.761 -1.083 11.957 1.00 95.06 336 PRO A C 1
ATOM 2728 O O . PRO A 1 336 ? -17.871 -1.138 13.178 1.00 95.06 336 PRO A O 1
ATOM 2731 N N . ASP A 1 337 ? -16.738 -0.450 11.374 1.00 93.19 337 ASP A N 1
ATOM 2732 C CA . ASP A 1 337 ? -15.712 0.293 12.136 1.00 93.19 337 ASP A CA 1
ATOM 2733 C C . ASP A 1 337 ? -16.253 1.547 12.840 1.00 93.19 337 ASP A C 1
ATOM 2735 O O . ASP A 1 337 ? -15.642 2.043 13.782 1.00 93.19 337 ASP A O 1
ATOM 2739 N N . ASN A 1 338 ? -17.399 2.073 12.404 1.00 93.25 338 ASN A N 1
ATOM 2740 C CA . ASN A 1 338 ? -18.071 3.177 13.081 1.00 93.25 338 ASN A CA 1
ATOM 2741 C C . ASN A 1 338 ? -18.964 2.690 14.236 1.00 93.25 338 ASN A C 1
ATOM 2743 O O . ASN A 1 338 ? -19.502 3.513 14.973 1.00 93.25 338 ASN A O 1
ATOM 2747 N N . LEU A 1 339 ? -19.140 1.374 14.404 1.00 94.69 339 LEU A N 1
ATOM 2748 C CA . LEU A 1 339 ? -20.081 0.784 15.354 1.00 94.69 339 LEU A CA 1
ATOM 2749 C C . LEU A 1 339 ? -19.368 0.153 16.547 1.00 94.69 339 LEU A C 1
ATOM 2751 O O . LEU A 1 339 ? -18.337 -0.498 16.406 1.00 94.69 339 LEU A O 1
ATOM 2755 N N . TYR A 1 340 ? -19.967 0.258 17.727 1.00 95.50 340 TYR A N 1
ATOM 2756 C CA . TYR A 1 340 ? -19.523 -0.455 18.926 1.00 95.50 340 TYR A CA 1
ATOM 2757 C C . TYR A 1 340 ? -20.722 -0.866 19.787 1.00 95.50 340 TYR A C 1
ATOM 2759 O O . TYR A 1 340 ? -21.788 -0.252 19.713 1.00 95.50 340 TYR A O 1
ATOM 2767 N N . LEU A 1 341 ? -20.572 -1.901 20.618 1.00 96.25 341 LEU A N 1
ATOM 2768 C CA . LEU A 1 341 ? -21.613 -2.253 21.589 1.00 96.25 341 LEU A CA 1
ATOM 2769 C C . LEU A 1 341 ? -21.532 -1.369 22.828 1.00 96.25 341 LEU A C 1
ATOM 2771 O O . LEU A 1 341 ? -20.458 -1.074 23.344 1.00 96.25 341 LEU A O 1
ATOM 2775 N N . THR A 1 342 ? -22.689 -0.999 23.357 1.00 95.75 342 THR A N 1
ATOM 2776 C CA . THR A 1 342 ? -22.818 -0.214 24.586 1.00 95.75 342 THR A CA 1
ATOM 2777 C C . THR A 1 342 ? -24.149 -0.526 25.262 1.00 95.75 342 THR A C 1
ATOM 2779 O O . THR A 1 342 ? -25.062 -1.043 24.627 1.00 95.75 342 THR A O 1
ATOM 2782 N N . CYS A 1 343 ? -24.296 -0.247 26.555 1.00 95.25 343 CYS A N 1
ATOM 2783 C CA . CYS A 1 343 ? -25.601 -0.354 27.206 1.00 95.25 343 CYS A CA 1
ATOM 2784 C C . CYS A 1 343 ? -26.472 0.869 26.878 1.00 95.25 343 CYS A C 1
ATOM 2786 O O . CYS A 1 343 ? -25.946 1.959 26.639 1.00 95.25 343 CYS A O 1
ATOM 2788 N N . ASN A 1 344 ? -27.798 0.722 26.926 1.00 92.88 344 ASN A N 1
ATOM 2789 C CA . ASN A 1 344 ? -28.734 1.806 26.598 1.00 92.88 344 ASN A CA 1
ATOM 2790 C C . ASN A 1 344 ? -28.449 3.091 27.390 1.00 92.88 344 ASN A C 1
ATOM 2792 O O . ASN A 1 344 ? -28.428 4.169 26.809 1.00 92.88 344 ASN A O 1
ATOM 2796 N N . LYS A 1 345 ? -28.140 2.986 28.692 1.00 91.12 345 LYS A N 1
ATOM 2797 C CA . LYS A 1 345 ? -27.830 4.148 29.546 1.00 91.12 345 LYS A CA 1
ATOM 2798 C C . LYS A 1 345 ? -26.628 4.944 29.026 1.00 91.12 345 LYS A C 1
ATOM 2800 O O . LYS A 1 345 ? -26.692 6.165 28.916 1.00 91.12 345 LYS A O 1
ATOM 2805 N N . CYS A 1 346 ? -25.540 4.252 28.689 1.00 91.06 346 CYS A N 1
ATOM 2806 C CA . CYS A 1 346 ? -24.345 4.883 28.136 1.00 91.06 346 CYS A CA 1
ATOM 2807 C C . CYS A 1 346 ? -24.596 5.401 26.715 1.00 91.06 346 CYS A C 1
ATOM 2809 O O . CYS A 1 346 ? -24.148 6.495 26.391 1.00 91.06 346 CYS A O 1
ATOM 2811 N N . ASN A 1 347 ? -25.338 4.661 25.886 1.00 87.62 347 ASN A N 1
ATOM 2812 C CA . ASN A 1 347 ? -25.658 5.073 24.520 1.00 87.62 347 ASN A CA 1
ATOM 2813 C C . ASN A 1 347 ? -26.465 6.377 24.486 1.00 87.62 347 ASN A C 1
ATOM 2815 O O . ASN A 1 347 ? -26.079 7.336 23.823 1.00 87.62 347 ASN A O 1
ATOM 2819 N N . SER A 1 348 ? -27.552 6.436 25.258 1.00 81.69 348 SER A N 1
ATOM 2820 C CA . SER A 1 348 ? -28.448 7.593 25.289 1.00 81.69 348 SER A CA 1
ATOM 2821 C C . SER A 1 348 ? -27.758 8.860 25.792 1.00 81.69 348 SER A C 1
ATOM 2823 O O . SER A 1 348 ? -28.098 9.951 25.348 1.00 81.69 348 SER A O 1
ATOM 2825 N N . SER A 1 349 ? -26.757 8.732 26.671 1.00 80.50 349 SER A N 1
ATOM 2826 C CA . SER A 1 349 ? -25.985 9.879 27.170 1.00 80.50 349 SER A CA 1
ATOM 2827 C C . SER A 1 349 ? -25.140 10.585 26.105 1.00 80.50 349 SER A C 1
ATOM 2829 O O . SER A 1 349 ? -24.818 11.761 26.265 1.00 80.50 349 SER A O 1
ATOM 2831 N N . LEU A 1 350 ? -24.774 9.880 25.028 1.00 81.06 350 LEU A N 1
ATOM 2832 C CA . LEU A 1 350 ? -23.943 10.437 23.965 1.00 81.06 350 LEU A CA 1
ATOM 2833 C C . LEU A 1 350 ? -24.775 11.268 22.977 1.00 81.06 350 LEU A C 1
ATOM 2835 O O . LEU A 1 350 ? -24.320 12.320 22.525 1.00 81.06 350 LEU A O 1
ATOM 2839 N N . SER A 1 351 ? -26.016 10.843 22.707 1.00 80.31 351 SER A N 1
ATOM 2840 C CA . SER A 1 351 ? -26.916 11.487 21.740 1.00 80.31 351 SER A CA 1
ATOM 2841 C C . SER A 1 351 ? -26.205 11.702 20.386 1.00 80.31 351 SER A C 1
ATOM 2843 O O . SER A 1 351 ? -25.587 10.774 19.869 1.00 80.31 351 SER A O 1
ATOM 2845 N N . ASP A 1 352 ? -26.256 12.912 19.824 1.00 80.44 352 ASP A N 1
ATOM 2846 C CA . ASP A 1 352 ? -25.619 13.277 18.551 1.00 80.44 352 ASP A CA 1
ATOM 2847 C C . ASP A 1 352 ? -24.129 13.663 18.679 1.00 80.44 352 ASP A C 1
ATOM 2849 O O . ASP A 1 352 ? -23.499 14.023 17.677 1.00 80.44 352 ASP A O 1
ATOM 2853 N N . LYS A 1 353 ? -23.557 13.642 19.893 1.00 83.06 353 LYS A N 1
ATOM 2854 C CA . LYS A 1 353 ? -22.194 14.127 20.166 1.00 83.06 353 LYS A CA 1
ATOM 2855 C C . LYS A 1 353 ? -21.139 13.073 19.824 1.00 83.06 353 LYS A C 1
ATOM 2857 O O . LYS A 1 353 ? -21.379 11.874 19.897 1.00 83.06 353 LYS A O 1
ATOM 2862 N N . PHE A 1 354 ? -19.925 13.528 19.523 1.00 84.19 354 PHE A N 1
ATOM 2863 C CA . PHE A 1 354 ? -18.774 12.634 19.409 1.00 84.19 354 PHE A CA 1
ATOM 2864 C C . PHE A 1 354 ? -18.369 12.064 20.779 1.00 84.19 354 PHE A C 1
ATOM 2866 O O . PHE A 1 354 ? -18.432 12.783 21.784 1.00 84.19 354 PHE A O 1
ATOM 2873 N N . PRO A 1 355 ? -17.867 10.815 20.837 1.00 85.44 355 PRO A N 1
ATOM 2874 C CA . PRO A 1 355 ? -17.207 10.279 22.016 1.00 85.44 355 PRO A CA 1
ATOM 2875 C C . PRO A 1 355 ? -16.095 11.207 22.499 1.00 85.44 355 PRO A C 1
ATOM 2877 O O . PRO A 1 355 ? -15.191 11.577 21.737 1.00 85.44 355 PRO A O 1
ATOM 2880 N N . ASN A 1 356 ? -16.140 11.540 23.790 1.00 85.31 356 ASN A N 1
ATOM 2881 C CA . ASN A 1 356 ? -15.024 12.197 24.460 1.00 85.31 356 ASN A CA 1
ATOM 2882 C C . ASN A 1 356 ? -13.785 11.278 24.474 1.00 85.31 356 ASN A C 1
ATOM 2884 O O . ASN A 1 356 ? -13.876 10.081 24.193 1.00 85.31 356 ASN A O 1
ATOM 2888 N N . ILE A 1 357 ? -12.620 11.829 24.828 1.00 83.62 357 ILE A N 1
ATOM 2889 C CA . ILE A 1 357 ? -11.338 11.101 24.804 1.00 83.62 357 ILE A CA 1
ATOM 2890 C C . ILE A 1 357 ? -11.398 9.806 25.634 1.00 83.62 357 ILE A C 1
ATOM 2892 O O . ILE A 1 357 ? -10.939 8.764 25.178 1.00 83.62 357 ILE A O 1
ATOM 2896 N N . LYS A 1 358 ? -12.024 9.831 26.821 1.00 87.00 358 LYS A N 1
ATOM 2897 C CA . LYS A 1 358 ? -12.128 8.650 27.698 1.00 87.00 358 LYS A CA 1
ATOM 2898 C C . LYS A 1 358 ? -12.935 7.519 27.054 1.00 87.00 358 LYS A C 1
ATOM 2900 O O . LYS A 1 358 ? -12.502 6.365 27.068 1.00 87.00 358 LYS A O 1
ATOM 2905 N N . LEU A 1 359 ? -14.092 7.844 26.474 1.00 8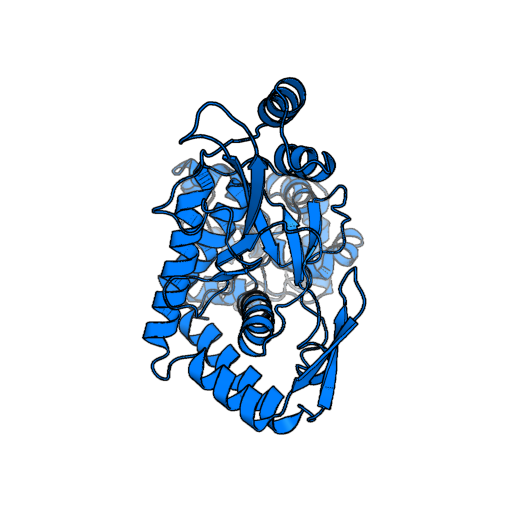9.12 359 LEU A N 1
ATOM 2906 C CA . LEU A 1 359 ? -14.924 6.868 25.777 1.00 89.12 359 LEU A CA 1
ATOM 2907 C C . LEU A 1 359 ? -14.232 6.372 24.505 1.00 89.12 359 LEU A C 1
ATOM 2909 O O . LEU A 1 359 ? -14.216 5.172 24.264 1.00 89.12 359 LEU A O 1
ATOM 2913 N N . ARG A 1 360 ? -13.600 7.263 23.733 1.00 87.94 360 ARG A N 1
ATOM 2914 C CA . ARG A 1 360 ? -12.843 6.895 22.529 1.00 87.94 360 ARG A CA 1
ATOM 2915 C C . ARG A 1 360 ? -11.726 5.903 22.847 1.00 87.94 360 ARG A C 1
ATOM 2917 O O . ARG A 1 360 ? -11.658 4.860 22.209 1.00 87.94 360 ARG A O 1
ATOM 2924 N N . ASN A 1 361 ? -10.919 6.174 23.872 1.00 87.25 361 ASN A N 1
ATOM 2925 C CA . ASN A 1 361 ? -9.852 5.270 24.307 1.00 87.25 361 ASN A CA 1
ATOM 2926 C C . ASN A 1 361 ? -10.412 3.922 24.785 1.00 87.25 361 ASN A C 1
ATOM 2928 O O . ASN A 1 361 ? -9.820 2.879 24.527 1.00 87.25 361 ASN A O 1
ATOM 2932 N N . SER A 1 362 ? -11.580 3.926 25.434 1.00 90.88 362 SER A N 1
ATOM 2933 C CA . SER A 1 362 ? -12.265 2.691 25.834 1.00 90.88 362 SER A CA 1
ATOM 2934 C C . SER A 1 362 ? -12.774 1.900 24.626 1.00 90.88 362 SER A C 1
ATOM 2936 O O . SER A 1 362 ? -12.626 0.685 24.597 1.00 90.88 362 SER A O 1
ATOM 2938 N N . ILE A 1 363 ? -13.324 2.565 23.607 1.00 91.94 363 ILE A N 1
ATOM 2939 C CA . ILE A 1 363 ? -13.743 1.919 22.353 1.00 91.94 363 ILE A CA 1
ATOM 2940 C C . ILE A 1 363 ? -12.531 1.325 21.631 1.00 91.94 363 ILE A C 1
ATOM 2942 O O . ILE A 1 363 ? -12.596 0.183 21.199 1.00 91.94 363 ILE A O 1
ATOM 2946 N N . VAL A 1 364 ? -11.410 2.048 21.552 1.00 87.69 364 VAL A N 1
ATOM 2947 C CA . VAL A 1 364 ? -10.160 1.516 20.979 1.00 87.69 364 VAL A CA 1
ATOM 2948 C C . VAL A 1 364 ? -9.681 0.288 21.758 1.00 87.69 364 VAL A C 1
ATOM 2950 O O . VAL A 1 364 ? -9.317 -0.711 21.150 1.00 87.69 364 VAL A O 1
ATOM 2953 N N . LYS A 1 365 ? -9.749 0.321 23.095 1.00 89.75 365 LYS A N 1
ATOM 2954 C CA . LYS A 1 365 ? -9.346 -0.799 23.957 1.00 89.75 365 LYS A CA 1
ATOM 2955 C C . LYS A 1 365 ? -10.245 -2.034 23.817 1.00 89.75 365 LYS A C 1
ATOM 2957 O O . LYS A 1 365 ? -9.741 -3.152 23.827 1.00 89.75 365 LYS A O 1
ATOM 2962 N N . TYR A 1 366 ? -11.565 -1.854 23.766 1.00 91.50 366 TYR A N 1
ATOM 2963 C CA . TYR A 1 366 ? -12.529 -2.967 23.764 1.00 91.50 366 TYR A CA 1
ATOM 2964 C C . TYR A 1 366 ? -12.944 -3.418 22.355 1.00 91.50 366 TYR A C 1
ATOM 2966 O O . TYR A 1 366 ? -13.478 -4.519 22.191 1.00 91.50 366 TYR A O 1
ATOM 2974 N N . GLY A 1 367 ? -12.641 -2.606 21.346 1.00 92.19 367 GLY A N 1
ATOM 2975 C CA . GLY A 1 367 ? -12.908 -2.863 19.941 1.00 92.19 367 GLY A CA 1
ATOM 2976 C C . GLY A 1 367 ? -14.253 -2.321 19.459 1.00 92.19 367 GLY A C 1
ATOM 2977 O O . GLY A 1 367 ? -15.213 -2.129 20.210 1.00 92.19 367 GLY A O 1
ATOM 2978 N N . THR A 1 368 ? -14.292 -2.078 18.158 1.00 95.00 368 THR A N 1
ATOM 2979 C CA . THR A 1 368 ? -15.489 -1.827 17.354 1.00 95.00 368 THR A CA 1
ATOM 2980 C C . THR A 1 368 ? -16.067 -3.146 16.838 1.00 95.00 368 THR A C 1
ATOM 2982 O O . THR A 1 368 ? -15.434 -4.197 16.937 1.00 95.00 368 THR A O 1
ATOM 2985 N N . ILE A 1 369 ? -17.256 -3.106 16.233 1.00 95.88 369 ILE A N 1
ATOM 2986 C CA . ILE A 1 369 ? -17.796 -4.275 15.527 1.00 95.88 369 ILE A CA 1
ATOM 2987 C C . ILE A 1 369 ? -16.843 -4.690 14.405 1.00 95.88 369 ILE A C 1
ATOM 2989 O O . ILE A 1 369 ? -16.554 -5.872 14.262 1.00 95.88 369 ILE A O 1
ATOM 2993 N N . GLY A 1 370 ? -16.311 -3.729 13.645 1.00 94.81 370 GLY A N 1
ATOM 2994 C CA . GLY A 1 370 ? -15.337 -4.014 12.596 1.00 94.81 370 GLY A CA 1
ATOM 2995 C C . GLY A 1 370 ? -14.070 -4.699 13.116 1.00 94.81 370 GLY A C 1
ATOM 2996 O O . GLY A 1 370 ? -13.573 -5.613 12.463 1.00 94.81 370 GLY A O 1
ATOM 2997 N N . ASP A 1 371 ? -13.573 -4.327 14.300 1.00 94.00 371 ASP A N 1
ATOM 2998 C CA . ASP A 1 371 ? -12.431 -5.006 14.935 1.00 94.00 371 ASP A CA 1
ATOM 2999 C C . ASP A 1 371 ? -12.737 -6.492 15.177 1.00 94.00 371 ASP A C 1
ATOM 3001 O O . ASP A 1 371 ? -11.948 -7.354 14.798 1.00 94.00 371 ASP A O 1
ATOM 3005 N N . TRP A 1 372 ? -13.917 -6.804 15.716 1.00 95.25 372 TRP A N 1
ATOM 3006 C CA . TRP A 1 372 ? -14.317 -8.186 16.002 1.00 95.25 372 TRP A CA 1
ATOM 3007 C C . TRP A 1 372 ? -14.621 -8.998 14.740 1.00 95.25 372 TRP A C 1
ATOM 3009 O O . TRP A 1 372 ? -14.363 -10.195 14.704 1.00 95.25 372 TRP A O 1
ATOM 3019 N N . LEU A 1 373 ? -15.123 -8.370 13.674 1.00 95.38 373 LEU A N 1
ATOM 3020 C CA . LEU A 1 373 ? -15.311 -9.050 12.387 1.00 95.38 373 LEU A CA 1
ATOM 3021 C C . LEU A 1 373 ? -13.976 -9.426 11.731 1.00 95.38 373 LEU A C 1
ATOM 3023 O O . LEU A 1 373 ? -13.927 -10.391 10.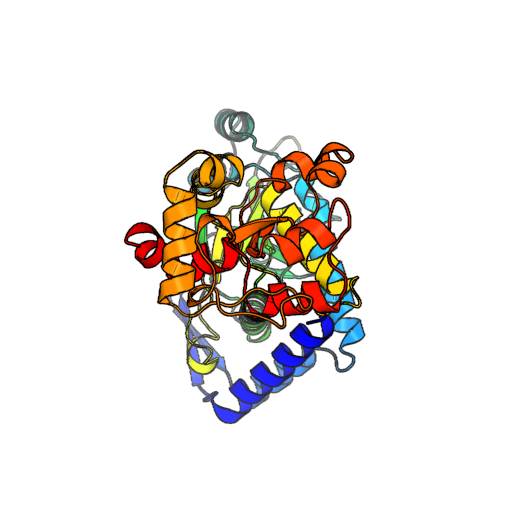976 1.00 95.38 373 LEU A O 1
ATOM 3027 N N . ARG A 1 374 ? -12.891 -8.686 11.997 1.00 92.62 374 ARG A N 1
ATOM 3028 C CA . ARG A 1 374 ? -11.557 -9.055 11.498 1.00 92.62 374 ARG A CA 1
ATOM 3029 C C . ARG A 1 374 ? -10.985 -10.264 12.233 1.00 92.62 374 ARG A C 1
ATOM 3031 O O . ARG A 1 374 ? -10.309 -11.066 11.597 1.00 92.62 374 ARG A O 1
ATOM 3038 N N . SER A 1 375 ? -11.217 -10.376 13.541 1.00 92.44 375 SER A N 1
ATOM 3039 C CA . SER A 1 375 ? -10.601 -11.414 14.377 1.00 92.44 375 SER A CA 1
ATOM 3040 C C . SER A 1 375 ? -11.464 -12.658 14.591 1.00 92.44 375 SER A C 1
ATOM 3042 O O . SER A 1 375 ? -10.910 -13.744 14.710 1.00 92.44 375 SER A O 1
ATOM 3044 N N . ASP A 1 376 ? -12.793 -12.523 14.634 1.00 94.69 376 ASP A N 1
ATOM 3045 C CA . ASP A 1 376 ? -13.688 -13.528 15.229 1.00 94.69 376 ASP A CA 1
ATOM 3046 C C . ASP A 1 376 ? -14.958 -13.804 14.394 1.00 94.69 376 ASP A C 1
ATOM 3048 O O . ASP A 1 376 ? -15.974 -14.252 14.931 1.00 94.69 376 ASP A O 1
ATOM 3052 N N . ILE A 1 377 ? -14.942 -13.533 13.081 1.00 94.69 377 ILE A N 1
ATOM 3053 C CA . ILE A 1 377 ? -16.139 -13.627 12.222 1.00 94.69 377 ILE A CA 1
ATOM 3054 C C . ILE A 1 377 ? -16.864 -14.976 12.304 1.00 94.69 377 ILE A C 1
ATOM 3056 O O . ILE A 1 377 ? -18.092 -14.996 12.403 1.00 94.69 377 ILE A O 1
ATOM 3060 N N . ASP A 1 378 ? -16.133 -16.089 12.287 1.00 94.25 378 ASP A N 1
ATOM 3061 C CA . ASP A 1 378 ? -16.733 -17.426 12.285 1.00 94.25 378 ASP A CA 1
ATOM 3062 C C . ASP A 1 378 ? -17.424 -17.710 13.626 1.00 94.25 378 ASP A C 1
ATOM 3064 O O . ASP A 1 378 ? -18.606 -18.047 13.666 1.00 94.25 378 ASP A O 1
ATOM 3068 N N . ALA A 1 379 ? -16.758 -17.397 14.742 1.00 93.19 379 ALA A N 1
ATOM 3069 C CA . ALA A 1 379 ? -17.345 -17.509 16.077 1.00 93.19 379 ALA A CA 1
ATOM 3070 C C . ALA A 1 379 ? -18.582 -16.610 16.258 1.00 93.19 379 ALA A C 1
ATOM 3072 O O . ALA A 1 379 ? -19.546 -16.988 16.930 1.00 93.19 379 ALA A O 1
ATOM 3073 N N . ILE A 1 380 ? -18.583 -15.417 15.655 1.00 94.25 380 ILE A N 1
ATOM 3074 C CA . ILE A 1 380 ? -19.748 -14.525 15.648 1.00 94.25 380 ILE A CA 1
ATOM 3075 C C . ILE A 1 380 ? -20.890 -15.142 14.832 1.00 94.25 380 ILE A C 1
ATOM 3077 O O . ILE A 1 380 ? -22.049 -15.056 15.241 1.00 94.25 380 ILE A O 1
ATOM 3081 N N . ARG A 1 381 ? -20.602 -15.766 13.684 1.00 93.06 381 ARG A N 1
ATOM 3082 C CA . ARG A 1 381 ? -21.619 -16.413 12.841 1.00 93.06 381 ARG A CA 1
ATOM 3083 C C . ARG A 1 381 ? -22.278 -17.605 13.534 1.00 93.06 381 ARG A C 1
ATOM 3085 O O . ARG A 1 381 ? -23.476 -17.799 13.316 1.00 93.06 381 ARG A O 1
ATOM 3092 N N . ASP A 1 382 ? -21.565 -18.301 14.410 1.00 90.75 382 ASP A N 1
ATOM 3093 C CA . ASP A 1 382 ? -22.056 -19.491 15.119 1.00 90.75 382 ASP A CA 1
ATOM 3094 C C . ASP A 1 382 ? -22.738 -19.191 16.473 1.00 90.75 382 ASP A C 1
ATOM 3096 O O . ASP A 1 382 ? -23.190 -20.103 17.168 1.00 90.75 382 ASP A O 1
ATOM 3100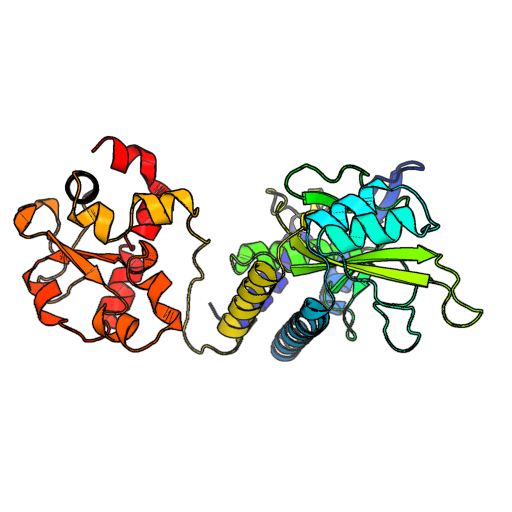 N N . SER A 1 383 ? -22.818 -17.913 16.874 1.00 87.00 383 SER A N 1
ATOM 3101 C CA . SER A 1 383 ? -23.237 -17.493 18.226 1.00 87.00 383 SER A CA 1
ATOM 3102 C C . SER A 1 383 ? -24.732 -17.380 18.501 1.00 87.00 383 SER A C 1
ATOM 3104 O O . SER A 1 383 ? -25.520 -16.990 17.608 1.00 87.00 383 SER A O 1
#

Radius of gyration: 24.62 Å; Cα contacts (8 Å, |Δi|>4): 639; chains: 1; bounding box: 63×36×70 Å